Protein AF-0000000072576321 (afdb_homodimer)

Foldseek 3Di:
DDQDLVLLVLLLLCQVVLALCVSCVVVVHDSVVSVVSPVVNCVVVVHRQWDQDPVGIHGDPVVVVSNVVSVVVVVVVVVVVVVVVVVVVDQAEAEEEEEALFDLVQLVVVLCVVVVRYHYHYDYDWQACVVVCQQVVVHAKYKHWDDDDCVQKDKDWLDWFFKKKKAFCPDPCFPDQADAPVNQAAWAEDDQDDQVPAQDPDTYHHLPDHDTGPVRSNVCRLVVSTMYMDGLSNCQRVPDNRIGIHTHHVTDTMIIMMMHGPPDDDPSSVSSNVSCNVCSVVRVVNSPVVNVVVVVVVVVVVD/DDQDLVLLVLLLLCQVVLALCVSCVVVVHDSVVSVVSPVVNCVVVVHRQWDQDPVGIHGDPVVVVSNVVSVVVVVVVVVVVVVVVVVVVDQAEAEEEEEALFDLVQLVVVLCVVVVRYHYHYDYDWQQCVVVCQQVVVHAKYKHWDDDDCVQKDKDWLDWFFKKKKAFCPDPCFPDQADAPVVQAAWAEDDQDDQVPAQDPDTYHHLPDHDTGPVRSNVCRLVVSTMYMDGLSNCQRVPDNRIGIHTHHVTDTMIIMMMHGPPDDDPSSVSSNVSCNVCSVVRVVNSPVVNVVVVVVVVVVVD

Nearest PDB structures (foldseek):
  7d98-assembly1_P  TM=5.704E-01  e=1.059E-19  Cupriavidus necator
  3t1b-assembly1_C  TM=4.177E-01  e=8.627E-16  Vibrio cholerae
  6xtu-assembly1_B  TM=4.149E-01  e=3.716E-15  Corynebacterium glutamicum MB001
  6xtv-assembly1_B  TM=4.059E-01  e=4.460E-15  Corynebacterium glutamicum MB001
  6xtv-assembly1_A  TM=4.333E-01  e=3.787E-13  Corynebacterium glutamicum MB001

Sequence (606 aa):
MDLDLRKLRYFVAVADRLHFGRAADALHIAQPALSRQIRALEQDLGASLFTRDSHGVTLTDAGRQLLDDAGPLLASAHAVRRRVSVAERGGRRLVVGFRAGIPVIPATRVFEAQHPDVVVDVQRMEWDDQASMLLDGRVDVAYVRLPLAETGLRLAPLYTEPLMVALPAGHRLAGKDEVTEADLAGEPLIWHADASRQPTRRPHPDSGLRVRGVEEKLEHVAAGRGISFVGRSEAVFFSRPDISYVPVPDLAPDQVCVAMAASRTSPLADSFFAAAQTTAEITAECGNYEMWRLASDAASKRDMDLDLRKLRYFVAVADRLHFGRAADALHIAQPALSRQIRALEQDLGASLFTRDSHGVTLTDAGRQLLDDAGPLLASAHAVRRRVSVAERGGRRLVVGFRAGIPVIPATRVFEAQHPDVVVDVQRMEWDDQASMLLDGRVDVAYVRLPLAETGLRLAPLYTEPLMVALPAGHRLAGKDEVTEADLAGEPLIWHADASRQPTRRPHPDSGLRVRGVEEKLEHVAAGRGISFVGRSEAVFFSRPDISYVPVPDLAPDQVCVAMAASRTSPLADSFFAAAQTTAEITAECGNYEMWRLASDAASKRD

Structure (mmCIF, N/CA/C/O backbone):
data_AF-0000000072576321-model_v1
#
loop_
_entity.id
_entity.type
_entity.pdbx_description
1 polymer 'LysR-family trancsriptional regulator'
#
loop_
_atom_site.group_PDB
_atom_site.id
_atom_site.type_symbol
_atom_site.label_atom_id
_atom_site.label_alt_id
_atom_site.label_comp_id
_atom_site.label_asym_id
_atom_site.label_entity_id
_atom_site.label_seq_id
_atom_site.pdbx_PDB_ins_code
_atom_site.Cartn_x
_atom_site.Cartn_y
_atom_site.Cartn_z
_atom_site.occupancy
_atom_site.B_iso_or_equiv
_atom_site.auth_seq_id
_atom_site.auth_comp_id
_atom_site.auth_asym_id
_atom_site.auth_atom_id
_atom_site.pdbx_PDB_model_num
ATOM 1 N N . MET A 1 1 ? 3.922 -18.391 -21.609 1 43.12 1 MET A N 1
ATOM 2 C CA . MET A 1 1 ? 4.008 -19.547 -20.734 1 43.12 1 MET A CA 1
ATOM 3 C C . MET A 1 1 ? 3.83 -19.125 -19.266 1 43.12 1 MET A C 1
ATOM 5 O O . MET A 1 1 ? 4.285 -18.047 -18.875 1 43.12 1 MET A O 1
ATOM 9 N N . ASP A 1 2 ? 2.932 -19.766 -18.531 1 55.72 2 ASP A N 1
ATOM 10 C CA . ASP A 1 2 ? 2.486 -19.375 -17.203 1 55.72 2 ASP A CA 1
ATOM 11 C C . ASP A 1 2 ? 3.488 -19.797 -16.141 1 55.72 2 ASP A C 1
ATOM 13 O O . ASP A 1 2 ? 4.133 -20.844 -16.266 1 55.72 2 ASP A O 1
ATOM 17 N N . LEU A 1 3 ? 3.83 -18.938 -15.336 1 62.53 3 LEU A N 1
ATOM 18 C CA . LEU A 1 3 ? 4.762 -19.234 -14.25 1 62.53 3 LEU A CA 1
ATOM 19 C C . LEU A 1 3 ? 4.199 -20.312 -13.328 1 62.53 3 LEU A C 1
ATOM 21 O O . LEU A 1 3 ? 3.057 -20.203 -12.875 1 62.53 3 LEU A O 1
ATOM 25 N N . ASP A 1 4 ? 4.785 -21.516 -13.289 1 70.62 4 ASP A N 1
ATOM 26 C CA . ASP A 1 4 ? 4.457 -22.625 -12.398 1 70.62 4 ASP A CA 1
ATOM 27 C C . ASP A 1 4 ? 5.004 -22.359 -10.992 1 70.62 4 ASP A C 1
ATOM 29 O O . ASP A 1 4 ? 6.219 -22.375 -10.781 1 70.62 4 ASP A O 1
ATOM 33 N N . LEU A 1 5 ? 4.039 -22.281 -10.039 1 74.38 5 LEU A N 1
ATOM 34 C CA . LEU A 1 5 ? 4.469 -21.891 -8.695 1 74.38 5 LEU A CA 1
ATOM 35 C C . LEU A 1 5 ? 5.262 -23 -8.031 1 74.38 5 LEU A C 1
ATOM 37 O O . LEU A 1 5 ? 6.078 -22.75 -7.145 1 74.38 5 LEU A O 1
ATOM 41 N N . ARG A 1 6 ? 4.953 -24.25 -8.438 1 75.44 6 ARG A N 1
ATOM 42 C CA . ARG A 1 6 ? 5.766 -25.359 -7.922 1 75.44 6 ARG A CA 1
ATOM 43 C C . ARG A 1 6 ? 7.219 -25.219 -8.375 1 75.44 6 ARG A C 1
ATOM 45 O O . ARG A 1 6 ? 8.141 -25.375 -7.57 1 75.44 6 ARG A O 1
ATOM 52 N N . LYS A 1 7 ? 7.238 -24.875 -9.656 1 83.38 7 LYS A N 1
ATOM 53 C CA . LYS A 1 7 ? 8.586 -24.656 -10.18 1 83.38 7 LYS A CA 1
ATOM 54 C C . LYS A 1 7 ? 9.25 -23.453 -9.508 1 83.38 7 LYS A C 1
ATOM 56 O O . LYS A 1 7 ? 10.469 -23.453 -9.281 1 83.38 7 LYS A O 1
ATOM 61 N N . LEU A 1 8 ? 8.43 -22.531 -9.281 1 82.69 8 LEU A N 1
ATOM 62 C CA . LEU A 1 8 ? 8.953 -21.359 -8.586 1 82.69 8 LEU A CA 1
ATOM 63 C C . LEU A 1 8 ? 9.469 -21.734 -7.203 1 82.69 8 LEU A C 1
ATOM 65 O O . LEU A 1 8 ? 10.516 -21.234 -6.773 1 82.69 8 LEU A O 1
ATOM 69 N N . ARG A 1 9 ? 8.727 -22.531 -6.453 1 81.56 9 ARG A N 1
ATOM 70 C CA . ARG A 1 9 ? 9.18 -23.016 -5.152 1 81.56 9 ARG A CA 1
ATOM 71 C C . ARG A 1 9 ? 10.484 -23.797 -5.281 1 81.56 9 ARG A C 1
ATOM 73 O O . ARG A 1 9 ? 11.383 -23.672 -4.445 1 81.56 9 ARG A O 1
ATOM 80 N N . TYR A 1 10 ? 10.5 -24.609 -6.359 1 86.44 10 TYR A N 1
ATOM 81 C CA . TYR A 1 10 ? 11.727 -25.359 -6.629 1 86.44 10 TYR A CA 1
ATOM 82 C C . TYR A 1 10 ? 12.906 -24.422 -6.852 1 86.44 10 TYR A C 1
ATOM 84 O O . TYR A 1 10 ? 13.992 -24.625 -6.305 1 86.44 10 TYR A O 1
ATOM 92 N N . PHE A 1 11 ? 12.633 -23.438 -7.613 1 90.75 11 PHE A N 1
ATOM 93 C CA . PHE A 1 11 ? 13.648 -22.422 -7.898 1 90.75 11 PHE A CA 1
ATOM 94 C C . PHE A 1 11 ? 14.141 -21.781 -6.613 1 90.75 11 PHE A C 1
ATOM 96 O O . PHE A 1 11 ? 15.344 -21.656 -6.395 1 90.75 11 PHE A O 1
ATOM 103 N N . VAL A 1 12 ? 13.18 -21.438 -5.809 1 84.12 12 VAL A N 1
ATOM 104 C CA . VAL A 1 12 ? 13.523 -20.766 -4.562 1 84.12 12 VAL A CA 1
ATOM 105 C C . VAL A 1 12 ? 14.367 -21.688 -3.693 1 84.12 12 VAL A C 1
ATOM 107 O O . VAL A 1 12 ? 15.344 -21.25 -3.078 1 84.12 12 VAL A O 1
ATOM 110 N N . ALA A 1 13 ? 14.047 -22.953 -3.633 1 84.75 13 ALA A N 1
ATOM 111 C CA . ALA A 1 13 ? 14.789 -23.938 -2.846 1 84.75 13 ALA A CA 1
ATOM 112 C C . ALA A 1 13 ? 16.234 -24.031 -3.322 1 84.75 13 ALA A C 1
ATOM 114 O O . ALA A 1 13 ? 17.156 -24.109 -2.51 1 84.75 13 ALA A O 1
ATOM 115 N N . VAL A 1 14 ? 16.406 -23.984 -4.59 1 89.44 14 VAL A N 1
ATOM 116 C CA . VAL A 1 14 ? 17.75 -24.062 -5.156 1 89.44 14 VAL A CA 1
ATOM 117 C C . VAL A 1 14 ? 18.5 -22.766 -4.914 1 89.44 14 VAL A C 1
ATOM 119 O O . VAL A 1 14 ? 19.688 -22.766 -4.574 1 89.44 14 VAL A O 1
ATOM 122 N N . ALA A 1 15 ? 17.781 -21.734 -5.121 1 85.56 15 ALA A N 1
ATOM 123 C CA . ALA A 1 15 ? 18.391 -20.406 -4.969 1 85.56 15 ALA A CA 1
ATOM 124 C C . ALA A 1 15 ? 18.891 -20.203 -3.541 1 85.56 15 ALA A C 1
ATOM 126 O O . ALA A 1 15 ? 19.938 -19.578 -3.328 1 85.56 15 ALA A O 1
ATOM 127 N N . ASP A 1 16 ? 18.141 -20.734 -2.625 1 77.69 16 ASP A N 1
ATOM 128 C CA . ASP A 1 16 ? 18.469 -20.594 -1.208 1 77.69 16 ASP A CA 1
ATOM 129 C C . ASP A 1 16 ? 19.703 -21.406 -0.839 1 77.69 16 ASP A C 1
ATOM 131 O O . ASP A 1 16 ? 20.484 -21 0.013 1 77.69 16 ASP A O 1
ATOM 135 N N . ARG A 1 17 ? 19.844 -22.484 -1.468 1 80.12 17 ARG A N 1
ATOM 136 C CA . ARG A 1 17 ? 20.875 -23.438 -1.064 1 80.12 17 ARG A CA 1
ATOM 137 C C . ARG A 1 17 ? 22.047 -23.422 -2.043 1 80.12 17 ARG A C 1
ATOM 139 O O . ARG A 1 17 ? 23.141 -23.891 -1.719 1 80.12 17 ARG A O 1
ATOM 146 N N . LEU A 1 18 ? 21.797 -22.953 -3.184 1 87.44 18 LEU A N 1
ATOM 147 C CA . LEU A 1 18 ? 22.75 -22.891 -4.293 1 87.44 18 LEU A CA 1
ATOM 148 C C . LEU A 1 18 ? 23.375 -24.266 -4.531 1 87.44 18 LEU A C 1
ATOM 150 O O . LEU A 1 18 ? 24.578 -24.359 -4.805 1 87.44 18 LEU A O 1
ATOM 154 N N . HIS A 1 19 ? 22.656 -25.234 -4.211 1 87 19 HIS A N 1
ATOM 155 C CA . HIS A 1 19 ? 23.016 -26.641 -4.406 1 87 19 HIS A CA 1
ATOM 156 C C . HIS A 1 19 ? 21.781 -27.469 -4.777 1 87 19 HIS A C 1
ATOM 158 O O . HIS A 1 19 ? 20.875 -27.641 -3.965 1 87 19 HIS A O 1
ATOM 164 N N . PHE A 1 20 ? 21.797 -28.047 -6.016 1 90.75 20 PHE A N 1
ATOM 165 C CA . PHE A 1 20 ? 20.625 -28.75 -6.527 1 90.75 20 PHE A CA 1
ATOM 166 C C . PHE A 1 20 ? 20.328 -29.984 -5.684 1 90.75 20 PHE A C 1
ATOM 168 O O . PHE A 1 20 ? 19.172 -30.281 -5.379 1 90.75 20 PHE A O 1
ATOM 175 N N . GLY A 1 21 ? 21.422 -30.719 -5.305 1 90.88 21 GLY A N 1
ATOM 176 C CA . GLY A 1 21 ? 21.234 -31.906 -4.484 1 90.88 21 GLY A CA 1
ATOM 177 C C . GLY A 1 21 ? 20.609 -31.594 -3.133 1 90.88 21 GLY A C 1
ATOM 178 O O . GLY A 1 21 ? 19.641 -32.25 -2.729 1 90.88 21 GLY A O 1
ATOM 179 N N . ARG A 1 22 ? 21.141 -30.641 -2.457 1 88.69 22 ARG A N 1
ATOM 180 C CA . ARG A 1 22 ? 20.641 -30.25 -1.143 1 88.69 22 ARG A CA 1
ATOM 181 C C . ARG A 1 22 ? 19.219 -29.703 -1.237 1 88.69 22 ARG A C 1
ATOM 183 O O . ARG A 1 22 ? 18.406 -29.938 -0.346 1 88.69 22 ARG A O 1
ATOM 190 N N . ALA A 1 23 ? 19.031 -28.922 -2.299 1 89.69 23 ALA A N 1
ATOM 191 C CA . ALA A 1 23 ? 17.688 -28.406 -2.518 1 89.69 23 ALA A CA 1
ATOM 192 C C . ALA A 1 23 ? 16.688 -29.547 -2.738 1 89.69 23 ALA A C 1
ATOM 194 O O . ALA A 1 23 ? 15.586 -29.531 -2.186 1 89.69 23 ALA A O 1
ATOM 195 N N . ALA A 1 24 ? 17.047 -30.5 -3.479 1 89.62 24 ALA A N 1
ATOM 196 C CA . ALA A 1 24 ? 16.188 -31.656 -3.74 1 89.62 24 ALA A CA 1
ATOM 197 C C . ALA A 1 24 ? 15.883 -32.406 -2.451 1 89.62 24 ALA A C 1
ATOM 199 O O . ALA A 1 24 ? 14.734 -32.812 -2.219 1 89.62 24 ALA A O 1
ATOM 200 N N . ASP A 1 25 ? 16.844 -32.531 -1.63 1 83.25 25 ASP A N 1
ATOM 201 C CA . ASP A 1 25 ? 16.672 -33.188 -0.336 1 83.25 25 ASP A CA 1
ATOM 202 C C . ASP A 1 25 ? 15.656 -32.438 0.525 1 83.25 25 ASP A C 1
ATOM 204 O O . ASP A 1 25 ? 14.773 -33.062 1.121 1 83.25 25 ASP A O 1
ATOM 208 N N . ALA A 1 26 ? 15.805 -31.188 0.464 1 80.62 26 ALA A N 1
ATOM 209 C CA . ALA A 1 26 ? 14.922 -30.344 1.271 1 80.62 26 ALA A CA 1
ATOM 210 C C . ALA A 1 26 ? 13.484 -30.422 0.766 1 80.62 26 ALA A C 1
ATOM 212 O O . ALA A 1 26 ? 12.539 -30.297 1.55 1 80.62 26 ALA A O 1
ATOM 213 N N . LEU A 1 27 ? 13.359 -30.562 -0.499 1 80.5 27 LEU A N 1
ATOM 214 C CA . LEU A 1 27 ? 12.047 -30.609 -1.14 1 80.5 27 LEU A CA 1
ATOM 215 C C . LEU A 1 27 ? 11.516 -32.031 -1.212 1 80.5 27 LEU A C 1
ATOM 217 O O . LEU A 1 27 ? 10.383 -32.25 -1.651 1 80.5 27 LEU A O 1
ATOM 221 N N . HIS A 1 28 ? 12.32 -33 -0.759 1 84.88 28 HIS A N 1
ATOM 222 C CA . HIS A 1 28 ? 11.977 -34.438 -0.756 1 84.88 28 HIS A CA 1
ATOM 223 C C . HIS A 1 28 ? 11.633 -34.906 -2.16 1 84.88 28 HIS A C 1
ATOM 225 O O . HIS A 1 28 ? 10.625 -35.594 -2.357 1 84.88 28 HIS A O 1
ATOM 231 N N . ILE A 1 29 ? 12.453 -34.406 -3.094 1 84.56 29 ILE A N 1
ATOM 232 C CA . ILE A 1 29 ? 12.352 -34.906 -4.465 1 84.56 29 ILE A CA 1
ATOM 233 C C . ILE A 1 29 ? 13.727 -35.312 -4.977 1 84.56 29 ILE A C 1
ATOM 235 O O . ILE A 1 29 ? 14.742 -35 -4.348 1 84.56 29 ILE A O 1
ATOM 239 N N . ALA A 1 30 ? 13.727 -36.125 -6.117 1 89.5 30 ALA A N 1
ATOM 240 C CA . ALA A 1 30 ? 14.984 -36.562 -6.707 1 89.5 30 ALA A CA 1
ATOM 241 C C . ALA A 1 30 ? 15.68 -35.406 -7.414 1 89.5 30 ALA A C 1
ATOM 243 O O . ALA A 1 30 ? 15.023 -34.562 -8.047 1 89.5 30 ALA A O 1
ATOM 244 N N . GLN A 1 31 ? 16.984 -35.344 -7.199 1 89.5 31 GLN A N 1
ATOM 245 C CA . GLN A 1 31 ? 17.781 -34.25 -7.758 1 89.5 31 GLN A CA 1
ATOM 246 C C . GLN A 1 31 ? 17.578 -34.156 -9.273 1 89.5 31 GLN A C 1
ATOM 248 O O . GLN A 1 31 ? 17.406 -33.062 -9.805 1 89.5 31 GLN A O 1
ATOM 253 N N . PRO A 1 32 ? 17.484 -35.281 -10.07 1 91.38 32 PRO A N 1
ATOM 254 C CA . PRO A 1 32 ? 17.25 -35.125 -11.508 1 91.38 32 PRO A CA 1
ATOM 255 C C . PRO A 1 32 ? 15.883 -34.5 -11.82 1 91.38 32 PRO A C 1
ATOM 257 O O . PRO A 1 32 ? 15.766 -33.75 -12.773 1 91.38 32 PRO A O 1
ATOM 260 N N . ALA A 1 33 ? 14.961 -34.844 -11.039 1 90 33 ALA A N 1
ATOM 261 C CA . ALA A 1 33 ? 13.625 -34.25 -11.203 1 90 33 ALA A CA 1
ATOM 262 C C . ALA A 1 33 ? 13.648 -32.75 -10.953 1 90 33 ALA A C 1
ATOM 264 O O . ALA A 1 33 ? 13.047 -31.984 -11.7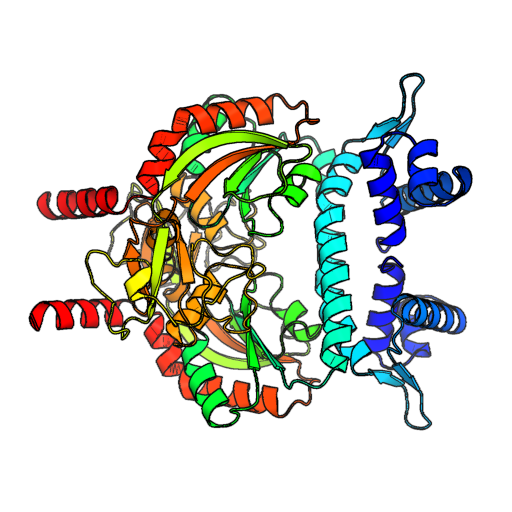03 1 90 33 ALA A O 1
ATOM 265 N N . LEU A 1 34 ? 14.344 -32.344 -9.906 1 91.88 34 LEU A N 1
ATOM 266 C CA . LEU A 1 34 ? 14.477 -30.922 -9.586 1 91.88 34 LEU A CA 1
ATOM 267 C C . LEU A 1 34 ? 15.172 -30.172 -10.719 1 91.88 34 LEU A C 1
ATOM 269 O O . LEU A 1 34 ? 14.727 -29.109 -11.133 1 91.88 34 LEU A O 1
ATOM 273 N N . SER A 1 35 ? 16.188 -30.812 -11.25 1 92 35 SER A N 1
ATOM 274 C CA . SER A 1 35 ? 16.969 -30.203 -12.328 1 92 35 SER A CA 1
ATOM 275 C C . SER A 1 35 ? 16.109 -30 -13.57 1 92 35 SER A C 1
ATOM 277 O O . SER A 1 35 ? 16.172 -28.953 -14.211 1 92 35 SER A O 1
ATOM 279 N N . ARG A 1 36 ? 15.328 -30.969 -13.82 1 90.56 36 ARG A N 1
ATOM 280 C CA . ARG A 1 36 ? 14.43 -30.891 -14.969 1 90.56 36 ARG A CA 1
ATOM 281 C C . ARG A 1 36 ? 13.398 -29.797 -14.797 1 90.56 36 ARG A C 1
ATOM 283 O O . ARG A 1 36 ? 13.094 -29.062 -15.742 1 90.56 36 ARG A O 1
ATOM 290 N N . GLN A 1 37 ? 12.883 -29.688 -13.586 1 90 37 GLN A N 1
ATOM 291 C CA . GLN A 1 37 ? 11.875 -28.688 -13.305 1 90 37 GLN A CA 1
ATOM 292 C C . GLN A 1 37 ? 12.453 -27.281 -13.406 1 90 37 GLN A C 1
ATOM 294 O O . GLN A 1 37 ? 11.797 -26.359 -13.898 1 90 37 GLN A O 1
ATOM 299 N N . ILE A 1 38 ? 13.656 -27.109 -13.008 1 90.94 38 ILE A N 1
ATOM 300 C CA . ILE A 1 38 ? 14.32 -25.828 -13.094 1 90.94 38 ILE A CA 1
ATOM 301 C C . ILE A 1 38 ? 14.57 -25.469 -14.555 1 90.94 38 ILE A C 1
ATOM 303 O O . ILE A 1 38 ? 14.336 -24.328 -14.977 1 90.94 38 ILE A O 1
ATOM 307 N N . ARG A 1 39 ? 14.984 -26.422 -15.312 1 90.62 39 ARG A N 1
ATOM 308 C CA . ARG A 1 39 ? 15.203 -26.203 -16.734 1 90.62 39 ARG A CA 1
ATOM 309 C C . ARG A 1 39 ? 13.906 -25.812 -17.438 1 90.62 39 ARG A C 1
ATOM 311 O O . ARG A 1 39 ? 13.898 -24.938 -18.297 1 90.62 39 ARG A O 1
ATOM 318 N N . ALA A 1 40 ? 12.938 -26.5 -17.062 1 87.88 40 ALA A N 1
ATOM 319 C CA . ALA A 1 40 ? 11.625 -26.188 -17.625 1 87.88 40 ALA A CA 1
ATOM 320 C C . ALA A 1 40 ? 11.203 -24.766 -17.281 1 87.88 40 ALA A C 1
ATOM 322 O O . ALA A 1 40 ? 10.633 -24.062 -18.109 1 87.88 40 ALA A O 1
ATOM 323 N N . LEU A 1 41 ? 11.453 -24.391 -16.047 1 86.25 41 LEU A N 1
ATOM 324 C CA . LEU A 1 41 ? 11.141 -23.031 -15.617 1 86.25 41 LEU A CA 1
ATOM 325 C C . LEU A 1 41 ? 11.945 -22.016 -16.406 1 86.25 41 LEU A C 1
ATOM 327 O O . LEU A 1 41 ? 11.406 -20.984 -16.844 1 86.25 41 LEU A O 1
ATOM 331 N N . GLU A 1 42 ? 13.195 -22.297 -16.578 1 87.19 42 GLU A N 1
ATOM 332 C CA . GLU A 1 42 ? 14.062 -21.422 -17.359 1 87.19 42 GLU A CA 1
ATOM 333 C C . GLU A 1 42 ? 13.562 -21.281 -18.797 1 87.19 42 GLU A C 1
ATOM 335 O O . GLU A 1 42 ? 13.586 -20.188 -19.375 1 87.19 42 GLU A O 1
ATOM 340 N N . GLN A 1 43 ? 13.117 -22.375 -19.344 1 82.75 43 GLN A N 1
ATOM 341 C CA . GLN A 1 43 ? 12.555 -22.375 -20.688 1 82.75 43 GLN A CA 1
ATOM 342 C C . GLN A 1 43 ? 11.273 -21.547 -20.75 1 82.75 43 GLN A C 1
ATOM 344 O O . GLN A 1 43 ? 11.094 -20.75 -21.672 1 82.75 43 GLN A O 1
ATOM 349 N N . ASP A 1 44 ? 10.508 -21.766 -19.781 1 77.06 44 ASP A N 1
ATOM 350 C CA . ASP A 1 44 ? 9.258 -21.016 -19.734 1 77.06 44 ASP A CA 1
ATOM 351 C C . ASP A 1 44 ? 9.516 -19.516 -19.688 1 77.06 44 ASP A C 1
ATOM 353 O O . ASP A 1 44 ? 8.773 -18.734 -20.297 1 77.06 44 ASP A O 1
ATOM 357 N N . LEU A 1 45 ? 10.539 -19.234 -18.891 1 77.25 45 LEU A N 1
ATOM 358 C CA . LEU A 1 45 ? 10.852 -17.828 -18.656 1 77.25 45 LEU A CA 1
ATOM 359 C C . LEU A 1 45 ? 11.734 -17.266 -19.781 1 77.25 45 LEU A C 1
ATOM 361 O O . LEU A 1 45 ? 11.867 -16.062 -19.922 1 77.25 45 LEU A O 1
ATOM 365 N N . GLY A 1 46 ? 12.234 -18.141 -20.562 1 77 46 GLY A N 1
ATOM 366 C CA . GLY A 1 46 ? 13.164 -17.734 -21.609 1 77 46 GLY A CA 1
ATOM 367 C C . GLY A 1 46 ? 14.461 -17.172 -21.062 1 77 46 GLY A C 1
ATOM 368 O O . GLY A 1 46 ? 15.07 -16.297 -21.688 1 77 46 GLY A O 1
ATOM 369 N N . ALA A 1 47 ? 14.805 -17.469 -19.875 1 83.25 47 ALA A N 1
ATOM 370 C CA . ALA A 1 47 ? 16 -16.953 -19.219 1 83.25 47 ALA A CA 1
ATOM 371 C C . ALA A 1 47 ? 16.656 -18.031 -18.359 1 83.25 47 ALA A C 1
ATOM 373 O O . ALA A 1 47 ? 15.969 -18.844 -17.734 1 83.25 47 ALA A O 1
ATOM 374 N N . SER A 1 48 ? 17.969 -18.031 -18.438 1 88.31 48 SER A N 1
ATOM 375 C CA . SER A 1 48 ? 18.703 -18.859 -17.5 1 88.31 48 SER A CA 1
ATOM 376 C C . SER A 1 48 ? 18.688 -18.25 -16.094 1 88.31 48 SER A C 1
ATOM 378 O O . SER A 1 48 ? 18.875 -17.047 -15.938 1 88.31 48 SER A O 1
ATOM 380 N N . LEU A 1 49 ? 18.344 -19.125 -15.18 1 89.69 49 LEU A N 1
ATOM 381 C CA . LEU A 1 49 ? 18.203 -18.625 -13.812 1 89.69 49 LEU A CA 1
ATOM 382 C C . LEU A 1 49 ? 19.453 -18.938 -12.984 1 89.69 49 LEU A C 1
ATOM 384 O O . LEU A 1 49 ? 19.734 -18.25 -12.008 1 89.69 49 LEU A O 1
ATOM 388 N N . PHE A 1 50 ? 20.109 -20.016 -13.367 1 91.38 50 PHE A N 1
ATOM 389 C CA . PHE A 1 50 ? 21.312 -20.438 -12.664 1 91.38 50 PHE A CA 1
ATOM 390 C C . PHE A 1 50 ? 22.484 -20.578 -13.641 1 91.38 50 PHE A C 1
ATOM 392 O O . PHE A 1 50 ? 22.281 -20.906 -14.812 1 91.38 50 PHE A O 1
ATOM 399 N N . THR A 1 51 ? 23.641 -20.141 -13.141 1 87.25 51 THR A N 1
ATOM 400 C CA . THR A 1 51 ? 24.875 -20.547 -13.789 1 87.25 51 THR A CA 1
ATOM 401 C C . THR A 1 51 ? 25.531 -21.688 -13.031 1 87.25 51 THR A C 1
ATOM 403 O O . THR A 1 51 ? 25.516 -21.719 -11.797 1 87.25 51 THR A O 1
ATOM 406 N N . ARG A 1 52 ? 25.766 -22.766 -13.828 1 81.38 52 ARG A N 1
ATOM 407 C CA . ARG A 1 52 ? 26.453 -23.922 -13.266 1 81.38 52 ARG A CA 1
ATOM 408 C C . ARG A 1 52 ? 27.859 -24.047 -13.828 1 81.38 52 ARG A C 1
ATOM 410 O O . ARG A 1 52 ? 28.047 -24.125 -15.039 1 81.38 52 ARG A O 1
ATOM 417 N N . ASP A 1 53 ? 28.875 -23.656 -13 1 76.62 53 ASP A N 1
ATOM 418 C CA . ASP A 1 53 ? 30.25 -23.859 -13.43 1 76.62 53 ASP A CA 1
ATOM 419 C C . ASP A 1 53 ? 31.016 -24.703 -12.414 1 76.62 53 ASP A C 1
ATOM 421 O O . ASP A 1 53 ? 30.422 -25.297 -11.516 1 76.62 53 ASP A O 1
ATOM 425 N N . SER A 1 54 ? 32.312 -24.938 -12.766 1 74.88 54 SER A N 1
ATOM 426 C CA . SER A 1 54 ? 33.188 -25.75 -11.922 1 74.88 54 SER A CA 1
ATOM 427 C C . SER A 1 54 ? 33.219 -25.234 -10.484 1 74.88 54 SER A C 1
ATOM 429 O O . SER A 1 54 ? 33.531 -25.984 -9.562 1 74.88 54 SER A O 1
ATOM 431 N N . HIS A 1 55 ? 32.75 -24 -10.188 1 72.12 55 HIS A N 1
ATOM 432 C CA . HIS A 1 55 ? 32.812 -23.375 -8.875 1 72.12 55 HIS A CA 1
ATOM 433 C C . HIS A 1 55 ? 31.484 -23.5 -8.133 1 72.12 55 HIS A C 1
ATOM 435 O O . HIS A 1 55 ? 31.406 -23.188 -6.945 1 72.12 55 HIS A O 1
ATOM 441 N N . GLY A 1 56 ? 30.516 -24.016 -8.758 1 80.75 56 GLY A N 1
ATOM 442 C CA . GLY A 1 56 ? 29.266 -24.234 -8.047 1 80.75 56 GLY A CA 1
ATOM 443 C C . GLY A 1 56 ? 28.062 -23.609 -8.742 1 80.75 56 GLY A C 1
ATOM 444 O O . GLY A 1 56 ? 28.125 -23.312 -9.938 1 80.75 56 GLY A O 1
ATOM 445 N N . VAL A 1 57 ? 26.922 -23.562 -8.102 1 87.06 57 VAL A N 1
ATOM 446 C CA . VAL A 1 57 ? 25.656 -23.031 -8.594 1 87.06 57 VAL A CA 1
ATOM 447 C C . VAL A 1 57 ? 25.469 -21.594 -8.102 1 87.06 57 VAL A C 1
ATOM 449 O O . VAL A 1 57 ? 25.625 -21.312 -6.91 1 87.06 57 VAL A O 1
ATOM 452 N N . THR A 1 58 ? 25.406 -20.672 -9.039 1 86.75 58 THR A N 1
ATOM 453 C CA . THR A 1 58 ? 25.125 -19.281 -8.688 1 86.75 58 THR A CA 1
ATOM 454 C C . THR A 1 58 ? 23.922 -18.75 -9.461 1 86.75 58 THR A C 1
ATOM 456 O O . THR A 1 58 ? 23.562 -19.297 -10.508 1 86.75 58 THR A O 1
ATOM 459 N N . LEU A 1 59 ? 23.234 -17.766 -8.906 1 86.5 59 LEU A N 1
ATOM 460 C CA . LEU A 1 59 ? 22.094 -17.141 -9.578 1 86.5 59 LEU A CA 1
ATOM 461 C C . LEU A 1 59 ? 22.562 -16.219 -10.695 1 86.5 59 LEU A C 1
ATOM 463 O O . LEU A 1 59 ? 23.547 -15.508 -10.547 1 86.5 59 LEU A O 1
ATOM 467 N N . THR A 1 60 ? 21.906 -16.297 -11.938 1 84.38 60 THR A N 1
ATOM 468 C CA . THR A 1 60 ? 22.031 -15.273 -12.969 1 84.38 60 THR A CA 1
ATOM 469 C C . THR A 1 60 ? 21.297 -14 -12.555 1 84.38 60 THR A C 1
ATOM 471 O O . THR A 1 60 ? 20.641 -13.969 -11.516 1 84.38 60 THR A O 1
ATOM 474 N N . ASP A 1 61 ? 21.469 -12.961 -13.328 1 71.44 61 ASP A N 1
ATOM 475 C CA . ASP A 1 61 ? 20.703 -11.75 -13.086 1 71.44 61 ASP A CA 1
ATOM 476 C C . ASP A 1 61 ? 19.203 -12.023 -13.141 1 71.44 61 ASP A C 1
ATOM 478 O O . ASP A 1 61 ? 18.438 -11.508 -12.32 1 71.44 61 ASP A O 1
ATOM 482 N N . ALA A 1 62 ? 18.859 -12.766 -14.109 1 78.88 62 ALA A N 1
ATOM 483 C CA . ALA A 1 62 ? 17.469 -13.172 -14.227 1 78.88 62 ALA A CA 1
ATOM 484 C C . ALA A 1 62 ? 17.031 -13.992 -13.016 1 78.88 62 ALA A C 1
ATOM 486 O O . ALA A 1 62 ? 15.914 -13.852 -12.531 1 78.88 62 ALA A O 1
ATOM 487 N N . GLY A 1 63 ? 17.953 -14.836 -12.586 1 82.56 63 GLY A N 1
ATOM 488 C CA . GLY A 1 63 ? 17.672 -15.617 -11.391 1 82.56 63 GLY A CA 1
ATOM 489 C C . GLY A 1 63 ? 17.469 -14.766 -10.148 1 82.56 63 GLY A C 1
ATOM 490 O O . GLY A 1 63 ? 16.547 -15.008 -9.375 1 82.56 63 GLY A O 1
ATOM 491 N N . ARG A 1 64 ? 18.281 -13.828 -10.008 1 72 64 ARG A N 1
ATOM 492 C CA . ARG A 1 64 ? 18.172 -12.914 -8.883 1 72 64 ARG A CA 1
ATOM 493 C C . ARG A 1 64 ? 16.859 -12.141 -8.922 1 72 64 ARG A C 1
ATOM 495 O O . ARG A 1 64 ? 16.188 -11.984 -7.898 1 72 64 ARG A O 1
ATOM 502 N N . GLN A 1 65 ? 16.5 -11.734 -10.102 1 67 65 GLN A N 1
ATOM 503 C CA . GLN A 1 65 ? 15.234 -11.039 -10.281 1 67 65 GLN A CA 1
ATOM 504 C C . GLN A 1 65 ? 14.062 -11.945 -9.922 1 67 65 GLN A C 1
ATOM 506 O O . GLN A 1 65 ? 13.117 -11.523 -9.25 1 67 65 GLN A O 1
ATOM 511 N N . LEU A 1 66 ? 14.086 -13.18 -10.367 1 76.12 66 LEU A N 1
ATOM 512 C CA . LEU A 1 66 ? 13 -14.109 -10.086 1 76.12 66 LEU A CA 1
ATOM 513 C C . LEU A 1 66 ? 12.906 -14.398 -8.594 1 76.12 66 LEU A C 1
ATOM 515 O O . LEU A 1 66 ? 11.812 -14.5 -8.039 1 76.12 66 LEU A O 1
ATOM 519 N N . LEU A 1 67 ? 14.031 -14.562 -8.008 1 74.38 67 LEU A N 1
ATOM 520 C CA . LEU A 1 67 ? 14.055 -14.828 -6.574 1 74.38 67 LEU A CA 1
ATOM 521 C C . LEU A 1 67 ? 13.391 -13.688 -5.805 1 74.38 67 LEU A C 1
ATOM 523 O O . LEU A 1 67 ? 12.594 -13.93 -4.895 1 74.38 67 LEU A O 1
ATOM 527 N N . ASP A 1 68 ? 13.656 -12.594 -6.254 1 59.72 68 ASP A N 1
ATOM 528 C CA . ASP A 1 68 ? 13.062 -11.406 -5.652 1 59.72 68 ASP A CA 1
ATOM 529 C C . ASP A 1 68 ? 11.547 -11.398 -5.82 1 59.72 68 ASP A C 1
ATOM 531 O O . ASP A 1 68 ? 10.82 -10.977 -4.922 1 59.72 68 ASP A O 1
ATOM 535 N N . ASP A 1 69 ? 11.102 -11.883 -6.941 1 61.31 69 ASP A N 1
ATOM 536 C CA . ASP A 1 69 ? 9.688 -11.852 -7.301 1 61.31 69 ASP A CA 1
ATOM 537 C C . ASP A 1 69 ? 8.945 -13.047 -6.715 1 61.31 69 ASP A C 1
ATOM 539 O O . ASP A 1 69 ? 7.719 -13.016 -6.582 1 61.31 69 ASP A O 1
ATOM 543 N N . ALA A 1 70 ? 9.617 -14.086 -6.414 1 70.94 70 ALA A N 1
ATOM 544 C CA . ALA A 1 70 ? 9.008 -15.367 -6.055 1 70.94 70 ALA A CA 1
ATOM 545 C C . ALA A 1 70 ? 8.258 -15.258 -4.73 1 70.94 70 ALA A C 1
ATOM 547 O O . ALA A 1 70 ? 7.148 -15.781 -4.594 1 70.94 70 ALA A O 1
ATOM 548 N N . GLY A 1 71 ? 8.781 -14.633 -3.787 1 59.09 71 GLY A N 1
ATOM 549 C CA . GLY A 1 71 ? 8.18 -14.508 -2.471 1 59.09 71 GLY A CA 1
ATOM 550 C C . GLY A 1 71 ? 6.766 -13.953 -2.512 1 59.09 71 GLY A C 1
ATOM 551 O O . GLY A 1 71 ? 5.816 -14.633 -2.107 1 59.09 71 GLY A O 1
ATOM 552 N N . PRO A 1 72 ? 6.672 -12.758 -3.039 1 54.78 72 PRO A N 1
ATOM 553 C CA . PRO A 1 72 ? 5.336 -12.164 -3.133 1 54.78 72 PRO A CA 1
ATOM 554 C C . PRO A 1 72 ? 4.355 -13.039 -3.912 1 54.78 72 PRO A C 1
ATOM 556 O O . PRO A 1 72 ? 3.178 -13.133 -3.547 1 54.78 72 PRO A O 1
ATOM 559 N N . LEU A 1 73 ? 4.824 -13.602 -4.926 1 61.09 73 LEU A N 1
ATOM 560 C CA . LEU A 1 73 ? 3.957 -14.461 -5.73 1 61.09 73 LEU A CA 1
ATOM 561 C C . LEU A 1 73 ? 3.492 -15.672 -4.93 1 61.09 73 LEU A C 1
ATOM 563 O O . LEU A 1 73 ? 2.312 -16.031 -4.965 1 61.09 73 LEU A O 1
ATOM 567 N N . LEU A 1 74 ? 4.352 -16.234 -4.184 1 63.91 74 LEU A N 1
ATOM 568 C CA . LEU A 1 74 ? 4.02 -17.406 -3.371 1 63.91 74 LEU A CA 1
ATOM 569 C C . LEU A 1 74 ? 3.113 -17 -2.209 1 63.91 74 LEU A C 1
ATOM 571 O O . LEU A 1 74 ? 2.178 -17.734 -1.873 1 63.91 74 LEU A O 1
ATOM 575 N N . ALA A 1 75 ? 3.344 -15.906 -1.604 1 55.09 75 ALA A N 1
ATOM 576 C CA . ALA A 1 75 ? 2.49 -15.414 -0.524 1 55.09 75 ALA A CA 1
ATOM 577 C C . ALA A 1 75 ? 1.076 -15.133 -1.026 1 55.09 75 ALA A C 1
ATOM 579 O O . ALA A 1 75 ? 0.096 -15.461 -0.355 1 55.09 75 ALA A O 1
ATOM 580 N N . SER A 1 76 ? 1.035 -14.492 -2.139 1 56.5 76 SER A N 1
ATOM 581 C CA . SER A 1 76 ? -0.268 -14.227 -2.74 1 56.5 76 SER A CA 1
ATOM 582 C C . SER A 1 76 ? -1.04 -15.516 -2.982 1 56.5 76 SER A C 1
ATOM 584 O O . SER A 1 76 ? -2.248 -15.578 -2.746 1 56.5 76 SER A O 1
ATOM 586 N N . ALA A 1 77 ? -0.286 -16.453 -3.439 1 59.44 77 ALA A N 1
ATOM 587 C CA . ALA A 1 77 ? -0.904 -17.75 -3.674 1 59.44 77 ALA A CA 1
ATOM 588 C C . ALA A 1 77 ? -1.396 -18.375 -2.369 1 59.44 77 ALA A C 1
ATOM 590 O O . ALA A 1 77 ? -2.479 -18.953 -2.324 1 59.44 77 ALA A O 1
ATOM 591 N N . HIS A 1 78 ? -0.658 -18.172 -1.303 1 55.41 78 HIS A N 1
ATOM 592 C CA . HIS A 1 78 ? -1.053 -18.672 0.012 1 55.41 78 HIS A CA 1
ATOM 593 C C . HIS A 1 78 ? -2.293 -17.938 0.522 1 55.41 78 HIS A C 1
ATOM 595 O O . HIS A 1 78 ? -3.197 -18.562 1.08 1 55.41 78 HIS A O 1
ATOM 601 N N . ALA A 1 79 ? -2.314 -16.734 0.404 1 51.62 79 ALA A N 1
ATOM 602 C CA . ALA A 1 79 ? -3.463 -15.938 0.839 1 51.62 79 ALA A CA 1
ATOM 603 C C . ALA A 1 79 ? -4.738 -16.375 0.124 1 51.62 79 ALA A C 1
ATOM 605 O O . ALA A 1 79 ? -5.801 -16.484 0.741 1 51.62 79 ALA A O 1
ATOM 606 N N . VAL A 1 80 ? -4.613 -16.656 -1.089 1 53.47 80 VAL A N 1
ATOM 607 C CA . VAL A 1 80 ? -5.75 -17.141 -1.871 1 53.47 80 VAL A CA 1
ATOM 608 C C . VAL A 1 80 ? -6.254 -18.453 -1.297 1 53.47 80 VAL A C 1
ATOM 610 O O . VAL A 1 80 ? -7.461 -18.656 -1.141 1 53.47 80 VAL A O 1
ATOM 613 N N . ARG A 1 81 ? -5.277 -19.266 -1.011 1 53.75 81 ARG A N 1
ATOM 614 C CA . ARG A 1 81 ? -5.652 -20.562 -0.447 1 53.75 81 ARG A CA 1
ATOM 615 C C . ARG A 1 81 ? -6.395 -20.391 0.875 1 53.75 81 ARG A C 1
ATOM 617 O O . ARG A 1 81 ? -7.41 -21.031 1.112 1 53.75 81 ARG A O 1
ATOM 624 N N . ARG A 1 82 ? -5.848 -19.547 1.695 1 50.94 82 ARG A N 1
ATOM 625 C CA . ARG A 1 82 ? -6.457 -19.312 3 1 50.94 82 ARG A CA 1
ATOM 626 C C . ARG A 1 82 ? -7.867 -18.75 2.852 1 50.94 82 ARG A C 1
ATOM 628 O O . ARG A 1 82 ? -8.797 -19.219 3.518 1 50.94 82 ARG A O 1
ATOM 635 N N . ARG A 1 83 ? -8.055 -17.844 2.076 1 48.59 83 ARG A N 1
ATOM 636 C CA . ARG A 1 83 ? -9.359 -17.234 1.882 1 48.59 83 ARG A CA 1
ATOM 637 C C . ARG A 1 83 ? -10.375 -18.25 1.377 1 48.59 83 ARG A C 1
ATOM 639 O O . ARG A 1 83 ? -11.531 -18.25 1.806 1 48.59 83 ARG A O 1
ATOM 646 N N . VAL A 1 84 ? -9.922 -19 0.549 1 52.16 84 VAL A N 1
ATOM 647 C CA . VAL A 1 84 ? -10.797 -20.047 0.023 1 52.16 84 VAL A CA 1
ATOM 648 C C . VAL A 1 84 ? -11.227 -20.969 1.154 1 52.16 84 VAL A C 1
ATOM 650 O O . VAL A 1 84 ? -12.391 -21.375 1.229 1 52.16 84 VAL A O 1
ATOM 653 N N . SER A 1 85 ? -10.297 -21.125 2.025 1 50.06 85 SER A N 1
ATOM 654 C CA . SER A 1 85 ? -10.602 -22 3.154 1 50.06 85 SER A CA 1
ATOM 655 C C . SER A 1 85 ? -11.57 -21.328 4.129 1 50.06 85 SER A C 1
ATOM 657 O O . SER A 1 85 ? -12.484 -21.984 4.641 1 50.06 85 SER A O 1
ATOM 659 N N . VAL A 1 86 ? -11.344 -20.125 4.508 1 46.97 86 VAL A N 1
ATOM 660 C CA . VAL A 1 86 ? -12.195 -19.391 5.434 1 46.97 86 VAL A CA 1
ATOM 661 C C . VAL A 1 86 ? -13.609 -19.281 4.855 1 46.97 86 VAL A C 1
ATOM 663 O O . VAL A 1 86 ? -14.594 -19.438 5.578 1 46.97 86 VAL A O 1
ATOM 666 N N . ALA A 1 87 ? -13.633 -18.844 3.74 1 47.81 87 ALA A N 1
ATOM 667 C CA . ALA A 1 87 ? -14.938 -18.766 3.09 1 47.81 87 ALA A CA 1
ATOM 668 C C . ALA A 1 87 ? -15.719 -20.062 3.264 1 47.81 87 ALA A C 1
ATOM 670 O O . ALA A 1 87 ? -16.953 -20.031 3.402 1 47.81 87 ALA A O 1
ATOM 671 N N . GLU A 1 88 ? -15.031 -21.031 3.359 1 47.69 88 GLU A N 1
ATOM 672 C CA . GLU A 1 88 ? -15.695 -22.297 3.594 1 47.69 88 GLU A CA 1
ATOM 673 C C . GLU A 1 88 ? -16.297 -22.359 4.992 1 47.69 88 GLU A C 1
ATOM 675 O O . GLU A 1 88 ? -17.328 -23.016 5.207 1 47.69 88 GLU A O 1
ATOM 680 N N . ARG A 1 89 ? -15.758 -21.688 6.066 1 46.06 89 ARG A N 1
ATOM 681 C CA . ARG A 1 89 ? -16.203 -21.844 7.449 1 46.06 89 ARG A CA 1
ATOM 682 C C . ARG A 1 89 ? -17.375 -20.906 7.75 1 46.06 89 ARG A C 1
ATOM 684 O O . ARG A 1 89 ? -17.906 -20.922 8.859 1 46.06 89 ARG A O 1
ATOM 691 N N . GLY A 1 90 ? -18.094 -20.109 7.066 1 51.41 90 GLY A N 1
ATOM 692 C CA . GLY A 1 90 ? -19.422 -19.562 7.207 1 51.41 90 GLY A CA 1
ATOM 693 C C . GLY A 1 90 ? -19.422 -18.125 7.691 1 51.41 90 GLY A C 1
ATOM 694 O O . GLY A 1 90 ? -20.484 -17.562 8.016 1 51.41 90 GLY A O 1
ATOM 695 N N . GLY A 1 91 ? -18.5 -17.5 8.297 1 56.22 91 GLY A N 1
ATOM 696 C CA . GLY A 1 91 ? -18.734 -16.125 8.703 1 56.22 91 GLY A CA 1
ATOM 697 C C . GLY A 1 91 ? -18.875 -15.164 7.535 1 56.22 91 GLY A C 1
ATOM 698 O O . GLY A 1 91 ? -18.359 -15.43 6.445 1 56.22 91 GLY A O 1
ATOM 699 N N . ARG A 1 92 ? -20.203 -14.359 7.496 1 72.56 92 ARG A N 1
ATOM 700 C CA . ARG A 1 92 ? -20.453 -13.484 6.355 1 72.56 92 ARG A CA 1
ATOM 701 C C . ARG A 1 92 ? -19.484 -12.312 6.34 1 72.56 92 ARG A C 1
ATOM 703 O O . ARG A 1 92 ? -19.328 -11.617 7.348 1 72.56 92 ARG A O 1
ATOM 710 N N . ARG A 1 93 ? -18.703 -12.305 5.418 1 78.31 93 ARG A N 1
ATOM 711 C CA . ARG A 1 93 ? -17.688 -11.266 5.273 1 78.31 93 ARG A CA 1
ATOM 712 C C . ARG A 1 93 ? -17.859 -10.516 3.957 1 78.31 93 ARG A C 1
ATOM 714 O O . ARG A 1 93 ? -18.25 -11.102 2.947 1 78.31 93 ARG A O 1
ATOM 721 N N . LEU A 1 94 ? -17.688 -9.211 4.059 1 87.19 94 LEU A N 1
ATOM 722 C CA . LEU A 1 94 ? -17.656 -8.344 2.891 1 87.19 94 LEU A CA 1
ATOM 723 C C . LEU A 1 94 ? -16.312 -7.613 2.797 1 87.19 94 LEU A C 1
ATOM 725 O O . LEU A 1 94 ? -15.859 -7.027 3.779 1 87.19 94 LEU A O 1
ATOM 729 N N . VAL A 1 95 ? -15.633 -7.715 1.677 1 88 95 VAL A N 1
ATOM 730 C CA . VAL A 1 95 ? -14.367 -7.016 1.48 1 88 95 VAL A CA 1
ATOM 731 C C . VAL A 1 95 ? -14.586 -5.785 0.602 1 88 95 VAL A C 1
ATOM 733 O O . VAL A 1 95 ? -15.062 -5.902 -0.53 1 88 95 VAL A O 1
ATOM 736 N N . VAL A 1 96 ? -14.203 -4.648 1.154 1 93.62 96 VAL A N 1
ATOM 737 C CA . VAL A 1 96 ? -14.359 -3.383 0.443 1 93.62 96 VAL A CA 1
ATOM 738 C C . VAL A 1 96 ? -12.992 -2.838 0.048 1 93.62 96 VAL A C 1
ATOM 740 O O . VAL A 1 96 ? -12.141 -2.609 0.906 1 93.62 96 VAL A O 1
ATOM 743 N N . GLY A 1 97 ? -12.836 -2.693 -1.256 1 95 97 GLY A N 1
ATOM 744 C CA . GLY A 1 97 ? -11.625 -2.066 -1.76 1 95 97 GLY A CA 1
ATOM 745 C C . GLY A 1 97 ? -11.719 -0.554 -1.819 1 95 97 GLY A C 1
ATOM 746 O O . GLY A 1 97 ? -12.805 0.002 -1.985 1 95 97 GLY A O 1
ATOM 747 N N . PHE A 1 98 ? -10.523 0.071 -1.684 1 95.19 98 PHE A N 1
ATOM 748 C CA . PHE A 1 98 ? -10.539 1.524 -1.802 1 95.19 98 PHE A CA 1
ATOM 749 C C . PHE A 1 98 ? -9.188 2.039 -2.295 1 95.19 98 PHE A C 1
ATOM 751 O O . PHE A 1 98 ? -8.148 1.426 -2.033 1 95.19 98 PHE A O 1
ATOM 758 N N . ARG A 1 99 ? -9.258 3.115 -3.025 1 94.19 99 ARG A N 1
ATOM 759 C CA . ARG A 1 99 ? -8.062 3.85 -3.428 1 94.19 99 ARG A CA 1
ATOM 760 C C . ARG A 1 99 ? -7.633 4.832 -2.344 1 94.19 99 ARG A C 1
ATOM 762 O O . ARG A 1 99 ? -8.453 5.266 -1.532 1 94.19 99 ARG A O 1
ATOM 769 N N . ALA A 1 100 ? -6.352 5.16 -2.441 1 88.25 100 ALA A N 1
ATOM 770 C CA . ALA A 1 100 ? -5.789 6.109 -1.482 1 88.25 100 ALA A CA 1
ATOM 771 C C . ALA A 1 100 ? -6.609 7.395 -1.434 1 88.25 100 ALA A C 1
ATOM 773 O O . ALA A 1 100 ? -7.008 7.922 -2.475 1 88.25 100 ALA A O 1
ATOM 774 N N . GLY A 1 101 ? -6.926 7.824 -0.182 1 88.5 101 GLY A N 1
ATOM 775 C CA . GLY A 1 101 ? -7.59 9.102 0.007 1 88.5 101 GLY A CA 1
ATOM 776 C C . GLY A 1 101 ? -9.102 8.977 0.111 1 88.5 101 GLY A C 1
ATOM 777 O O . GLY A 1 101 ? -9.789 9.961 0.402 1 88.5 101 GLY A O 1
ATOM 778 N N . ILE A 1 102 ? -9.656 7.867 -0.12 1 91.75 102 ILE A N 1
ATOM 779 C CA . ILE A 1 102 ? -11.109 7.715 -0.085 1 91.75 102 ILE A CA 1
ATOM 780 C C . ILE A 1 102 ? -11.516 7.004 1.202 1 91.75 102 ILE A C 1
ATOM 782 O O . ILE A 1 102 ? -11.25 5.812 1.374 1 91.75 102 ILE A O 1
ATOM 786 N N . PRO A 1 103 ? -12.234 7.68 2.059 1 87.94 103 PRO A N 1
ATOM 787 C CA . PRO A 1 103 ? -12.711 7.016 3.275 1 87.94 103 PRO A CA 1
ATOM 788 C C . PRO A 1 103 ? -13.875 6.062 3.012 1 87.94 103 PRO A C 1
ATOM 790 O O . PRO A 1 103 ? -14.836 6.43 2.334 1 87.94 103 PRO A O 1
ATOM 793 N N . VAL A 1 104 ? -13.805 4.883 3.578 1 91.5 104 VAL A N 1
ATOM 794 C CA . VAL A 1 104 ? -14.82 3.854 3.385 1 91.5 104 VAL A CA 1
ATOM 795 C C . VAL A 1 104 ? -15.828 3.9 4.527 1 91.5 104 VAL A C 1
ATOM 797 O O . VAL A 1 104 ? -16.938 3.379 4.406 1 91.5 104 VAL A O 1
ATOM 800 N N . ILE A 1 105 ? -15.539 4.578 5.527 1 85.31 105 ILE A N 1
ATOM 801 C CA . ILE A 1 105 ? -16.188 4.449 6.828 1 85.31 105 ILE A CA 1
ATOM 802 C C . ILE A 1 105 ? -17.625 4.961 6.742 1 85.31 105 ILE A C 1
ATOM 804 O O . ILE A 1 105 ? -18.531 4.359 7.301 1 85.31 105 ILE A O 1
ATOM 808 N N . PRO A 1 106 ? -17.875 6.07 6.059 1 88 106 PRO A N 1
ATOM 809 C CA . PRO A 1 106 ? -19.266 6.527 6.023 1 88 106 PRO A CA 1
ATOM 810 C C . PRO A 1 106 ? -20.219 5.457 5.504 1 88 106 PRO A C 1
ATOM 812 O O . PRO A 1 106 ? -21.281 5.223 6.105 1 88 106 PRO A O 1
ATOM 815 N N . ALA A 1 107 ? -19.875 4.777 4.488 1 94.56 107 ALA A N 1
ATOM 816 C CA . ALA A 1 107 ? -20.734 3.729 3.934 1 94.56 107 ALA A CA 1
ATOM 817 C C . ALA A 1 107 ? -20.734 2.496 4.832 1 94.56 107 ALA A C 1
ATOM 819 O O . ALA A 1 107 ? -21.766 1.817 4.957 1 94.56 107 ALA A O 1
ATOM 820 N N . THR A 1 108 ? -19.594 2.176 5.383 1 91.44 108 THR A N 1
ATOM 821 C CA . THR A 1 108 ? -19.484 1.02 6.266 1 91.44 108 THR A CA 1
ATOM 822 C C . THR A 1 108 ? -20.453 1.149 7.449 1 91.44 108 THR A C 1
ATOM 824 O O . THR A 1 108 ? -21.094 0.176 7.836 1 91.44 108 THR A O 1
ATOM 827 N N . ARG A 1 109 ? -20.547 2.336 7.965 1 86.94 109 ARG A N 1
ATOM 828 C CA . ARG A 1 109 ? -21.438 2.566 9.094 1 86.94 109 ARG A CA 1
ATOM 829 C C . ARG A 1 109 ? -22.891 2.291 8.711 1 86.94 109 ARG A C 1
ATOM 831 O O . ARG A 1 109 ? -23.609 1.611 9.445 1 86.94 109 ARG A O 1
ATOM 838 N N . VAL A 1 110 ? -23.312 2.842 7.629 1 92.5 110 VAL A N 1
ATOM 839 C CA . VAL A 1 110 ? -24.672 2.645 7.137 1 92.5 110 VAL A CA 1
ATOM 840 C C . VAL A 1 110 ? -24.922 1.16 6.871 1 92.5 110 VAL A C 1
ATOM 842 O O . VAL A 1 110 ? -25.953 0.613 7.258 1 92.5 110 VAL A O 1
ATOM 845 N N . PHE A 1 111 ? -24.031 0.457 6.289 1 94.75 111 PHE A N 1
ATOM 846 C CA . PHE A 1 111 ? -24.125 -0.957 5.949 1 94.75 111 PHE A CA 1
ATOM 847 C C . PHE A 1 111 ? -24.219 -1.812 7.207 1 94.75 111 PHE A C 1
ATOM 849 O O . PHE A 1 111 ? -25.062 -2.703 7.301 1 94.75 111 PHE A O 1
ATOM 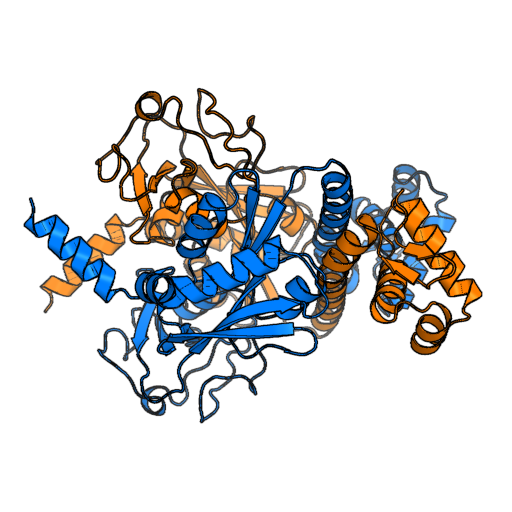856 N N . GLU A 1 112 ? -23.312 -1.577 8.125 1 88.94 112 GLU A N 1
ATOM 857 C CA . GLU A 1 112 ? -23.25 -2.395 9.336 1 88.94 112 GLU A CA 1
ATOM 858 C C . GLU A 1 112 ? -24.5 -2.225 10.188 1 88.94 112 GLU A C 1
ATOM 860 O O . GLU A 1 112 ? -24.906 -3.152 10.891 1 88.94 112 GLU A O 1
ATOM 865 N N . ALA A 1 113 ? -25.078 -1.044 10.188 1 90.94 113 ALA A N 1
ATOM 866 C CA . ALA A 1 113 ? -26.344 -0.834 10.883 1 90.94 113 ALA A CA 1
ATOM 867 C C . ALA A 1 113 ? -27.422 -1.767 10.344 1 90.94 113 ALA A C 1
ATOM 869 O O . ALA A 1 113 ? -28.297 -2.225 11.094 1 90.94 113 ALA A O 1
ATOM 870 N N . GLN A 1 114 ? -27.359 -2.047 9.109 1 93.31 114 GLN A N 1
ATOM 871 C CA . GLN A 1 114 ? -28.328 -2.906 8.453 1 93.31 114 GLN A CA 1
ATOM 872 C C . GLN A 1 114 ? -27.906 -4.371 8.516 1 93.31 114 GLN A C 1
ATOM 874 O O . GLN A 1 114 ? -28.75 -5.27 8.383 1 93.31 114 GLN A O 1
ATOM 879 N N . HIS A 1 115 ? -26.625 -4.555 8.68 1 92.62 115 HIS A N 1
ATOM 880 C CA . HIS A 1 115 ? -26.062 -5.902 8.688 1 92.62 115 HIS A CA 1
ATOM 881 C C . HIS A 1 115 ? -25.109 -6.094 9.852 1 92.62 115 HIS A C 1
ATOM 883 O O . HIS A 1 115 ? -23.906 -6.328 9.648 1 92.62 115 HIS A O 1
ATOM 889 N N . PRO A 1 116 ? -25.562 -6.176 10.977 1 87.31 116 PRO A N 1
ATOM 890 C CA . PRO A 1 116 ? -24.703 -6.219 12.164 1 87.31 116 PRO A CA 1
ATOM 891 C C . PRO A 1 116 ? -23.891 -7.508 12.258 1 87.31 116 PRO A C 1
ATOM 893 O O . PRO A 1 116 ? -22.891 -7.562 12.984 1 87.31 116 PRO A O 1
ATOM 896 N N . ASP A 1 117 ? -24.234 -8.5 11.523 1 84.56 117 ASP A N 1
ATOM 897 C CA . ASP A 1 117 ? -23.578 -9.797 11.617 1 84.56 117 ASP A CA 1
ATOM 898 C C . ASP A 1 117 ? -22.484 -9.945 10.562 1 84.56 117 ASP A C 1
ATOM 900 O O . ASP A 1 117 ? -21.828 -10.984 10.469 1 84.56 117 ASP A O 1
ATOM 904 N N . VAL A 1 118 ? -22.359 -8.953 9.773 1 84.81 118 VAL A N 1
ATOM 905 C CA . VAL A 1 118 ? -21.391 -9.031 8.688 1 84.81 118 VAL A CA 1
ATOM 906 C C . VAL A 1 118 ? -20.125 -8.281 9.078 1 84.81 118 VAL A C 1
ATOM 908 O O . VAL A 1 118 ? -20.172 -7.156 9.57 1 84.81 118 VAL A O 1
ATOM 911 N N . VAL A 1 119 ? -19.031 -8.93 8.914 1 81.81 119 VAL A N 1
ATOM 912 C CA . VAL A 1 119 ? -17.734 -8.281 9.125 1 81.81 119 VAL A CA 1
ATOM 913 C C . VAL A 1 119 ? -17.266 -7.613 7.832 1 81.81 119 VAL A C 1
ATOM 915 O O . VAL A 1 119 ? -17.203 -8.258 6.781 1 81.81 119 VAL A O 1
ATOM 918 N N . VAL A 1 120 ? -17.016 -6.328 7.906 1 87.56 120 VAL A N 1
ATOM 919 C CA . VAL A 1 120 ? -16.516 -5.598 6.746 1 87.56 120 VAL A CA 1
ATOM 920 C C . VAL A 1 120 ? -15 -5.465 6.836 1 87.56 120 VAL A C 1
ATOM 922 O O . VAL A 1 120 ? -14.477 -4.855 7.773 1 87.56 120 VAL A O 1
ATOM 925 N N . ASP A 1 121 ? -14.375 -6.016 5.898 1 86 121 ASP A N 1
ATOM 926 C CA . ASP A 1 121 ? -12.93 -5.82 5.75 1 86 121 ASP A CA 1
ATOM 927 C C . ASP A 1 121 ? -12.633 -4.785 4.664 1 86 121 ASP A C 1
ATOM 929 O O . ASP A 1 121 ? -13.422 -4.605 3.734 1 86 121 ASP A O 1
ATOM 933 N N . VAL A 1 122 ? -11.539 -4.094 4.859 1 90.56 122 VAL A N 1
ATOM 934 C CA . VAL A 1 122 ? -11.164 -3.094 3.867 1 90.56 122 VAL A CA 1
ATOM 935 C C . VAL A 1 122 ? -9.789 -3.43 3.291 1 90.56 122 VAL A C 1
ATOM 937 O O . VAL A 1 122 ? -8.914 -3.922 4.008 1 90.56 122 VAL A O 1
ATOM 940 N N . GLN A 1 123 ? -9.672 -3.158 2.021 1 88.19 123 GLN A N 1
ATOM 941 C CA . GLN A 1 123 ? -8.438 -3.449 1.309 1 88.19 123 GLN A CA 1
ATOM 942 C C . GLN A 1 123 ? -8.016 -2.273 0.431 1 88.19 123 GLN A C 1
ATOM 944 O O . GLN A 1 123 ? -8.781 -1.825 -0.423 1 88.19 123 GLN A O 1
ATOM 949 N N . ARG A 1 124 ? -6.824 -1.859 0.715 1 89.88 124 ARG A N 1
ATOM 950 C CA . ARG A 1 124 ? -6.273 -0.804 -0.128 1 89.88 124 ARG A CA 1
ATOM 951 C C . ARG A 1 124 ? -5.93 -1.335 -1.517 1 89.88 124 ARG A C 1
ATOM 953 O O . ARG A 1 124 ? -5.395 -2.438 -1.65 1 89.88 124 ARG A O 1
ATOM 960 N N . MET A 1 125 ? -6.293 -0.542 -2.533 1 90.19 125 MET A N 1
ATOM 961 C CA . MET A 1 125 ? -5.984 -0.862 -3.926 1 90.19 125 MET A CA 1
ATOM 962 C C . MET A 1 125 ? -5.102 0.216 -4.547 1 90.19 125 MET A C 1
ATOM 964 O O . MET A 1 125 ? -5.051 1.344 -4.055 1 90.19 125 MET A O 1
ATOM 968 N N . GLU A 1 126 ? -4.402 -0.225 -5.562 1 87.56 126 GLU A N 1
ATOM 969 C CA . GLU A 1 126 ? -3.6 0.718 -6.336 1 87.56 126 GLU A CA 1
ATOM 970 C C . GLU A 1 126 ? -4.184 0.928 -7.73 1 87.56 126 GLU A C 1
ATOM 972 O O . GLU A 1 126 ? -5.223 0.353 -8.062 1 87.56 126 GLU A O 1
ATOM 977 N N . TRP A 1 127 ? -3.594 1.826 -8.438 1 84.31 127 TRP A N 1
ATOM 978 C CA . TRP A 1 127 ? -4.152 2.271 -9.711 1 84.31 127 TRP A CA 1
ATOM 979 C C . TRP A 1 127 ? -4.27 1.108 -10.695 1 84.31 127 TRP A C 1
ATOM 981 O O . TRP A 1 127 ? -5.16 1.093 -11.547 1 84.31 127 TRP A O 1
ATOM 991 N N . ASP A 1 128 ? -3.449 0.113 -10.586 1 79.19 128 ASP A N 1
ATOM 992 C CA . ASP A 1 128 ? -3.328 -0.896 -11.633 1 79.19 128 ASP A CA 1
ATOM 993 C C . ASP A 1 128 ? -4.062 -2.18 -11.25 1 79.19 128 ASP A C 1
ATOM 995 O O . ASP A 1 128 ? -4.121 -3.125 -12.039 1 79.19 128 ASP A O 1
ATOM 999 N N . ASP A 1 129 ? -4.605 -2.152 -10.078 1 81.62 129 ASP A N 1
ATOM 1000 C CA . ASP A 1 129 ? -5.219 -3.426 -9.711 1 81.62 129 ASP A CA 1
ATOM 1001 C C . ASP A 1 129 ? -6.68 -3.234 -9.305 1 81.62 129 ASP A C 1
ATOM 1003 O O . ASP A 1 129 ? -7.32 -4.168 -8.82 1 81.62 129 ASP A O 1
ATOM 1007 N N . GLN A 1 130 ? -7.223 -2.102 -9.523 1 88.38 130 GLN A N 1
ATOM 1008 C CA . GLN A 1 130 ? -8.602 -1.803 -9.148 1 88.38 130 GLN A CA 1
ATOM 1009 C C . GLN A 1 130 ? -9.57 -2.766 -9.82 1 88.38 130 GLN A C 1
ATOM 1011 O O . GLN A 1 130 ? -10.352 -3.441 -9.141 1 88.38 130 GLN A O 1
ATOM 1016 N N . ALA A 1 131 ? -9.492 -2.838 -11.164 1 86.06 131 ALA A N 1
ATOM 1017 C CA . ALA A 1 131 ? -10.438 -3.664 -11.914 1 86.06 131 ALA A CA 1
ATOM 1018 C C . ALA A 1 131 ? -10.195 -5.148 -11.648 1 86.06 131 ALA A C 1
ATOM 1020 O O . ALA A 1 131 ? -11.141 -5.902 -11.414 1 86.06 131 ALA A O 1
ATOM 1021 N N . SER A 1 132 ? -8.953 -5.504 -11.641 1 79.44 132 SER A N 1
ATOM 1022 C CA . SER A 1 132 ? -8.641 -6.922 -11.5 1 79.44 132 SER A CA 1
ATOM 1023 C C . SER A 1 132 ? -9.055 -7.441 -10.125 1 79.44 132 SER A C 1
ATOM 1025 O O . SER A 1 132 ? -9.57 -8.555 -10.008 1 79.44 132 SER A O 1
ATOM 1027 N N . MET A 1 133 ? -8.914 -6.652 -9.078 1 82.31 133 MET A N 1
ATOM 1028 C CA . MET A 1 133 ? -9.266 -7.078 -7.727 1 82.31 133 MET A CA 1
ATOM 1029 C C . MET A 1 133 ? -10.773 -7.246 -7.586 1 82.31 133 MET A C 1
ATOM 1031 O O . MET A 1 133 ? -11.242 -8.094 -6.828 1 82.31 133 MET A O 1
ATOM 1035 N N . LEU A 1 134 ? -11.531 -6.457 -8.297 1 85.31 134 LEU A N 1
ATOM 1036 C CA . LEU A 1 134 ? -12.977 -6.598 -8.328 1 85.31 134 LEU A CA 1
ATOM 1037 C C . LEU A 1 134 ? -13.391 -7.824 -9.141 1 85.31 134 LEU A C 1
ATOM 1039 O O . LEU A 1 134 ? -14.227 -8.617 -8.695 1 85.31 134 LEU A O 1
ATOM 1043 N N . LEU A 1 135 ? -12.766 -7.969 -10.281 1 78 135 LEU A N 1
ATOM 1044 C CA . LEU A 1 135 ? -13.172 -9.008 -11.227 1 78 135 LEU A CA 1
ATOM 1045 C C . LEU A 1 135 ? -12.758 -10.391 -10.719 1 78 135 LEU A C 1
ATOM 1047 O O . LEU A 1 135 ? -13.461 -11.375 -10.938 1 78 135 LEU A O 1
ATOM 1051 N N . ASP A 1 136 ? -11.688 -10.312 -9.984 1 67.12 136 ASP A N 1
ATOM 1052 C CA . ASP A 1 136 ? -11.234 -11.617 -9.508 1 67.12 136 ASP A CA 1
ATOM 1053 C C . ASP A 1 136 ? -11.781 -11.914 -8.117 1 67.12 136 ASP A C 1
ATOM 1055 O O . ASP A 1 136 ? -11.469 -12.953 -7.531 1 67.12 136 ASP A O 1
ATOM 1059 N N . GLY A 1 137 ? -12.5 -11.055 -7.555 1 74.38 137 GLY A N 1
ATOM 1060 C CA . GLY A 1 137 ? -13.273 -11.32 -6.352 1 74.38 137 GLY A CA 1
ATOM 1061 C C . GLY A 1 137 ? -12.492 -11.062 -5.074 1 74.38 137 GLY A C 1
ATOM 1062 O O . GLY A 1 137 ? -12.992 -11.312 -3.977 1 74.38 137 GLY A O 1
ATOM 1063 N N . ARG A 1 138 ? -11.289 -10.562 -5.145 1 74.81 138 ARG A N 1
ATOM 1064 C CA . ARG A 1 138 ? -10.539 -10.195 -3.947 1 74.81 138 ARG A CA 1
ATOM 1065 C C . ARG A 1 138 ? -11.25 -9.086 -3.172 1 74.81 138 ARG A C 1
ATOM 1067 O O . ARG A 1 138 ? -11.117 -9 -1.949 1 74.81 138 ARG A O 1
ATOM 1074 N N . VAL A 1 139 ? -11.953 -8.32 -3.938 1 87 139 VAL A N 1
ATOM 1075 C CA . VAL A 1 139 ? -12.773 -7.25 -3.377 1 87 139 VAL A CA 1
ATOM 1076 C C . VAL A 1 139 ? -14.203 -7.355 -3.91 1 87 139 VAL A C 1
ATOM 1078 O O . VAL A 1 139 ? -14.406 -7.637 -5.094 1 87 139 VAL A O 1
ATOM 1081 N N . ASP A 1 140 ? -15.109 -7.234 -2.986 1 88.38 140 ASP A N 1
ATOM 1082 C CA . ASP A 1 140 ? -16.516 -7.395 -3.359 1 88.38 140 ASP A CA 1
ATOM 1083 C C . ASP A 1 140 ? -17.062 -6.109 -3.969 1 88.38 140 ASP A C 1
ATOM 1085 O O . ASP A 1 140 ? -17.859 -6.156 -4.906 1 88.38 140 ASP A O 1
ATOM 1089 N N . VAL A 1 141 ? -16.766 -5.035 -3.355 1 95.19 141 VAL A N 1
ATOM 1090 C CA . VAL A 1 141 ? -17.141 -3.684 -3.75 1 95.19 141 VAL A CA 1
ATOM 1091 C C . VAL A 1 141 ? -15.969 -2.73 -3.518 1 95.19 141 VAL A C 1
ATOM 1093 O O . VAL A 1 141 ? -15.148 -2.947 -2.615 1 95.19 141 VAL A O 1
ATOM 1096 N N . ALA A 1 142 ? -15.891 -1.738 -4.387 1 97.25 142 ALA A N 1
ATOM 1097 C CA . ALA A 1 142 ? -14.703 -0.904 -4.215 1 97.25 142 ALA A CA 1
ATOM 1098 C C . ALA A 1 142 ? -15.008 0.552 -4.559 1 97.25 142 ALA A C 1
ATOM 1100 O O . ALA A 1 142 ? -15.82 0.833 -5.441 1 97.25 142 ALA A O 1
ATOM 1101 N N . TYR A 1 143 ? -14.398 1.448 -3.824 1 97.81 143 TYR A N 1
ATOM 1102 C CA . TYR A 1 143 ? -14.25 2.832 -4.258 1 97.81 143 TYR A CA 1
ATOM 1103 C C . TYR A 1 143 ? -13.086 2.973 -5.234 1 97.81 143 TYR A C 1
ATOM 1105 O O . TYR A 1 143 ? -11.922 2.791 -4.859 1 97.81 143 TYR A O 1
ATOM 1113 N N . VAL A 1 144 ? -13.398 3.355 -6.492 1 97.06 144 VAL A N 1
ATOM 1114 C CA . VAL A 1 144 ? -12.391 3.371 -7.547 1 97.06 144 VAL A CA 1
ATOM 1115 C C . VAL A 1 144 ? -12.258 4.781 -8.117 1 97.06 144 VAL A C 1
ATOM 1117 O O . VAL A 1 144 ? -13.133 5.629 -7.902 1 97.06 144 VAL A O 1
ATOM 1120 N N . ARG A 1 145 ? -11.102 4.961 -8.688 1 94.5 145 ARG A N 1
ATOM 1121 C CA . ARG A 1 145 ? -10.859 6.184 -9.445 1 94.5 145 ARG A CA 1
ATOM 1122 C C . ARG A 1 145 ? -10.688 5.883 -10.93 1 94.5 145 ARG A C 1
ATOM 1124 O O . ARG A 1 145 ? -10.039 4.902 -11.305 1 94.5 145 ARG A O 1
ATOM 1131 N N . LEU A 1 146 ? -11.312 6.738 -11.711 1 91.31 146 LEU A N 1
ATOM 1132 C CA . LEU A 1 146 ? -11.117 6.609 -13.148 1 91.31 146 LEU A CA 1
ATOM 1133 C C . LEU A 1 146 ? -9.82 7.27 -13.586 1 91.31 146 LEU A C 1
ATOM 1135 O O . LEU A 1 146 ? -9.336 8.195 -12.93 1 91.31 146 LEU A O 1
ATOM 1139 N N . PRO A 1 147 ? -9.211 6.797 -14.68 1 87.75 147 PRO A N 1
ATOM 1140 C CA . PRO A 1 147 ? -9.703 5.738 -15.562 1 87.75 147 PRO A CA 1
ATOM 1141 C C . PRO A 1 147 ? -9.391 4.34 -15.039 1 87.75 147 PRO A C 1
ATOM 1143 O O . PRO A 1 147 ? -8.453 4.164 -14.258 1 87.75 147 PRO A O 1
ATOM 1146 N N . LEU A 1 148 ? -10.227 3.328 -15.336 1 86.62 148 LEU A N 1
ATOM 1147 C CA . LEU A 1 148 ? -9.969 1.902 -15.164 1 86.62 148 LEU A CA 1
ATOM 1148 C C . LEU A 1 148 ? -10.688 1.086 -16.234 1 86.62 148 LEU A C 1
ATOM 1150 O O . LEU A 1 148 ? -11.555 1.602 -16.938 1 86.62 148 LEU A O 1
ATOM 1154 N N . ALA A 1 149 ? -10.195 -0.14 -16.469 1 83.94 149 ALA A N 1
ATOM 1155 C CA . ALA A 1 149 ? -10.914 -1.031 -17.375 1 83.94 149 ALA A CA 1
ATOM 1156 C C . ALA A 1 149 ? -12.305 -1.368 -16.828 1 83.94 149 ALA A C 1
ATOM 1158 O O . ALA A 1 149 ? -12.43 -2.016 -15.789 1 83.94 149 ALA A O 1
ATOM 1159 N N . GLU A 1 150 ? -13.305 -1.013 -17.516 1 88.5 150 GLU A N 1
ATOM 1160 C CA . GLU A 1 150 ? -14.664 -1.096 -17 1 88.5 150 GLU A CA 1
ATOM 1161 C C . GLU A 1 150 ? -15.32 -2.426 -17.359 1 88.5 150 GLU A C 1
ATOM 1163 O O . GLU A 1 150 ? -16.359 -2.785 -16.812 1 88.5 150 GLU A O 1
ATOM 1168 N N . THR A 1 151 ? -14.672 -3.117 -18.266 1 84.75 151 THR A N 1
ATOM 1169 C CA . THR A 1 151 ? -15.273 -4.352 -18.75 1 84.75 151 THR A CA 1
ATOM 1170 C C . THR A 1 151 ? -15.562 -5.301 -17.594 1 84.75 151 THR A C 1
ATOM 1172 O O . THR A 1 151 ? -14.672 -5.598 -16.797 1 84.75 151 THR A O 1
ATOM 1175 N N . GLY A 1 152 ? -16.828 -5.688 -17.516 1 86.69 152 GLY A N 1
ATOM 1176 C CA . GLY A 1 152 ? -17.234 -6.648 -16.5 1 86.69 152 GLY A CA 1
ATOM 1177 C C . GLY A 1 152 ? -17.578 -6.008 -15.172 1 86.69 152 GLY A C 1
ATOM 1178 O O . GLY A 1 152 ? -17.922 -6.703 -14.211 1 86.69 152 GLY A O 1
ATOM 1179 N N . LEU A 1 153 ? -17.562 -4.742 -15.18 1 92.69 153 LEU A N 1
ATOM 1180 C CA . LEU A 1 153 ? -17.812 -4.051 -13.914 1 92.69 153 LEU A CA 1
ATOM 1181 C C . LEU A 1 153 ? -19.109 -3.23 -13.992 1 92.69 153 LEU A C 1
ATOM 1183 O O . LEU A 1 153 ? -19.438 -2.682 -15.047 1 92.69 153 LEU A O 1
ATOM 1187 N N . ARG A 1 154 ? -19.828 -3.262 -12.93 1 95.75 154 ARG A N 1
ATOM 1188 C CA . ARG A 1 154 ? -20.859 -2.262 -12.672 1 95.75 154 ARG A CA 1
ATOM 1189 C C . ARG A 1 154 ? -20.281 -1.057 -11.938 1 95.75 154 ARG A C 1
ATOM 1191 O O . ARG A 1 154 ? -19.688 -1.203 -10.875 1 95.75 154 ARG A O 1
ATOM 1198 N N . LEU A 1 155 ? -20.531 0.081 -12.508 1 96.44 155 LEU A N 1
ATOM 1199 C CA . LEU A 1 155 ? -19.969 1.307 -11.945 1 96.44 155 LEU A CA 1
ATOM 1200 C C . LEU A 1 155 ? -21.062 2.352 -11.734 1 96.44 155 LEU A C 1
ATOM 1202 O O . LEU A 1 155 ? -21.969 2.475 -12.547 1 96.44 155 LEU A O 1
ATOM 1206 N N . ALA A 1 156 ? -20.891 3.102 -10.648 1 97.75 156 ALA A N 1
ATOM 1207 C CA . ALA A 1 156 ? -21.719 4.281 -10.406 1 97.75 156 ALA A CA 1
ATOM 1208 C C . ALA A 1 156 ? -20.875 5.461 -9.945 1 97.75 156 ALA A C 1
ATOM 1210 O O . ALA A 1 156 ? -20.094 5.34 -9 1 97.75 156 ALA A O 1
ATOM 1211 N N . PRO A 1 157 ? -21.016 6.562 -10.633 1 97.81 157 PRO A N 1
ATOM 1212 C CA . PRO A 1 157 ? -20.297 7.754 -10.156 1 97.81 157 PRO A CA 1
ATOM 1213 C C . PRO A 1 157 ? -20.781 8.211 -8.781 1 97.81 157 PRO A C 1
ATOM 1215 O O . PRO A 1 157 ? -21.984 8.188 -8.5 1 97.81 157 PRO A O 1
ATOM 1218 N N . LEU A 1 158 ? -19.875 8.531 -7.918 1 97.94 158 LEU A N 1
ATOM 1219 C CA . LEU A 1 158 ? -20.219 9.047 -6.598 1 97.94 158 LEU A CA 1
ATOM 1220 C C . LEU A 1 158 ? -20.016 10.555 -6.531 1 97.94 158 LEU A C 1
ATOM 1222 O O . LEU A 1 158 ? -20.953 11.297 -6.191 1 97.94 158 LEU A O 1
ATOM 1226 N N . TYR A 1 159 ? -18.766 11.039 -6.824 1 95.88 159 TYR A N 1
ATOM 1227 C CA . TYR A 1 159 ? -18.438 12.461 -6.809 1 95.88 159 TYR A CA 1
ATOM 1228 C C . TYR A 1 159 ? -17.172 12.734 -7.613 1 95.88 159 TYR A C 1
ATOM 1230 O O . TYR A 1 159 ? -16.453 11.805 -8.008 1 95.88 159 TYR A O 1
ATOM 1238 N N . THR A 1 160 ? -16.953 13.977 -7.887 1 95.81 160 THR A N 1
ATOM 1239 C CA . THR A 1 160 ? -15.711 14.445 -8.492 1 95.81 160 THR A CA 1
ATOM 1240 C C . THR A 1 160 ? -14.938 15.32 -7.512 1 95.81 160 THR A C 1
ATOM 1242 O O . THR A 1 160 ? -15.5 15.852 -6.555 1 95.81 160 THR A O 1
ATOM 1245 N N . GLU A 1 161 ? -13.648 15.344 -7.707 1 93.5 161 GLU A N 1
ATOM 1246 C CA . GLU A 1 161 ? -12.828 16.234 -6.898 1 93.5 161 GLU A CA 1
ATOM 1247 C C . GLU A 1 161 ? -11.719 16.875 -7.738 1 93.5 161 GLU A C 1
ATOM 1249 O O . GLU A 1 161 ? -11.297 16.312 -8.75 1 93.5 161 GLU A O 1
ATOM 1254 N N . PRO A 1 162 ? -11.297 18.078 -7.293 1 93.25 162 PRO A N 1
ATOM 1255 C CA . PRO A 1 162 ? -10.234 18.75 -8.039 1 93.25 162 PRO A CA 1
ATOM 1256 C C . PRO A 1 162 ? -8.922 17.984 -8.031 1 93.25 162 PRO A C 1
ATOM 1258 O O . PRO A 1 162 ? -8.617 17.281 -7.062 1 93.25 162 PRO A O 1
ATOM 1261 N N . LEU A 1 163 ? -8.227 18.188 -9.109 1 94.94 163 LEU A N 1
ATOM 1262 C CA . LEU A 1 163 ? -6.859 17.688 -9.141 1 94.94 163 LEU A CA 1
ATOM 1263 C C . LEU A 1 163 ? -5.898 18.688 -8.5 1 94.94 163 LEU A C 1
ATOM 1265 O O . LEU A 1 163 ? -6.039 19.906 -8.688 1 94.94 163 LEU A O 1
ATOM 1269 N N . MET A 1 164 ? -5.023 18.172 -7.715 1 95.12 164 MET A N 1
ATOM 1270 C CA . MET A 1 164 ? -3.947 18.922 -7.074 1 95.12 164 MET A CA 1
ATOM 1271 C C . MET A 1 164 ? -2.594 18.547 -7.672 1 95.12 164 MET A C 1
ATOM 1273 O O . MET A 1 164 ? -2.355 17.391 -8.008 1 95.12 164 MET A O 1
ATOM 1277 N N . VAL A 1 165 ? -1.793 19.516 -7.805 1 97.31 165 VAL A N 1
ATOM 1278 C CA . VAL A 1 165 ? -0.405 19.188 -8.117 1 97.31 165 VAL A CA 1
ATOM 1279 C C . VAL A 1 165 ? 0.4 19.062 -6.832 1 97.31 165 VAL A C 1
ATOM 1281 O O . VAL A 1 165 ? 0.228 19.844 -5.898 1 97.31 165 VAL A O 1
ATOM 1284 N N . ALA A 1 166 ? 1.143 18 -6.727 1 96.5 166 ALA A N 1
ATOM 1285 C CA . ALA A 1 166 ? 2.096 17.812 -5.637 1 96.5 166 ALA A CA 1
ATOM 1286 C C . ALA A 1 166 ? 3.469 18.375 -6.004 1 96.5 166 ALA A C 1
ATOM 1288 O O . ALA A 1 166 ? 4.062 17.969 -7.008 1 96.5 166 ALA A O 1
ATOM 1289 N N . LEU A 1 167 ? 3.932 19.266 -5.219 1 96.44 167 LEU A N 1
ATOM 1290 C CA . LEU A 1 167 ? 5.207 19.938 -5.398 1 96.44 167 LEU A CA 1
ATOM 1291 C C . LEU A 1 167 ? 6.098 19.766 -4.172 1 96.44 167 LEU A C 1
ATOM 1293 O O . LEU A 1 167 ? 5.602 19.688 -3.047 1 96.44 167 LEU A O 1
ATOM 1297 N N . PRO A 1 168 ? 7.441 19.703 -4.469 1 92.81 168 PRO A N 1
ATOM 1298 C CA . PRO A 1 168 ? 8.273 19.828 -3.27 1 92.81 168 PRO A CA 1
ATOM 1299 C C . PRO A 1 168 ? 8.062 21.156 -2.545 1 92.81 168 PRO A C 1
ATOM 1301 O O . PRO A 1 168 ? 7.742 22.172 -3.178 1 92.81 168 PRO A O 1
ATOM 1304 N N . ALA A 1 169 ? 8.281 21.188 -1.27 1 85.75 169 ALA A N 1
ATOM 1305 C CA . ALA A 1 169 ? 7.984 22.344 -0.439 1 85.75 169 ALA A CA 1
ATOM 1306 C C . ALA A 1 169 ? 8.758 23.578 -0.917 1 85.75 169 ALA A C 1
ATOM 1308 O O . ALA A 1 169 ? 8.281 24.703 -0.799 1 85.75 169 ALA A O 1
ATOM 1309 N N . GLY A 1 170 ? 9.906 23.375 -1.508 1 88.75 170 GLY A N 1
ATOM 1310 C CA . GLY A 1 170 ? 10.734 24.484 -1.954 1 88.75 170 GLY A CA 1
ATOM 1311 C C . GLY A 1 170 ? 10.492 24.875 -3.4 1 88.75 170 GLY A C 1
ATOM 1312 O O . GLY A 1 170 ? 11.188 25.734 -3.949 1 88.75 170 GLY A O 1
ATOM 1313 N N . HIS A 1 171 ? 9.516 24.328 -4.074 1 93.69 171 HIS A N 1
ATOM 1314 C CA . HIS A 1 171 ? 9.219 24.594 -5.473 1 93.69 171 HIS A CA 1
ATOM 1315 C C . HIS A 1 171 ? 8.742 26.031 -5.664 1 93.69 171 HIS A C 1
ATOM 1317 O O . HIS A 1 171 ? 8.039 26.578 -4.805 1 93.69 171 HIS A O 1
ATOM 1323 N N . ARG A 1 172 ? 8.961 26.641 -6.738 1 95.5 172 ARG A N 1
ATOM 1324 C CA . ARG A 1 172 ? 8.617 28.031 -7.031 1 95.5 172 ARG A CA 1
ATOM 1325 C C . ARG A 1 172 ? 7.109 28.25 -6.988 1 95.5 172 ARG A C 1
ATOM 1327 O O . ARG A 1 172 ? 6.641 29.344 -6.707 1 95.5 172 ARG A O 1
ATOM 1334 N N . LEU A 1 173 ? 6.352 27.219 -7.238 1 96.44 173 LEU A N 1
ATOM 1335 C CA . LEU A 1 173 ? 4.898 27.344 -7.297 1 96.44 173 LEU A CA 1
ATOM 1336 C C . LEU A 1 173 ? 4.258 26.844 -6.008 1 96.44 173 LEU A C 1
ATOM 1338 O O . LEU A 1 173 ? 3.031 26.844 -5.879 1 96.44 173 LEU A O 1
ATOM 1342 N N . ALA A 1 174 ? 5.082 26.406 -5.102 1 93.88 174 ALA A N 1
ATOM 1343 C CA . ALA A 1 174 ? 4.566 25.906 -3.826 1 93.88 174 ALA A CA 1
ATOM 1344 C C . ALA A 1 174 ? 3.854 27.016 -3.059 1 93.88 174 ALA A C 1
ATOM 1346 O O . ALA A 1 174 ? 4.316 28.172 -3.037 1 93.88 174 ALA A O 1
ATOM 1347 N N . GLY A 1 175 ? 2.689 26.672 -2.439 1 89.31 175 GLY A N 1
ATOM 1348 C CA . GLY A 1 175 ? 1.997 27.609 -1.565 1 89.31 175 GLY A CA 1
ATOM 1349 C C . GLY A 1 175 ? 1.05 28.531 -2.309 1 89.31 175 GLY A C 1
ATOM 1350 O O . GLY A 1 175 ? 0.327 29.312 -1.69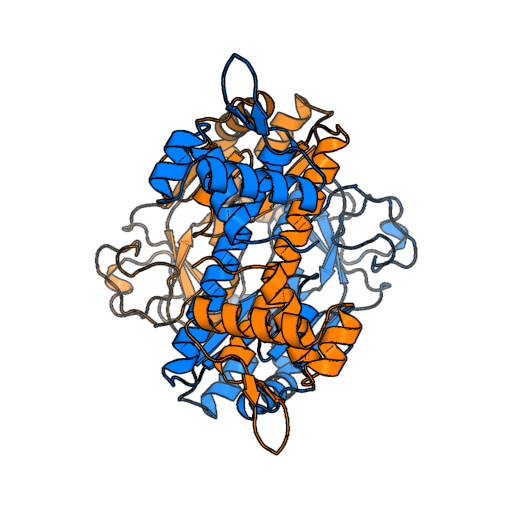 1 89.31 175 GLY A O 1
ATOM 1351 N N . LYS A 1 176 ? 1.045 28.5 -3.582 1 93.38 176 LYS A N 1
ATOM 1352 C CA . LYS A 1 176 ? 0.087 29.281 -4.352 1 93.38 176 LYS A CA 1
ATOM 1353 C C . LYS A 1 176 ? -1.343 28.812 -4.094 1 93.38 176 LYS A C 1
ATOM 1355 O O . LYS A 1 176 ? -1.572 27.656 -3.766 1 93.38 176 LYS A O 1
ATOM 1360 N N . ASP A 1 177 ? -2.244 29.734 -4.258 1 93.06 177 ASP A N 1
ATOM 1361 C CA . ASP A 1 177 ? -3.652 29.375 -4.086 1 93.06 177 ASP A CA 1
ATOM 1362 C C . ASP A 1 177 ? -4.113 28.422 -5.18 1 93.06 177 ASP A C 1
ATOM 1364 O O . ASP A 1 177 ? -4.902 27.5 -4.922 1 93.06 177 ASP A O 1
ATOM 1368 N N . GLU A 1 178 ? -3.68 28.703 -6.352 1 96.44 178 GLU A N 1
ATOM 1369 C CA . GLU A 1 178 ? -3.943 27.844 -7.504 1 96.44 178 GLU A CA 1
ATOM 1370 C C . GLU A 1 178 ? -2.869 28.016 -8.578 1 96.44 178 GLU A C 1
ATOM 1372 O O . GLU A 1 178 ? -2.133 29 -8.57 1 96.44 178 GLU A O 1
ATOM 1377 N N . VAL A 1 179 ? -2.703 27.062 -9.445 1 97.56 179 VAL A N 1
ATOM 1378 C CA . VAL A 1 179 ? -1.827 27.141 -10.609 1 97.56 179 VAL A CA 1
ATOM 1379 C C . VAL A 1 179 ? -2.555 26.594 -11.836 1 97.56 179 VAL A C 1
ATOM 1381 O O . VAL A 1 179 ? -3.525 25.844 -11.711 1 97.56 179 VAL A O 1
ATOM 1384 N N . THR A 1 180 ? -2.115 27.047 -12.992 1 97 180 THR A N 1
ATOM 1385 C CA . THR A 1 180 ? -2.678 26.547 -14.242 1 97 180 THR A CA 1
ATOM 1386 C C . THR A 1 180 ? -1.808 25.438 -14.82 1 97 180 THR A C 1
ATOM 1388 O O . THR A 1 180 ? -0.653 25.281 -14.422 1 97 180 THR A O 1
ATOM 1391 N N . GLU A 1 181 ? -2.404 24.688 -15.703 1 96.31 181 GLU A N 1
ATOM 1392 C CA . GLU A 1 181 ? -1.611 23.688 -16.422 1 96.31 181 GLU A CA 1
ATOM 1393 C C . GLU A 1 181 ? -0.399 24.328 -17.094 1 96.31 181 GLU A C 1
ATOM 1395 O O . GLU A 1 181 ? 0.686 23.75 -17.109 1 96.31 181 GLU A O 1
ATOM 1400 N N . ALA A 1 182 ? -0.54 25.516 -17.625 1 96.38 182 ALA A N 1
ATOM 1401 C CA . ALA A 1 182 ? 0.528 26.219 -18.328 1 96.38 182 ALA A CA 1
ATOM 1402 C C . ALA A 1 182 ? 1.674 26.562 -17.391 1 96.38 182 ALA A C 1
ATOM 1404 O O . ALA A 1 182 ? 2.842 26.547 -17.781 1 96.38 182 ALA A O 1
ATOM 1405 N N . ASP A 1 183 ? 1.407 26.891 -16.203 1 97.25 183 ASP A N 1
ATOM 1406 C CA . ASP A 1 183 ? 2.424 27.203 -15.203 1 97.25 183 ASP A CA 1
ATOM 1407 C C . ASP A 1 183 ? 3.348 26.016 -14.961 1 97.25 183 ASP A C 1
ATOM 1409 O O . ASP A 1 183 ? 4.5 26.188 -14.555 1 97.25 183 ASP A O 1
ATOM 1413 N N . LEU A 1 184 ? 2.801 24.828 -15.234 1 97.25 184 LEU A N 1
ATOM 1414 C CA . LEU A 1 184 ? 3.51 23.609 -14.891 1 97.25 184 LEU A CA 1
ATOM 1415 C C . LEU A 1 184 ? 4.234 23.031 -16.109 1 97.25 184 LEU A C 1
ATOM 1417 O O . LEU A 1 184 ? 4.867 21.984 -16.031 1 97.25 184 LEU A O 1
ATOM 1421 N N . ALA A 1 185 ? 4.16 23.75 -17.156 1 94.88 185 ALA A N 1
ATOM 1422 C CA . ALA A 1 185 ? 4.719 23.266 -18.406 1 94.88 185 ALA A CA 1
ATOM 1423 C C . ALA A 1 185 ? 6.203 22.953 -18.266 1 94.88 185 ALA A C 1
ATOM 1425 O O . ALA A 1 185 ? 6.953 23.734 -17.688 1 94.88 185 ALA A O 1
ATOM 1426 N N . GLY A 1 186 ? 6.613 21.75 -18.75 1 93.88 186 GLY A N 1
ATOM 1427 C CA . GLY A 1 186 ? 8.023 21.391 -18.797 1 93.88 186 GLY A CA 1
ATOM 1428 C C . GLY A 1 186 ? 8.492 20.641 -17.578 1 93.88 186 GLY A C 1
ATOM 1429 O O . GLY A 1 186 ? 9.57 20.031 -17.578 1 93.88 186 GLY A O 1
ATOM 1430 N N . GLU A 1 187 ? 7.695 20.672 -16.516 1 95.44 187 GLU A N 1
ATOM 1431 C CA . GLU A 1 187 ? 8.062 19.922 -15.312 1 95.44 187 GLU A CA 1
ATOM 1432 C C . GLU A 1 187 ? 8.055 18.422 -15.578 1 95.44 187 GLU A C 1
ATOM 1434 O O . GLU A 1 187 ? 7.102 17.891 -16.156 1 95.44 187 GLU A O 1
ATOM 1439 N N . PRO A 1 188 ? 9.102 17.719 -15.156 1 94.06 188 PRO A N 1
ATOM 1440 C CA . PRO A 1 188 ? 9.023 16.266 -15.242 1 94.06 188 PRO A CA 1
ATOM 1441 C C . PRO A 1 188 ? 7.883 15.68 -14.406 1 94.06 188 PRO A C 1
ATOM 1443 O O . PRO A 1 188 ? 7.613 16.172 -13.305 1 94.06 188 PRO A O 1
ATOM 1446 N N . LEU A 1 189 ? 7.254 14.711 -15.016 1 93.88 189 LEU A N 1
ATOM 1447 C CA . LEU A 1 189 ? 6.078 14.156 -14.344 1 93.88 189 LEU A CA 1
ATOM 1448 C C . LEU A 1 189 ? 6.375 12.773 -13.789 1 93.88 189 LEU A C 1
ATOM 1450 O O . LEU A 1 189 ? 6.902 11.914 -14.492 1 93.88 189 LEU A O 1
ATOM 1454 N N . ILE A 1 190 ? 6.137 12.656 -12.555 1 91.62 190 ILE A N 1
ATOM 1455 C CA . ILE A 1 190 ? 6.121 11.359 -11.898 1 91.62 190 ILE A CA 1
ATOM 1456 C C . ILE A 1 190 ? 4.715 10.766 -11.953 1 91.62 190 ILE A C 1
ATOM 1458 O O . ILE A 1 190 ? 3.812 11.234 -11.258 1 91.62 190 ILE A O 1
ATOM 1462 N N . TRP A 1 191 ? 4.594 9.781 -12.727 1 82.75 191 TRP A N 1
ATOM 1463 C CA . TRP A 1 191 ? 3.26 9.258 -12.992 1 82.75 191 TRP A CA 1
ATOM 1464 C C . TRP A 1 191 ? 3.268 7.734 -13.016 1 82.75 191 TRP A C 1
ATOM 1466 O O . TRP A 1 191 ? 4.285 7.117 -13.336 1 82.75 191 TRP A O 1
ATOM 1476 N N . HIS A 1 192 ? 2.281 7.113 -12.586 1 73.81 192 HIS A N 1
ATOM 1477 C CA . HIS A 1 192 ? 2.203 5.668 -12.414 1 73.81 192 HIS A CA 1
ATOM 1478 C C . HIS A 1 192 ? 1.892 4.977 -13.742 1 73.81 192 HIS A C 1
ATOM 1480 O O . HIS A 1 192 ? 2.244 3.809 -13.93 1 73.81 192 HIS A O 1
ATOM 1486 N N . ALA A 1 193 ? 1.182 5.574 -14.617 1 66.06 193 ALA A N 1
ATOM 1487 C CA . ALA A 1 193 ? 0.722 4.949 -15.852 1 66.06 193 ALA A CA 1
ATOM 1488 C C . ALA A 1 193 ? 1.488 5.488 -17.062 1 66.06 193 ALA A C 1
ATOM 1490 O O . ALA A 1 193 ? 2.443 6.254 -16.906 1 66.06 193 ALA A O 1
ATOM 1491 N N . ASP A 1 194 ? 1.134 4.938 -18.172 1 65.19 194 ASP A N 1
ATOM 1492 C CA . ASP A 1 194 ? 1.746 5.375 -19.422 1 65.19 194 ASP A CA 1
ATOM 1493 C C . ASP A 1 194 ? 1.446 6.844 -19.688 1 65.19 194 ASP A C 1
ATOM 1495 O O . ASP A 1 194 ? 0.464 7.391 -19.188 1 65.19 194 ASP A O 1
ATOM 1499 N N . ALA A 1 195 ? 2.326 7.438 -20.391 1 63 195 ALA A N 1
ATOM 1500 C CA . ALA A 1 195 ? 2.244 8.859 -20.719 1 63 195 ALA A CA 1
ATOM 1501 C C . ALA A 1 195 ? 0.875 9.211 -21.297 1 63 195 ALA A C 1
ATOM 1503 O O . ALA A 1 195 ? 0.377 10.32 -21.094 1 63 195 ALA A O 1
ATOM 1504 N N . SER A 1 196 ? 0.296 8.273 -21.938 1 64 196 SER A N 1
ATOM 1505 C CA . SER A 1 196 ? -0.998 8.508 -22.578 1 64 196 SER A CA 1
ATOM 1506 C C . SER A 1 196 ? -2.104 8.656 -21.531 1 64 196 SER A C 1
ATOM 1508 O O . SER A 1 196 ? -3.191 9.141 -21.844 1 64 196 SER A O 1
ATOM 1510 N N . ARG A 1 197 ? -1.731 8.461 -20.359 1 76.31 197 ARG A N 1
ATOM 1511 C CA . ARG A 1 197 ? -2.758 8.461 -19.312 1 76.31 197 ARG A CA 1
ATOM 1512 C C . ARG A 1 197 ? -2.531 9.602 -18.328 1 76.31 197 ARG A C 1
ATOM 1514 O O . ARG A 1 197 ? -3.045 9.57 -17.203 1 76.31 197 ARG A O 1
ATOM 1521 N N . GLN A 1 198 ? -1.736 10.531 -18.734 1 83.81 198 GLN A N 1
ATOM 1522 C CA . GLN A 1 198 ? -1.557 11.719 -17.906 1 83.81 198 GLN A CA 1
ATOM 1523 C C . GLN A 1 198 ? -2.836 12.547 -17.844 1 83.81 198 GLN A C 1
ATOM 1525 O O . GLN A 1 198 ? -3.598 12.594 -18.812 1 83.81 198 GLN A O 1
ATOM 1530 N N . PRO A 1 199 ? -3.096 13.211 -16.766 1 86.75 199 PRO A N 1
ATOM 1531 C CA . PRO A 1 199 ? -4.328 13.992 -16.641 1 86.75 199 PRO A CA 1
ATOM 1532 C C . PRO A 1 199 ? -4.246 15.344 -17.344 1 86.75 199 PRO A C 1
ATOM 1534 O O . PRO A 1 199 ? -5.219 16.094 -17.344 1 86.75 199 PRO A O 1
ATOM 1537 N N . THR A 1 200 ? -3.166 15.633 -17.969 1 90.44 200 THR A N 1
ATOM 1538 C CA . THR A 1 200 ? -2.949 16.953 -18.562 1 90.44 200 THR A CA 1
ATOM 1539 C C . THR A 1 200 ? -3.283 16.922 -20.062 1 90.44 200 THR A C 1
ATOM 1541 O O . THR A 1 200 ? -3.293 15.852 -20.672 1 90.44 200 THR A O 1
ATOM 1544 N N . ARG A 1 201 ? -3.627 18.078 -20.531 1 88.31 201 ARG A N 1
ATOM 1545 C CA . ARG A 1 201 ? -3.887 18.219 -21.969 1 88.31 201 ARG A CA 1
ATOM 1546 C C . ARG A 1 201 ? -2.59 18.141 -22.766 1 88.31 201 ARG A C 1
ATOM 1548 O O . ARG A 1 201 ? -2.545 17.5 -23.828 1 88.31 201 ARG A O 1
ATOM 1555 N N . ARG A 1 202 ? -1.564 18.812 -22.219 1 87.44 202 ARG A N 1
ATOM 1556 C CA . ARG A 1 202 ? -0.232 18.75 -22.797 1 87.44 202 ARG A CA 1
ATOM 1557 C C . ARG A 1 202 ? 0.668 17.797 -22.031 1 87.44 202 ARG A C 1
ATOM 1559 O O . ARG A 1 202 ? 0.8 17.906 -20.812 1 87.44 202 ARG A O 1
ATOM 1566 N N . PRO A 1 203 ? 1.296 16.969 -22.75 1 87.19 203 PRO A N 1
ATOM 1567 C CA . PRO A 1 203 ? 2.127 15.984 -22.047 1 87.19 203 PRO A CA 1
ATOM 1568 C C . PRO A 1 203 ? 3.332 16.625 -21.359 1 87.19 203 PRO A C 1
ATOM 1570 O O . PRO A 1 203 ? 3.926 17.562 -21.891 1 87.19 203 PRO A O 1
ATOM 1573 N N . HIS A 1 204 ? 3.574 16.172 -20.234 1 91.69 204 HIS A N 1
ATOM 1574 C CA . HIS A 1 204 ? 4.797 16.5 -19.5 1 91.69 204 HIS A CA 1
ATOM 1575 C C . HIS A 1 204 ? 5.914 15.516 -19.828 1 91.69 204 HIS A C 1
ATOM 1577 O O . HIS A 1 204 ? 5.652 14.383 -20.234 1 91.69 204 HIS A O 1
ATOM 1583 N N . PRO A 1 205 ? 7.141 15.992 -19.672 1 90.19 205 PRO A N 1
ATOM 1584 C CA . PRO A 1 205 ? 8.242 15.031 -19.781 1 90.19 205 PRO A CA 1
ATOM 1585 C C . PRO A 1 205 ? 8.141 13.891 -18.766 1 90.19 205 PRO A C 1
ATOM 1587 O O . PRO A 1 205 ? 7.766 14.117 -17.609 1 90.19 205 PRO A O 1
ATOM 1590 N N . ASP A 1 206 ? 8.438 12.766 -19.219 1 85.5 206 ASP A N 1
ATOM 1591 C CA . ASP A 1 206 ? 8.43 11.594 -18.359 1 85.5 206 ASP A CA 1
ATOM 1592 C C . ASP A 1 206 ? 9.664 11.562 -17.469 1 85.5 206 ASP A C 1
ATOM 1594 O O . ASP A 1 206 ? 10.797 11.609 -17.953 1 85.5 206 ASP A O 1
ATOM 1598 N N . SER A 1 207 ? 9.477 11.469 -16.172 1 84.88 207 SER A N 1
ATOM 1599 C CA . SER A 1 207 ? 10.586 11.445 -15.227 1 84.88 207 SER A CA 1
ATOM 1600 C C . SER A 1 207 ? 11.375 10.141 -15.336 1 84.88 207 SER A C 1
ATOM 1602 O O . SER A 1 207 ? 12.508 10.055 -14.859 1 84.88 207 SER A O 1
ATOM 1604 N N . GLY A 1 208 ? 10.641 9.094 -15.875 1 77.38 208 GLY A N 1
ATOM 1605 C CA . GLY A 1 208 ? 11.266 7.785 -15.969 1 77.38 208 GLY A CA 1
ATOM 1606 C C . GLY A 1 208 ? 11.078 6.945 -14.719 1 77.38 208 GLY A C 1
ATOM 1607 O O . GLY A 1 208 ? 11.453 5.77 -14.695 1 77.38 208 GLY A O 1
ATOM 1608 N N . LEU A 1 209 ? 10.531 7.539 -13.781 1 78.5 209 LEU A N 1
ATOM 1609 C CA . LEU A 1 209 ? 10.297 6.836 -12.523 1 78.5 209 LEU A CA 1
ATOM 1610 C C . LEU A 1 209 ? 8.969 6.09 -12.555 1 78.5 209 LEU A C 1
ATOM 1612 O O . LEU A 1 209 ? 7.98 6.598 -13.086 1 78.5 209 LEU A O 1
ATOM 1616 N N . ARG A 1 210 ? 9.055 4.844 -12.094 1 73.25 210 ARG A N 1
ATOM 1617 C CA . ARG A 1 210 ? 7.824 4.059 -12.023 1 73.25 210 ARG A CA 1
ATOM 1618 C C . ARG A 1 210 ? 7.371 3.875 -10.578 1 73.25 210 ARG A C 1
ATOM 1620 O O . ARG A 1 210 ? 8.133 3.398 -9.742 1 73.25 210 ARG A O 1
ATOM 1627 N N . VAL A 1 211 ? 6.219 4.438 -10.312 1 82 211 VAL A N 1
ATOM 1628 C CA . VAL A 1 211 ? 5.672 4.422 -8.961 1 82 211 VAL A CA 1
ATOM 1629 C C . VAL A 1 211 ? 4.312 3.723 -8.961 1 82 211 VAL A C 1
ATOM 1631 O O . VAL A 1 211 ? 3.541 3.855 -9.914 1 82 211 VAL A O 1
ATOM 1634 N N . ARG A 1 212 ? 4.094 2.969 -7.906 1 76.19 212 ARG A N 1
ATOM 1635 C CA . ARG A 1 212 ? 2.834 2.232 -7.824 1 76.19 212 ARG A CA 1
ATOM 1636 C C . ARG A 1 212 ? 1.859 2.92 -6.875 1 76.19 212 ARG A C 1
ATOM 1638 O O . ARG A 1 212 ? 0.677 3.068 -7.191 1 76.19 212 ARG A O 1
ATOM 1645 N N . GLY A 1 213 ? 2.336 3.338 -5.75 1 87.62 213 GLY A N 1
ATOM 1646 C CA . GLY A 1 213 ? 1.453 3.943 -4.766 1 87.62 213 GLY A CA 1
ATOM 1647 C C . GLY A 1 213 ? 1.735 5.418 -4.539 1 87.62 213 GLY A C 1
ATOM 1648 O O . GLY A 1 213 ? 2.744 5.941 -5.012 1 87.62 213 GLY A O 1
ATOM 1649 N N . VAL A 1 214 ? 0.832 6.059 -3.842 1 90.19 214 VAL A N 1
ATOM 1650 C CA . VAL A 1 214 ? 0.917 7.492 -3.588 1 90.19 214 VAL A CA 1
ATOM 1651 C C . VAL A 1 214 ? 2.162 7.797 -2.76 1 90.19 214 VAL A C 1
ATOM 1653 O O . VAL A 1 214 ? 2.836 8.805 -2.988 1 90.19 214 VAL A O 1
ATOM 1656 N N . GLU A 1 215 ? 2.496 6.973 -1.832 1 89.19 215 GLU A N 1
ATOM 1657 C CA . GLU A 1 215 ? 3.66 7.219 -0.985 1 89.19 215 GLU A CA 1
ATOM 1658 C C . GLU A 1 215 ? 4.945 7.246 -1.807 1 89.19 215 GLU A C 1
ATOM 1660 O O . GLU A 1 215 ? 5.789 8.125 -1.619 1 89.19 215 GLU A O 1
ATOM 1665 N N . GLU A 1 216 ? 5.102 6.312 -2.678 1 90.06 216 GLU A N 1
ATOM 1666 C CA . GLU A 1 216 ? 6.273 6.273 -3.547 1 90.06 216 GLU A CA 1
ATOM 1667 C C . GLU A 1 216 ? 6.344 7.52 -4.43 1 90.06 216 GLU A C 1
ATOM 1669 O O . GLU A 1 216 ? 7.418 8.102 -4.609 1 90.06 216 GLU A O 1
ATOM 1674 N N . LYS A 1 217 ? 5.211 7.816 -4.934 1 92.25 217 LYS A N 1
ATOM 1675 C CA . LYS A 1 217 ? 5.109 9.023 -5.75 1 92.25 217 LYS A CA 1
ATOM 1676 C C . LYS A 1 217 ? 5.582 10.25 -4.977 1 92.25 217 LYS A C 1
ATOM 1678 O O . LYS A 1 217 ? 6.402 11.023 -5.469 1 92.25 217 LYS A O 1
ATOM 1683 N N . LEU A 1 218 ? 5.16 10.406 -3.795 1 92 218 LEU A N 1
ATOM 1684 C CA . LEU A 1 218 ? 5.434 11.602 -2.998 1 92 218 LEU A CA 1
ATOM 1685 C C . LEU A 1 218 ? 6.895 11.633 -2.555 1 92 218 LEU A C 1
ATOM 1687 O O . LEU A 1 218 ? 7.484 12.711 -2.436 1 92 218 LEU A O 1
ATOM 1691 N N . GLU A 1 219 ? 7.445 10.461 -2.361 1 88.75 219 GLU A N 1
ATOM 1692 C CA . GLU A 1 219 ? 8.867 10.422 -2.049 1 88.75 219 GLU A CA 1
ATOM 1693 C C . GLU A 1 219 ? 9.703 11.031 -3.174 1 88.75 219 GLU A C 1
ATOM 1695 O O . GLU A 1 219 ? 10.617 11.812 -2.922 1 88.75 219 GLU A O 1
ATOM 1700 N N . HIS A 1 220 ? 9.359 10.695 -4.371 1 91.25 220 HIS A N 1
ATOM 1701 C CA . HIS A 1 220 ? 10.086 11.227 -5.516 1 91.25 220 HIS A CA 1
ATOM 1702 C C . HIS A 1 220 ? 9.828 12.727 -5.684 1 91.25 220 HIS A C 1
ATOM 1704 O O . HIS A 1 220 ? 10.742 13.484 -6.016 1 91.25 220 HIS A O 1
ATOM 1710 N N . VAL A 1 221 ? 8.602 13.109 -5.457 1 94.25 221 VAL A N 1
ATOM 1711 C CA . VAL A 1 221 ? 8.273 14.523 -5.535 1 94.25 221 VAL A CA 1
ATOM 1712 C C . VAL A 1 221 ? 9.078 15.297 -4.492 1 94.25 221 VAL A C 1
ATOM 1714 O O . VAL A 1 221 ? 9.703 16.312 -4.809 1 94.25 221 VAL A O 1
ATOM 1717 N N . ALA A 1 222 ? 9.109 14.867 -3.289 1 88.56 222 ALA A N 1
ATOM 1718 C CA . ALA A 1 222 ? 9.828 15.516 -2.199 1 88.56 222 ALA A CA 1
ATOM 1719 C C . ALA A 1 222 ? 11.32 15.648 -2.521 1 88.56 222 ALA A C 1
ATOM 1721 O O . ALA A 1 222 ? 11.961 16.625 -2.123 1 88.56 222 ALA A O 1
ATOM 1722 N N . ALA A 1 223 ? 11.758 14.695 -3.291 1 85.94 223 ALA A N 1
ATOM 1723 C CA . ALA A 1 223 ? 13.172 14.672 -3.656 1 85.94 223 ALA A CA 1
ATOM 1724 C C . ALA A 1 223 ? 13.461 15.633 -4.805 1 85.94 223 ALA A C 1
ATOM 1726 O O . ALA A 1 223 ? 14.617 15.812 -5.199 1 85.94 223 ALA A O 1
ATOM 1727 N N . GLY A 1 224 ? 12.445 16.188 -5.363 1 89.12 224 GLY A N 1
ATOM 1728 C CA . GLY A 1 224 ? 12.617 17.172 -6.422 1 89.12 224 GLY A CA 1
ATOM 1729 C C . GLY A 1 224 ? 12.812 16.547 -7.789 1 89.12 224 GLY A C 1
ATOM 1730 O O . GLY A 1 224 ? 13.352 17.172 -8.695 1 89.12 224 GLY A O 1
ATOM 1731 N N . ARG A 1 225 ? 12.352 15.32 -7.969 1 89.62 225 ARG A N 1
ATOM 1732 C CA . ARG A 1 225 ? 12.602 14.609 -9.219 1 89.62 225 ARG A CA 1
ATOM 1733 C C . ARG A 1 225 ? 11.484 14.867 -10.227 1 89.62 225 ARG A C 1
ATOM 1735 O O . ARG A 1 225 ? 11.547 14.398 -11.359 1 89.62 225 ARG A O 1
ATOM 1742 N N . GLY A 1 226 ? 10.523 15.555 -9.812 1 94.38 226 GLY A N 1
ATOM 1743 C CA . GLY A 1 226 ? 9.383 15.875 -10.656 1 94.38 226 GLY A CA 1
ATOM 1744 C C . GLY A 1 226 ? 8.148 16.25 -9.867 1 94.38 226 GLY A C 1
ATOM 1745 O O . GLY A 1 226 ? 8.195 16.375 -8.641 1 94.38 226 GLY A O 1
ATOM 1746 N N . ILE A 1 227 ? 7.102 16.5 -10.609 1 96.31 227 ILE A N 1
ATOM 1747 C CA . ILE A 1 227 ? 5.809 16.797 -10.008 1 96.31 227 ILE A CA 1
ATOM 1748 C C . ILE A 1 227 ? 4.836 15.656 -10.266 1 96.31 227 ILE A C 1
ATOM 1750 O O . ILE A 1 227 ? 5.121 14.758 -11.055 1 96.31 227 ILE A O 1
ATOM 1754 N N . SER A 1 228 ? 3.785 15.656 -9.523 1 95.75 228 SER A N 1
ATOM 1755 C CA . SER A 1 228 ? 2.732 14.672 -9.742 1 95.75 228 SER A CA 1
ATOM 1756 C C . SER A 1 228 ? 1.355 15.258 -9.453 1 95.75 228 SER A C 1
ATOM 1758 O O . SER A 1 228 ? 1.244 16.391 -8.969 1 95.75 228 SER A O 1
ATOM 1760 N N . PHE A 1 229 ? 0.356 14.594 -9.867 1 94.75 229 PHE A N 1
ATOM 1761 C CA . PHE A 1 229 ? -1.022 15.008 -9.641 1 94.75 229 PHE A CA 1
ATOM 1762 C C . PHE A 1 229 ? -1.757 13.992 -8.766 1 94.75 229 PHE A C 1
ATOM 1764 O O . PHE A 1 229 ? -1.574 12.789 -8.922 1 94.75 229 PHE A O 1
ATOM 1771 N N . VAL A 1 230 ? -2.506 14.508 -7.844 1 93.75 230 VAL A N 1
ATOM 1772 C CA . VAL A 1 230 ? -3.332 13.68 -6.973 1 93.75 230 VAL A CA 1
ATOM 1773 C C . VAL A 1 230 ? -4.719 14.305 -6.824 1 93.75 230 VAL A C 1
ATOM 1775 O O . VAL A 1 230 ? -4.895 15.5 -7.074 1 93.75 230 VAL A O 1
ATOM 1778 N N . GLY A 1 231 ? -5.707 13.516 -6.473 1 93.5 231 GLY A N 1
ATOM 1779 C CA . GLY A 1 231 ? -6.984 14.086 -6.078 1 93.5 231 GLY A CA 1
ATOM 1780 C C . GLY A 1 231 ? -6.918 14.852 -4.77 1 93.5 231 GLY A C 1
ATOM 1781 O O . GLY A 1 231 ? -6.047 14.594 -3.936 1 93.5 231 GLY A O 1
ATOM 1782 N N . ARG A 1 232 ? -7.797 15.719 -4.543 1 91.5 232 ARG A N 1
ATOM 1783 C CA . ARG A 1 232 ? -7.836 16.547 -3.342 1 91.5 232 ARG A CA 1
ATOM 1784 C C . ARG A 1 232 ? -7.848 15.688 -2.082 1 91.5 232 ARG A C 1
ATOM 1786 O O . ARG A 1 232 ? -7.16 16 -1.106 1 91.5 232 ARG A O 1
ATOM 1793 N N . SER A 1 233 ? -8.648 14.672 -2.092 1 89.5 233 SER A N 1
ATOM 1794 C CA . SER A 1 233 ? -8.742 13.82 -0.909 1 89.5 233 SER A CA 1
ATOM 1795 C C . SER A 1 233 ? -7.395 13.195 -0.575 1 89.5 233 SER A C 1
ATOM 1797 O O . SER A 1 233 ? -7.051 13.039 0.598 1 89.5 233 SER A O 1
ATOM 1799 N N . GLU A 1 234 ? -6.609 12.797 -1.574 1 90.5 234 GLU A N 1
ATOM 1800 C CA . GLU A 1 234 ? -5.262 12.281 -1.333 1 90.5 234 GLU A CA 1
ATOM 1801 C C . GLU A 1 234 ? -4.379 13.344 -0.679 1 90.5 234 GLU A C 1
ATOM 1803 O O . GLU A 1 234 ? -3.57 13.031 0.198 1 90.5 234 GLU A O 1
ATOM 1808 N N . ALA A 1 235 ? -4.508 14.562 -1.146 1 87.94 235 ALA A N 1
ATOM 1809 C CA . ALA A 1 235 ? -3.732 15.656 -0.567 1 87.94 235 ALA A CA 1
ATOM 1810 C C . ALA A 1 235 ? -4.043 15.82 0.917 1 87.94 235 ALA A C 1
ATOM 1812 O O . ALA A 1 235 ? -3.158 16.141 1.712 1 87.94 235 ALA A O 1
ATOM 1813 N N . VAL A 1 236 ? -5.27 15.602 1.264 1 83.12 236 VAL A N 1
ATOM 1814 C CA . VAL A 1 236 ? -5.715 15.742 2.646 1 83.12 236 VAL A CA 1
ATOM 1815 C C . VAL A 1 236 ? -5.164 14.602 3.49 1 83.12 236 VAL A C 1
ATOM 1817 O O . VAL A 1 236 ? -4.609 14.828 4.57 1 83.12 236 VAL A O 1
ATOM 1820 N N . PHE A 1 237 ? -5.211 13.43 2.955 1 83.31 237 PHE A N 1
ATOM 1821 C CA . PHE A 1 237 ? -4.902 12.234 3.738 1 83.31 237 PHE A CA 1
ATOM 1822 C C . PHE A 1 237 ? -3.404 11.945 3.713 1 83.31 237 PHE A C 1
ATOM 1824 O O . PHE A 1 237 ? -2.904 11.172 4.531 1 83.31 237 PHE A O 1
ATOM 1831 N N . PHE A 1 238 ? -2.725 12.461 2.779 1 85.75 238 PHE A N 1
ATOM 1832 C CA . PHE A 1 238 ? -1.282 12.266 2.684 1 85.75 238 PHE A CA 1
ATOM 1833 C C . PHE A 1 238 ? -0.547 13.594 2.791 1 85.75 238 PHE A C 1
ATOM 1835 O O . PHE A 1 238 ? 0.435 13.828 2.084 1 85.75 238 PHE A O 1
ATOM 1842 N N . SER A 1 239 ? -1.083 14.398 3.619 1 80.81 239 SER A N 1
ATOM 1843 C CA . SER A 1 239 ? -0.421 15.664 3.885 1 80.81 239 SER A CA 1
ATOM 1844 C C . SER A 1 239 ? 0.912 15.461 4.594 1 80.81 239 SER A C 1
ATOM 1846 O O . SER A 1 239 ? 1.012 14.641 5.512 1 80.81 239 SER A O 1
ATOM 1848 N N . ARG A 1 240 ? 1.927 16.062 4.145 1 78.12 240 ARG A N 1
ATOM 1849 C CA . ARG A 1 240 ? 3.262 16.031 4.738 1 78.12 240 ARG A CA 1
ATOM 1850 C C . ARG A 1 240 ? 3.973 17.375 4.551 1 78.12 240 ARG A C 1
ATOM 1852 O O . ARG A 1 240 ? 3.709 18.094 3.584 1 78.12 240 ARG A O 1
ATOM 1859 N N . PRO A 1 241 ? 4.887 17.656 5.422 1 74.44 241 PRO A N 1
ATOM 1860 C CA . PRO A 1 241 ? 5.469 19 5.43 1 74.44 241 PRO A CA 1
ATOM 1861 C C . PRO A 1 241 ? 6.395 19.234 4.238 1 74.44 241 PRO A C 1
ATOM 1863 O O . PRO A 1 241 ? 6.633 20.391 3.867 1 74.44 241 PRO A O 1
ATOM 1866 N N . ASP A 1 242 ? 6.902 18.234 3.688 1 80.94 242 ASP A N 1
ATOM 1867 C CA . ASP A 1 242 ? 7.887 18.406 2.621 1 80.94 242 ASP A CA 1
ATOM 1868 C C . ASP A 1 242 ? 7.215 18.422 1.251 1 80.94 242 ASP A C 1
ATOM 1870 O O . ASP A 1 242 ? 7.891 18.453 0.222 1 80.94 242 ASP A O 1
ATOM 1874 N N . ILE A 1 243 ? 5.852 18.391 1.264 1 89.81 243 ILE A N 1
ATOM 1875 C CA . ILE A 1 243 ? 5.074 18.438 0.03 1 89.81 243 ILE A CA 1
ATOM 1876 C C . ILE A 1 243 ? 4.078 19.594 0.086 1 89.81 243 ILE A C 1
ATOM 1878 O O . ILE A 1 243 ? 3.445 19.812 1.117 1 89.81 243 ILE A O 1
ATOM 1882 N N . SER A 1 244 ? 3.994 20.375 -0.954 1 92.94 244 SER A N 1
ATOM 1883 C CA . SER A 1 244 ? 2.949 21.375 -1.14 1 92.94 244 SER A CA 1
ATOM 1884 C C . SER A 1 244 ? 1.939 20.938 -2.193 1 92.94 244 SER A C 1
ATOM 1886 O O . SER A 1 244 ? 2.318 20.531 -3.297 1 92.94 244 SER A O 1
ATOM 1888 N N . TYR A 1 245 ? 0.698 20.938 -1.849 1 93.94 245 TYR A N 1
ATOM 1889 C CA . TYR A 1 245 ? -0.378 20.641 -2.787 1 93.94 245 TYR A CA 1
ATOM 1890 C C . TYR A 1 245 ? -1.061 21.922 -3.252 1 93.94 245 TYR A C 1
ATOM 1892 O O . TYR A 1 245 ? -1.442 22.766 -2.434 1 93.94 245 TYR A O 1
ATOM 1900 N N . VAL A 1 246 ? -1.207 22.094 -4.539 1 95.88 246 VAL A N 1
ATOM 1901 C CA . VAL A 1 246 ? -1.833 23.281 -5.109 1 95.88 246 VAL A CA 1
ATOM 1902 C C . VAL A 1 246 ? -2.898 22.875 -6.121 1 95.88 246 VAL A C 1
ATOM 1904 O O . VAL A 1 246 ? -2.654 22.016 -6.973 1 95.88 246 VAL A O 1
ATOM 1907 N N . PRO A 1 247 ? -4.09 23.422 -6.035 1 95.5 247 PRO A N 1
ATOM 1908 C CA . PRO A 1 247 ? -5.145 23.078 -6.988 1 95.5 247 PRO A CA 1
ATOM 1909 C C . PRO A 1 247 ? -4.82 23.516 -8.414 1 95.5 247 PRO A C 1
ATOM 1911 O O . PRO A 1 247 ? -4.234 24.578 -8.617 1 95.5 247 PRO A O 1
ATOM 1914 N N . VAL A 1 248 ? -5.18 22.688 -9.344 1 96.81 248 VAL A N 1
ATOM 1915 C CA . VAL A 1 248 ? -5.09 23 -10.766 1 96.81 248 VAL A CA 1
ATOM 1916 C C . VAL A 1 248 ? -6.48 22.984 -11.391 1 96.81 248 VAL A C 1
ATOM 1918 O O . VAL A 1 248 ? -6.828 22.047 -12.117 1 96.81 248 VAL A O 1
ATOM 1921 N N . PRO A 1 249 ? -7.184 24.047 -11.305 1 94.5 249 PRO A N 1
ATOM 1922 C CA . PRO A 1 249 ? -8.617 24.047 -11.609 1 94.5 249 PRO A CA 1
ATOM 1923 C C . PRO A 1 249 ? -8.906 23.859 -13.094 1 94.5 249 PRO A C 1
ATOM 1925 O O . PRO A 1 249 ? -10.023 23.5 -13.477 1 94.5 249 PRO A O 1
ATOM 1928 N N . ASP A 1 250 ? -7.992 24.141 -13.93 1 95.44 250 ASP A N 1
ATOM 1929 C CA . ASP A 1 250 ? -8.273 24.062 -15.359 1 95.44 250 ASP A CA 1
ATOM 1930 C C . ASP A 1 250 ? -8.062 22.641 -15.883 1 95.44 250 ASP A C 1
ATOM 1932 O O . ASP A 1 250 ? -8.25 22.391 -17.078 1 95.44 250 ASP A O 1
ATOM 1936 N N . LEU A 1 251 ? -7.695 21.734 -15.07 1 95.19 251 LEU A N 1
ATOM 1937 C CA . LEU A 1 251 ? -7.641 20.328 -15.438 1 95.19 251 LEU A CA 1
ATOM 1938 C C . LEU A 1 251 ? -8.953 19.625 -15.102 1 95.19 251 LEU A C 1
ATOM 1940 O O . LEU A 1 251 ? -9.672 20.047 -14.195 1 95.19 251 LEU A O 1
ATOM 1944 N N . ALA A 1 252 ? -9.242 18.578 -15.867 1 93.88 252 ALA A N 1
ATOM 1945 C CA . ALA A 1 252 ? -10.445 17.797 -15.586 1 93.88 252 ALA A CA 1
ATOM 1946 C C . ALA A 1 252 ? -10.391 17.188 -14.18 1 93.88 252 ALA A C 1
ATOM 1948 O O . ALA A 1 252 ? -9.336 16.734 -13.734 1 93.88 252 ALA A O 1
ATOM 1949 N N . PRO A 1 253 ? -11.508 17.281 -13.469 1 94.81 253 PRO A N 1
ATOM 1950 C CA . PRO A 1 253 ? -11.516 16.719 -12.117 1 94.81 253 PRO A CA 1
ATOM 1951 C C . PRO A 1 253 ? -11.383 15.195 -12.102 1 94.81 253 PRO A C 1
ATOM 1953 O O . PRO A 1 253 ? -11.617 14.547 -13.125 1 94.81 253 PRO A O 1
ATOM 1956 N N . ASP A 1 254 ? -10.93 14.719 -10.969 1 92.88 254 ASP A N 1
ATOM 1957 C CA . ASP A 1 254 ? -10.875 13.281 -10.719 1 92.88 254 ASP A CA 1
ATOM 1958 C C . ASP A 1 254 ? -12.258 12.719 -10.414 1 92.88 254 ASP A C 1
ATOM 1960 O O . ASP A 1 254 ? -13.039 13.336 -9.68 1 92.88 254 ASP A O 1
ATOM 1964 N N . GLN A 1 255 ? -12.594 11.578 -11.039 1 95.5 255 GLN A N 1
ATOM 1965 C CA . GLN A 1 255 ? -13.898 10.953 -10.836 1 95.5 255 GLN A CA 1
ATOM 1966 C C . GLN A 1 255 ? -13.789 9.742 -9.914 1 95.5 255 GLN A C 1
ATOM 1968 O O . GLN A 1 255 ? -13.07 8.781 -10.227 1 95.5 255 GLN A O 1
ATOM 1973 N N . VAL A 1 256 ? -14.508 9.828 -8.797 1 97 256 VAL A N 1
ATOM 1974 C CA . VAL A 1 256 ? -14.594 8.695 -7.875 1 97 256 VAL A CA 1
ATOM 1975 C C . VAL A 1 256 ? -15.891 7.93 -8.117 1 97 256 VAL A C 1
ATOM 1977 O O . VAL A 1 256 ? -16.953 8.531 -8.242 1 97 256 VAL A O 1
ATOM 1980 N N . CYS A 1 257 ? -15.766 6.621 -8.203 1 98.31 257 CYS A N 1
ATOM 1981 C CA . CYS A 1 257 ? -16.906 5.75 -8.414 1 98.31 257 CYS A CA 1
ATOM 1982 C C . CYS A 1 257 ? -16.938 4.621 -7.391 1 98.31 257 CYS A C 1
ATOM 1984 O O . CYS A 1 257 ? -15.953 4.391 -6.688 1 98.31 257 CYS A O 1
ATOM 1986 N N . VAL A 1 258 ? -18.062 4.066 -7.246 1 98.25 258 VAL A N 1
ATOM 1987 C CA . VAL A 1 258 ? -18.172 2.756 -6.617 1 98.25 258 VAL A CA 1
ATOM 1988 C C . VAL A 1 258 ? -18.344 1.68 -7.688 1 98.25 258 VAL A C 1
ATOM 1990 O O . VAL A 1 258 ? -19.016 1.905 -8.695 1 98.25 258 VAL A O 1
ATOM 1993 N N . ALA A 1 259 ? -17.719 0.576 -7.457 1 97.94 259 ALA A N 1
ATOM 1994 C CA . ALA A 1 259 ? -17.734 -0.463 -8.484 1 97.94 259 ALA A CA 1
ATOM 1995 C C . ALA A 1 259 ? -17.844 -1.851 -7.859 1 97.94 259 ALA A C 1
ATOM 1997 O O . ALA A 1 259 ? -17.438 -2.053 -6.707 1 97.94 259 ALA A O 1
ATOM 1998 N N . MET A 1 260 ? -18.359 -2.752 -8.562 1 94.88 260 MET A N 1
ATOM 1999 C CA . MET A 1 260 ? -18.359 -4.18 -8.25 1 94.88 260 MET A CA 1
ATOM 2000 C C . MET A 1 260 ? -18.438 -5.012 -9.523 1 94.88 260 MET A C 1
ATOM 2002 O O . MET A 1 260 ? -18.734 -4.488 -10.602 1 94.88 260 MET A O 1
ATOM 2006 N N . ALA A 1 261 ? -18.125 -6.238 -9.453 1 88.75 261 ALA A N 1
ATOM 2007 C CA . ALA A 1 261 ? -18.266 -7.109 -10.617 1 88.75 261 ALA A CA 1
ATOM 2008 C C . ALA A 1 261 ? -19.719 -7.23 -11.055 1 88.75 261 ALA A C 1
ATOM 2010 O O . ALA A 1 261 ? -20.594 -7.473 -10.227 1 88.75 261 ALA A O 1
ATOM 2011 N N . ALA A 1 262 ? -19.938 -7.094 -12.289 1 88.5 262 ALA A N 1
ATOM 2012 C CA . ALA A 1 262 ? -21.297 -7.125 -12.82 1 88.5 262 ALA A CA 1
ATOM 2013 C C . ALA A 1 262 ? -21.906 -8.516 -12.672 1 88.5 262 ALA A C 1
ATOM 2015 O O . ALA A 1 262 ? -23.125 -8.648 -12.508 1 88.5 262 ALA A O 1
ATOM 2016 N N . SER A 1 263 ? -21.125 -9.477 -12.727 1 77.44 263 SER A N 1
ATOM 2017 C CA . SER A 1 263 ? -21.594 -10.859 -12.695 1 77.44 263 SER A CA 1
ATOM 2018 C C . SER A 1 263 ? -21.938 -11.297 -11.273 1 77.44 263 SER A C 1
ATOM 2020 O O . SER A 1 263 ? -22.594 -12.312 -11.078 1 77.44 263 SER A O 1
ATOM 2022 N N . ARG A 1 264 ? -21.438 -10.531 -10.391 1 68.81 264 ARG A N 1
ATOM 2023 C CA . ARG A 1 264 ? -21.594 -10.945 -9 1 68.81 264 ARG A CA 1
ATOM 2024 C C . ARG A 1 264 ? -22.984 -10.594 -8.484 1 68.81 264 ARG A C 1
ATOM 2026 O O . ARG A 1 264 ? -23.422 -9.438 -8.586 1 68.81 264 ARG A O 1
ATOM 2033 N N . THR A 1 265 ? -23.672 -11.648 -8.125 1 71.62 265 THR A N 1
ATOM 2034 C CA . THR A 1 265 ? -24.953 -11.453 -7.457 1 71.62 265 THR A CA 1
ATOM 2035 C C . THR A 1 265 ? -24.797 -11.617 -5.945 1 71.62 265 THR A C 1
ATOM 2037 O O . THR A 1 265 ? -24.672 -12.742 -5.449 1 71.62 265 THR A O 1
ATOM 2040 N N . SER A 1 266 ? -24.531 -10.664 -5.25 1 82.56 266 SER A N 1
ATOM 2041 C CA . SER A 1 266 ? -24.375 -10.672 -3.799 1 82.56 266 SER A CA 1
ATOM 2042 C C . SER A 1 266 ? -25.234 -9.57 -3.158 1 82.56 266 SER A C 1
ATOM 2044 O O . SER A 1 266 ? -24.938 -8.383 -3.324 1 82.56 266 SER A O 1
ATOM 2046 N N . PRO A 1 267 ? -26.219 -10.023 -2.426 1 85.94 267 PRO A N 1
ATOM 2047 C CA . PRO A 1 267 ? -27.031 -9.031 -1.727 1 85.94 267 PRO A CA 1
ATOM 2048 C C . PRO A 1 267 ? -26.203 -8.125 -0.812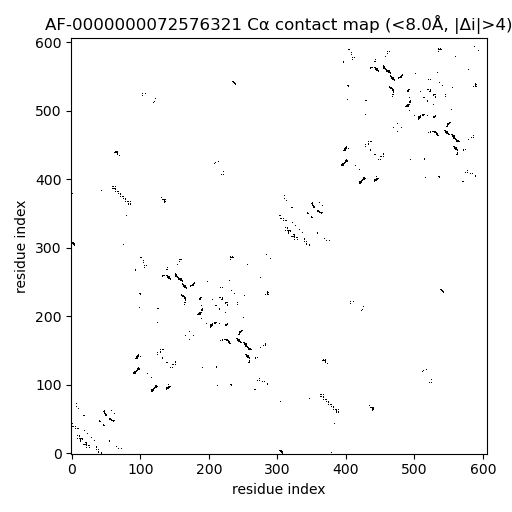 1 85.94 267 PRO A C 1
ATOM 2050 O O . PRO A 1 267 ? -26.5 -6.938 -0.673 1 85.94 267 PRO A O 1
ATOM 2053 N N . LEU A 1 268 ? -25.219 -8.672 -0.198 1 88.75 268 LEU A N 1
ATOM 2054 C CA . LEU A 1 268 ? -24.359 -7.887 0.675 1 88.75 268 LEU A CA 1
ATOM 2055 C C . LEU A 1 268 ? -23.594 -6.832 -0.12 1 88.75 268 LEU A C 1
ATOM 2057 O O . LEU A 1 268 ? -23.5 -5.676 0.303 1 88.75 268 LEU A O 1
ATOM 2061 N N . ALA A 1 269 ? -23.078 -7.23 -1.26 1 91.5 269 ALA A N 1
ATOM 2062 C CA . ALA A 1 269 ? -22.375 -6.285 -2.117 1 91.5 269 ALA A CA 1
ATOM 2063 C C . ALA A 1 269 ? -23.312 -5.195 -2.623 1 91.5 269 ALA A C 1
ATOM 2065 O O . ALA A 1 269 ? -22.938 -4.016 -2.654 1 91.5 269 ALA A O 1
ATOM 2066 N N . ASP A 1 270 ? -24.5 -5.617 -2.945 1 94.81 270 ASP A N 1
ATOM 2067 C CA . ASP A 1 270 ? -25.5 -4.66 -3.396 1 94.81 270 ASP A CA 1
ATOM 2068 C C . ASP A 1 270 ? -25.844 -3.658 -2.297 1 94.81 270 ASP A C 1
ATOM 2070 O O . ASP A 1 270 ? -26.016 -2.467 -2.564 1 94.81 270 ASP A O 1
ATOM 2074 N N . SER A 1 271 ? -25.984 -4.219 -1.157 1 95.56 271 SER A N 1
ATOM 2075 C CA . SER A 1 271 ? -26.312 -3.357 -0.026 1 95.56 271 SER A CA 1
ATOM 2076 C C . SER A 1 271 ? -25.219 -2.338 0.231 1 95.56 271 SER A C 1
ATOM 2078 O O . SER A 1 271 ? -25.484 -1.161 0.472 1 95.56 271 SER A O 1
ATOM 2080 N N . PHE A 1 272 ? -23.984 -2.756 0.199 1 96.69 272 PHE A N 1
ATOM 2081 C CA . PHE A 1 272 ? -22.875 -1.822 0.399 1 96.69 272 PHE A CA 1
ATOM 2082 C C . PHE A 1 272 ? -22.797 -0.829 -0.754 1 96.69 272 PHE A C 1
ATOM 2084 O O . PHE A 1 272 ? -22.5 0.349 -0.546 1 96.69 272 PHE A O 1
ATOM 2091 N N . PHE A 1 273 ? -23.016 -1.315 -1.921 1 97.12 273 PHE A N 1
ATOM 2092 C CA . PHE A 1 273 ? -23.047 -0.464 -3.104 1 97.12 273 PHE A CA 1
ATOM 2093 C C . PHE A 1 273 ? -24.047 0.67 -2.93 1 97.12 273 PHE A C 1
ATOM 2095 O O . PHE A 1 273 ? -23.734 1.832 -3.195 1 97.12 273 PHE A O 1
ATOM 2102 N N . ALA A 1 274 ? -25.156 0.33 -2.469 1 97.44 274 ALA A N 1
ATOM 2103 C CA . ALA A 1 274 ? -26.203 1.323 -2.207 1 97.44 274 ALA A CA 1
ATOM 2104 C C . ALA A 1 274 ? -25.781 2.266 -1.081 1 97.44 274 ALA A C 1
ATOM 2106 O O . ALA A 1 274 ? -26.031 3.473 -1.15 1 97.44 274 ALA A O 1
ATOM 2107 N N . ALA A 1 275 ? -25.203 1.756 -0.066 1 97.31 275 ALA A N 1
ATOM 2108 C CA . ALA A 1 275 ? -24.719 2.578 1.04 1 97.31 275 ALA A CA 1
ATOM 2109 C C . ALA A 1 275 ? -23.672 3.584 0.56 1 97.31 275 ALA A C 1
ATOM 2111 O O . ALA A 1 275 ? -23.672 4.738 0.997 1 97.31 275 ALA A O 1
ATOM 2112 N N . ALA A 1 276 ? -22.797 3.115 -0.295 1 97.56 276 ALA A N 1
ATOM 2113 C CA . ALA A 1 276 ? -21.766 3.998 -0.856 1 97.56 276 ALA A CA 1
ATOM 2114 C C . ALA A 1 276 ? -22.406 5.152 -1.624 1 97.56 276 ALA A C 1
ATOM 2116 O O . ALA A 1 276 ? -21.969 6.301 -1.514 1 97.56 276 ALA A O 1
ATOM 2117 N N . GLN A 1 277 ? -23.422 4.84 -2.357 1 97.69 277 GLN A N 1
ATOM 2118 C CA . GLN A 1 277 ? -24.125 5.863 -3.131 1 97.69 277 GLN A CA 1
ATOM 2119 C C . GLN A 1 277 ? -24.828 6.859 -2.215 1 97.69 277 GLN A C 1
ATOM 2121 O O . GLN A 1 277 ? -24.781 8.07 -2.451 1 97.69 277 GLN A O 1
ATOM 2126 N N . THR A 1 278 ? -25.406 6.379 -1.178 1 96.38 278 THR A N 1
ATOM 2127 C CA . THR A 1 278 ? -26.172 7.227 -0.277 1 96.38 278 THR A CA 1
ATOM 2128 C C . THR A 1 278 ? -25.25 8.133 0.537 1 96.38 278 THR A C 1
ATOM 2130 O O . THR A 1 278 ? -25.641 9.234 0.925 1 96.38 278 THR A O 1
ATOM 2133 N N . THR A 1 279 ? -24.031 7.672 0.738 1 94.81 279 THR A N 1
ATOM 2134 C CA . THR A 1 279 ? -23.125 8.438 1.58 1 94.81 279 THR A CA 1
ATOM 2135 C C . THR A 1 279 ? -22.094 9.172 0.729 1 94.81 279 THR A C 1
ATOM 2137 O O . THR A 1 279 ? -21.062 9.633 1.244 1 94.81 279 THR A O 1
ATOM 2140 N N . ALA A 1 280 ? -22.297 9.273 -0.524 1 95.94 280 ALA A N 1
ATOM 2141 C CA . ALA A 1 280 ? -21.328 9.836 -1.455 1 95.94 280 ALA A CA 1
ATOM 2142 C C . ALA A 1 280 ? -20.906 11.242 -1.029 1 95.94 280 ALA A C 1
ATOM 2144 O O . ALA A 1 280 ? -19.719 11.578 -1.052 1 95.94 280 ALA A O 1
ATOM 2145 N N . GLU A 1 281 ? -21.859 12.031 -0.628 1 91 281 GLU A N 1
ATOM 2146 C CA . GLU A 1 281 ? -21.578 13.414 -0.247 1 91 281 GLU A CA 1
ATOM 2147 C C . GLU A 1 281 ? -20.734 13.469 1.021 1 91 281 GLU A C 1
ATOM 2149 O O . GLU A 1 281 ? -19.812 14.297 1.129 1 91 281 GLU A O 1
ATOM 2154 N N . ILE A 1 282 ? -21.047 12.664 1.931 1 89.25 282 ILE A N 1
ATOM 2155 C CA . ILE A 1 282 ? -20.281 12.602 3.174 1 89.25 282 ILE A CA 1
ATOM 2156 C C . ILE A 1 282 ? -18.859 12.164 2.881 1 89.25 282 ILE A C 1
ATOM 2158 O O . ILE A 1 282 ? -17.906 12.742 3.406 1 89.25 282 ILE A O 1
ATOM 2162 N N . THR A 1 283 ? -18.734 11.148 2.023 1 90.69 283 THR A N 1
ATOM 2163 C CA . THR A 1 283 ? -17.406 10.656 1.641 1 90.69 283 THR A CA 1
ATOM 2164 C C . THR A 1 283 ? -16.594 11.758 0.965 1 90.69 283 THR A C 1
ATOM 2166 O O . THR A 1 283 ? -15.422 11.945 1.278 1 90.69 283 THR A O 1
ATOM 2169 N N . ALA A 1 284 ? -17.219 12.469 0.098 1 90.38 284 ALA A N 1
ATOM 2170 C CA . ALA A 1 284 ? -16.562 13.57 -0.595 1 90.38 284 ALA A CA 1
ATOM 2171 C C . ALA A 1 284 ? -16.094 14.641 0.391 1 90.38 284 ALA A C 1
ATOM 2173 O O . ALA A 1 284 ? -14.992 15.172 0.265 1 90.38 284 ALA A O 1
ATOM 2174 N N . GLU A 1 285 ? -16.844 14.914 1.367 1 83.69 285 GLU A N 1
ATOM 2175 C CA . GLU A 1 285 ? -16.562 15.969 2.336 1 83.69 285 GLU A CA 1
ATOM 2176 C C . GLU A 1 285 ? -15.414 15.57 3.262 1 83.69 285 GLU A C 1
ATOM 2178 O O . GLU A 1 285 ? -14.656 16.438 3.723 1 83.69 285 GLU A O 1
ATOM 2183 N N . CYS A 1 286 ? -15.297 14.336 3.5 1 80.62 286 CYS A N 1
ATOM 2184 C CA . CYS A 1 286 ? -14.203 13.852 4.332 1 80.62 286 CYS A CA 1
ATOM 2185 C C . CYS A 1 286 ? -12.852 14.18 3.693 1 80.62 286 CYS A C 1
ATOM 2187 O O . CYS A 1 286 ? -11.852 14.328 4.395 1 80.62 286 CYS A O 1
ATOM 2189 N N . GLY A 1 287 ? -12.859 14.234 2.443 1 77.5 287 GLY A N 1
ATOM 2190 C CA . GLY A 1 287 ? -11.625 14.531 1.731 1 77.5 287 GLY A CA 1
ATOM 2191 C C . GLY A 1 287 ? -11.461 16 1.424 1 77.5 287 GLY A C 1
ATOM 2192 O O . GLY A 1 287 ? -10.617 16.391 0.609 1 77.5 287 GLY A O 1
ATOM 2193 N N . ASN A 1 288 ? -12.281 16.75 2.018 1 74.25 288 ASN A N 1
ATOM 2194 C CA . ASN A 1 288 ? -12.234 18.203 1.813 1 74.25 288 ASN A CA 1
ATOM 2195 C C . ASN A 1 288 ? -11.695 18.922 3.045 1 74.25 288 ASN A C 1
ATOM 2197 O O . ASN A 1 288 ? -12.273 18.828 4.129 1 74.25 288 ASN A O 1
ATOM 2201 N N . TYR A 1 289 ? -10.43 19.484 2.982 1 61.38 289 TYR A N 1
ATOM 2202 C CA . TYR A 1 289 ? -9.75 20.156 4.082 1 61.38 289 TYR A CA 1
ATOM 2203 C C . TYR A 1 289 ? -10.664 21.188 4.734 1 61.38 289 TYR A C 1
ATOM 2205 O O . TYR A 1 289 ? -10.641 21.359 5.953 1 61.38 289 TYR A O 1
ATOM 2213 N N . GLU A 1 290 ? -11.234 21.953 3.781 1 52.19 290 GLU A N 1
ATOM 2214 C CA . GLU A 1 290 ? -12.031 23.047 4.312 1 52.19 290 GLU A CA 1
ATOM 2215 C C . GLU A 1 290 ? -12.953 22.562 5.43 1 52.19 290 GLU A C 1
ATOM 2217 O O . GLU A 1 290 ? -13.156 23.266 6.426 1 52.19 290 GLU A O 1
ATOM 2222 N N . MET A 1 291 ? -13.312 21.469 5.281 1 43.72 291 MET A N 1
ATOM 2223 C CA . MET A 1 291 ? -14.18 20.922 6.316 1 43.72 291 MET A CA 1
ATOM 2224 C C . MET A 1 291 ? -13.422 20.75 7.629 1 43.72 291 MET A C 1
ATOM 2226 O O . MET A 1 291 ? -13.945 21.062 8.703 1 43.72 291 MET A O 1
ATOM 2230 N N . TRP A 1 292 ? -12.211 20.359 7.523 1 48.81 292 TRP A N 1
ATOM 2231 C CA . TRP A 1 292 ? -11.453 20.047 8.727 1 48.81 292 TRP A CA 1
ATOM 2232 C C . TRP A 1 292 ? -10.891 21.312 9.359 1 48.81 292 TRP A C 1
ATOM 2234 O O . TRP A 1 292 ? -10.805 21.422 10.586 1 48.81 292 TRP A O 1
ATOM 2244 N N . ARG A 1 293 ? -10.383 22.156 8.461 1 47.44 293 ARG A N 1
ATOM 2245 C CA . ARG A 1 293 ? -9.961 23.453 8.977 1 47.44 293 ARG A CA 1
ATOM 2246 C C . ARG A 1 293 ? -11.094 24.125 9.742 1 47.44 293 ARG A C 1
ATOM 2248 O O . ARG A 1 293 ? -10.875 24.672 10.828 1 47.44 293 ARG A O 1
ATOM 2255 N N . LEU A 1 294 ? -12.219 24 9.148 1 40.97 294 LEU A N 1
ATOM 2256 C CA . LEU A 1 294 ? -13.375 24.609 9.805 1 40.97 294 LEU A CA 1
ATOM 2257 C C . LEU A 1 294 ? -13.672 23.922 11.133 1 40.97 294 LEU A C 1
ATOM 2259 O O . LEU A 1 294 ? -13.992 24.578 12.117 1 40.97 294 LEU A O 1
ATOM 2263 N N . ALA A 1 295 ? -13.469 22.719 11.133 1 42.47 295 ALA A N 1
ATOM 2264 C CA . ALA A 1 295 ? -13.727 21.969 12.359 1 42.47 295 ALA A CA 1
ATOM 2265 C C . ALA A 1 295 ? -12.664 22.281 13.414 1 42.47 295 ALA A C 1
ATOM 2267 O O . ALA A 1 295 ? -12.977 22.438 14.594 1 42.47 295 ALA A O 1
ATOM 2268 N N . SER A 1 296 ? -11.367 22.234 13.023 1 46.34 296 SER A N 1
ATOM 2269 C CA . SER A 1 296 ? -10.273 22.594 13.922 1 46.34 296 SER A CA 1
ATOM 2270 C C . SER A 1 296 ? -10.43 24.016 14.445 1 46.34 296 SER A C 1
ATOM 2272 O O . SER A 1 296 ? -10.195 24.281 15.625 1 46.34 296 SER A O 1
ATOM 2274 N N . ASP A 1 297 ? -10.703 24.938 13.461 1 45.34 297 ASP A N 1
ATOM 2275 C CA . ASP A 1 297 ? -10.961 26.312 13.875 1 45.34 297 ASP A CA 1
ATOM 2276 C C . ASP A 1 297 ? -12.125 26.375 14.859 1 45.34 297 ASP A C 1
ATOM 2278 O O . ASP A 1 297 ? -12.086 27.141 15.82 1 45.34 297 ASP A O 1
ATOM 2282 N N . ALA A 1 298 ? -13.109 25.641 14.695 1 41.72 298 ALA A N 1
ATOM 2283 C CA . ALA A 1 298 ? -14.281 25.656 15.57 1 41.72 298 ALA A CA 1
ATOM 2284 C C . ALA A 1 298 ? -13.961 25.047 16.938 1 41.72 298 ALA A C 1
ATOM 2286 O O . ALA A 1 298 ? -14.43 25.531 17.969 1 41.72 298 ALA A O 1
ATOM 2287 N N . ALA A 1 299 ? -13.219 24.109 16.969 1 44 299 ALA A N 1
ATOM 2288 C CA . ALA A 1 299 ? -12.789 23.484 18.234 1 44 299 ALA A CA 1
ATOM 2289 C C . ALA A 1 299 ? -11.883 24.438 19.016 1 44 299 ALA A C 1
ATOM 2291 O O . ALA A 1 299 ? -11.969 24.5 20.25 1 44 299 ALA A O 1
ATOM 2292 N N . SER A 1 300 ? -10.898 24.938 18.312 1 42.47 300 SER A N 1
ATOM 2293 C CA . SER A 1 300 ? -10.047 25.922 18.984 1 42.47 300 SER A CA 1
ATOM 2294 C C . SER A 1 300 ? -10.875 27.062 19.562 1 42.47 300 SER A C 1
ATOM 2296 O O . SER A 1 300 ? -10.539 27.625 20.609 1 42.47 300 SER A O 1
ATOM 2298 N N . LYS A 1 301 ? -11.906 27.625 18.969 1 46.69 301 LYS A N 1
ATOM 2299 C CA . LYS A 1 301 ? -12.75 28.703 19.469 1 46.69 301 LYS A CA 1
ATOM 2300 C C . LYS A 1 301 ? -13.602 28.234 20.656 1 46.69 301 LYS A C 1
ATOM 2302 O O . LYS A 1 301 ? -14.141 29.062 21.391 1 46.69 301 LYS A O 1
ATOM 2307 N N . ARG A 1 302 ? -13.859 27.016 20.672 1 38.81 302 ARG A N 1
ATOM 2308 C CA . ARG A 1 302 ? -14.672 26.594 21.812 1 38.81 302 ARG A CA 1
ATOM 2309 C C . ARG A 1 302 ? -13.836 26.484 23.078 1 38.81 302 ARG A C 1
ATOM 2311 O O . ARG A 1 302 ? -14.375 26.281 24.172 1 38.81 302 ARG A O 1
ATOM 2318 N N . ASP A 1 303 ? -12.562 26.375 23 1 34.59 303 ASP A N 1
ATOM 2319 C CA . ASP A 1 303 ? -11.836 26.594 24.25 1 34.59 303 ASP A CA 1
ATOM 2320 C C . ASP A 1 303 ? -11.594 28.094 24.484 1 34.59 303 ASP A C 1
ATOM 2322 O O . ASP A 1 303 ? -11.234 28.812 23.562 1 34.59 303 ASP A O 1
ATOM 2326 N N . MET B 1 1 ? 1.075 -28.359 -1.295 1 43.56 1 MET B N 1
ATOM 2327 C CA . MET B 1 1 ? 1.124 -28.406 -2.754 1 43.56 1 MET B CA 1
ATOM 2328 C C . MET B 1 1 ? 1.084 -26.984 -3.338 1 43.56 1 MET B C 1
ATOM 2330 O O . MET B 1 1 ? 0.413 -26.109 -2.799 1 43.56 1 MET B O 1
ATOM 2334 N N . ASP B 1 2 ? 2.008 -26.641 -4.227 1 56.16 2 ASP B N 1
ATOM 2335 C CA . ASP B 1 2 ? 2.244 -25.297 -4.73 1 56.16 2 ASP B CA 1
ATOM 2336 C C . ASP B 1 2 ? 1.245 -24.938 -5.828 1 56.16 2 ASP B C 1
ATOM 2338 O O . ASP B 1 2 ? 0.821 -25.797 -6.598 1 56.16 2 ASP B O 1
ATOM 2342 N N . LEU B 1 3 ? 0.669 -23.875 -5.699 1 62.81 3 LEU B N 1
ATOM 2343 C CA . LEU B 1 3 ? -0.284 -23.406 -6.699 1 62.81 3 LEU B CA 1
ATOM 2344 C C . LEU B 1 3 ? 0.386 -23.25 -8.062 1 62.81 3 LEU B C 1
ATOM 2346 O O . LEU B 1 3 ? 1.441 -22.609 -8.172 1 62.81 3 LEU B O 1
ATOM 2350 N N . ASP B 1 4 ? 0.047 -24.062 -9.055 1 70.88 4 ASP B N 1
ATOM 2351 C CA . ASP B 1 4 ? 0.502 -24 -10.438 1 70.88 4 ASP B CA 1
ATOM 2352 C C . ASP B 1 4 ? -0.203 -22.875 -11.195 1 70.88 4 ASP B C 1
ATOM 2354 O O . ASP B 1 4 ? -1.409 -22.953 -11.438 1 70.88 4 ASP B O 1
ATOM 2358 N N . LEU B 1 5 ? 0.632 -21.906 -11.641 1 74.44 5 LEU B N 1
ATOM 2359 C CA . LEU B 1 5 ? 0.021 -20.734 -12.242 1 74.44 5 LEU B CA 1
ATOM 2360 C C . LEU B 1 5 ? -0.593 -21.062 -13.594 1 74.44 5 LEU B C 1
ATOM 2362 O O . LEU B 1 5 ? -1.523 -20.391 -14.047 1 74.44 5 LEU B O 1
ATOM 2366 N N . ARG B 1 6 ? -0.002 -22.094 -14.273 1 75.38 6 ARG B N 1
ATOM 2367 C CA . ARG B 1 6 ? -0.628 -22.531 -15.516 1 75.38 6 ARG B CA 1
ATOM 2368 C C . ARG B 1 6 ? -2.031 -23.078 -15.258 1 75.38 6 ARG B C 1
ATOM 2370 O O . ARG B 1 6 ? -2.973 -22.734 -15.977 1 75.38 6 ARG B O 1
ATOM 2377 N N . LYS B 1 7 ? -2.01 -23.844 -14.18 1 83.56 7 LYS B N 1
ATOM 2378 C CA . LYS B 1 7 ? -3.32 -24.375 -13.812 1 83.56 7 LYS B CA 1
ATOM 2379 C C . LYS B 1 7 ? -4.266 -23.25 -13.391 1 83.56 7 LYS B C 1
ATOM 2381 O O . LYS B 1 7 ? -5.469 -23.312 -13.648 1 83.56 7 LYS B O 1
ATOM 2386 N N . LEU B 1 8 ? -3.67 -22.359 -12.75 1 82.56 8 LEU B N 1
ATOM 2387 C CA . LEU B 1 8 ? -4.469 -21.203 -12.344 1 82.56 8 LEU B CA 1
ATOM 2388 C C . LEU B 1 8 ? -5.027 -20.469 -13.562 1 82.56 8 LEU B C 1
ATOM 2390 O O . LEU B 1 8 ? -6.184 -20.047 -13.562 1 82.56 8 LEU B O 1
ATOM 2394 N N . ARG B 1 9 ? -4.219 -20.266 -14.586 1 81.31 9 ARG B N 1
ATOM 2395 C CA . ARG B 1 9 ? -4.688 -19.641 -15.82 1 81.31 9 ARG B CA 1
ATOM 2396 C C . ARG B 1 9 ? -5.793 -20.484 -16.453 1 81.31 9 ARG B C 1
ATOM 2398 O O . ARG B 1 9 ? -6.77 -19.938 -16.984 1 81.31 9 ARG B O 1
ATOM 2405 N N . TYR B 1 10 ? -5.555 -21.812 -16.391 1 86.31 10 TYR B N 1
ATOM 2406 C CA . TYR B 1 10 ? -6.578 -22.719 -16.906 1 86.31 10 TYR B CA 1
ATOM 2407 C C . TYR B 1 10 ? -7.895 -22.531 -16.141 1 86.31 10 TYR B C 1
ATOM 2409 O O . TYR B 1 10 ? -8.961 -22.469 -16.766 1 86.31 10 TYR B O 1
ATOM 2417 N N . PHE B 1 11 ? -7.754 -22.453 -14.891 1 91 11 PHE B N 1
ATOM 2418 C CA . PHE B 1 11 ? -8.914 -22.234 -14.031 1 91 11 PHE B CA 1
ATOM 2419 C C . PHE B 1 11 ? -9.633 -20.953 -14.406 1 91 11 PHE B C 1
ATOM 2421 O O . PHE B 1 11 ? -10.859 -20.938 -14.57 1 91 11 PHE B O 1
ATOM 2428 N N . VAL B 1 12 ? -8.844 -19.938 -14.578 1 84.31 12 VAL B N 1
ATOM 2429 C CA . VAL B 1 12 ? -9.422 -18.641 -14.898 1 84.31 12 VAL B CA 1
ATOM 2430 C C . VAL B 1 12 ? -10.148 -18.703 -16.234 1 84.31 12 VAL B C 1
ATOM 2432 O O . VAL B 1 12 ? -11.242 -18.156 -16.391 1 84.31 12 VAL B O 1
ATOM 2435 N N . ALA B 1 13 ? -9.578 -19.375 -17.203 1 84.56 13 ALA B N 1
ATOM 2436 C CA . ALA B 1 13 ? -10.188 -19.531 -18.531 1 84.56 13 ALA B CA 1
ATOM 2437 C C . ALA B 1 13 ? -11.539 -20.234 -18.438 1 84.56 13 ALA B C 1
ATOM 2439 O O . ALA B 1 13 ? -12.5 -19.844 -19.094 1 84.56 13 ALA B O 1
ATOM 2440 N N . VAL B 1 14 ? -11.609 -21.203 -17.578 1 89.5 14 VAL B N 1
ATOM 2441 C CA . VAL B 1 14 ? -12.852 -21.953 -17.406 1 89.5 14 VAL B CA 1
ATOM 2442 C C . VAL B 1 14 ? -13.867 -21.094 -16.641 1 89.5 14 VAL B C 1
ATOM 2444 O O . VAL B 1 14 ? -15.047 -21.078 -16.969 1 89.5 14 VAL B O 1
ATOM 2447 N N . ALA B 1 15 ? -13.352 -20.484 -15.656 1 85.81 15 ALA B N 1
ATOM 2448 C CA . ALA B 1 15 ? -14.219 -19.672 -14.805 1 85.81 15 ALA B CA 1
ATOM 2449 C C . ALA B 1 15 ? -14.883 -18.562 -15.602 1 85.81 15 ALA B C 1
ATOM 2451 O O . ALA B 1 15 ? -16.031 -18.203 -15.359 1 85.81 15 ALA B O 1
ATOM 2452 N N . ASP B 1 16 ? -14.125 -18.031 -16.531 1 77.75 16 ASP B N 1
ATOM 2453 C CA . ASP B 1 16 ? -14.594 -16.938 -17.359 1 77.75 16 ASP B CA 1
ATOM 2454 C C . ASP B 1 16 ? -15.68 -17.391 -18.328 1 77.75 16 ASP B C 1
ATOM 2456 O O . ASP B 1 16 ? -16.609 -16.641 -18.625 1 77.75 16 ASP B O 1
ATOM 2460 N N . ARG B 1 17 ? -15.547 -18.578 -18.766 1 80.19 17 ARG B N 1
ATOM 2461 C CA . ARG B 1 17 ? -16.406 -19.047 -19.844 1 80.19 17 ARG B CA 1
ATOM 2462 C C . ARG B 1 17 ? -17.453 -20.016 -19.312 1 80.19 17 ARG B C 1
ATOM 2464 O O . ARG B 1 17 ? -18.453 -20.266 -19.984 1 80.19 17 ARG B O 1
ATOM 2471 N N . LEU B 1 18 ? -17.219 -20.547 -18.203 1 87.75 18 LEU B N 1
ATOM 2472 C CA . LEU B 1 18 ? -18.047 -21.547 -17.547 1 87.75 18 LEU B CA 1
ATOM 2473 C C . LEU B 1 18 ? -18.375 -22.703 -18.484 1 87.75 18 LEU B C 1
ATOM 2475 O O . LEU B 1 18 ? -19.5 -23.203 -18.5 1 87.75 18 LEU B O 1
ATOM 2479 N N . HIS B 1 19 ? -17.5 -22.922 -19.391 1 87.12 19 HIS B N 1
ATOM 2480 C CA . HIS B 1 19 ? -17.562 -24 -20.375 1 87.12 19 HIS B CA 1
ATOM 2481 C C . HIS B 1 19 ? -16.172 -24.562 -20.656 1 87.12 19 HIS B C 1
ATOM 2483 O O . HIS B 1 19 ? -15.32 -23.875 -21.219 1 87.12 19 HIS B O 1
ATOM 2489 N N . PHE B 1 20 ? -15.953 -25.844 -20.297 1 90.75 20 PHE B N 1
ATOM 2490 C CA . PHE B 1 20 ? -14.625 -26.438 -20.391 1 90.75 20 PHE B CA 1
ATOM 2491 C C . PHE B 1 20 ? -14.164 -26.5 -21.844 1 90.75 20 PHE B C 1
ATOM 2493 O O . PHE B 1 20 ? -13.008 -26.219 -22.156 1 90.75 20 PHE B O 1
ATOM 2500 N N . GLY B 1 21 ? -15.125 -26.875 -22.766 1 90.75 21 GLY B N 1
ATOM 2501 C CA . GLY B 1 21 ? -14.781 -26.938 -24.172 1 90.75 21 GLY B CA 1
ATOM 2502 C C . GLY B 1 21 ? -14.359 -25.609 -24.734 1 90.75 21 GLY B C 1
ATOM 2503 O O . GLY B 1 21 ? -13.32 -25.5 -25.406 1 90.75 21 GLY B O 1
ATOM 2504 N N . ARG B 1 22 ? -15.133 -24.594 -24.5 1 88.75 22 ARG B N 1
ATOM 2505 C CA . ARG B 1 22 ? -14.836 -23.266 -24.984 1 88.75 22 ARG B CA 1
ATOM 2506 C C . ARG B 1 22 ? -13.547 -22.719 -24.375 1 88.75 22 ARG B C 1
ATOM 2508 O O . ARG B 1 22 ? -12.781 -22.031 -25.047 1 88.75 22 ARG B O 1
ATOM 2515 N N . ALA B 1 23 ? -13.422 -23.016 -23.078 1 89.75 23 ALA B N 1
ATOM 2516 C CA . ALA B 1 23 ? -12.188 -22.609 -22.422 1 89.75 23 ALA B CA 1
ATOM 2517 C C . ALA B 1 23 ? -10.969 -23.281 -23.047 1 89.75 23 ALA B C 1
ATOM 2519 O O . ALA B 1 23 ? -9.945 -22.641 -23.281 1 89.75 23 ALA B O 1
ATOM 2520 N N . ALA B 1 24 ? -11.07 -24.516 -23.344 1 89.5 24 ALA B N 1
ATOM 2521 C CA . ALA B 1 24 ? -9.977 -25.25 -23.984 1 89.5 24 ALA B CA 1
ATOM 2522 C C . ALA B 1 24 ? -9.641 -24.672 -25.344 1 89.5 24 ALA B C 1
ATOM 2524 O O . ALA B 1 24 ? -8.469 -24.531 -25.688 1 89.5 24 ALA B O 1
ATOM 2525 N N . ASP B 1 25 ? -10.633 -24.312 -26.062 1 83.12 25 ASP B N 1
ATOM 2526 C CA . ASP B 1 25 ? -10.453 -23.703 -27.375 1 83.12 25 ASP B CA 1
ATOM 2527 C C . ASP B 1 25 ? -9.688 -22.391 -27.25 1 83.12 25 ASP B C 1
ATOM 2529 O O . ASP B 1 25 ? -8.75 -22.141 -28.031 1 83.12 25 ASP B O 1
ATOM 2533 N N . ALA B 1 26 ? -10.062 -21.688 -26.266 1 80.81 26 ALA B N 1
ATOM 2534 C CA . ALA B 1 26 ? -9.445 -20.375 -26.047 1 80.81 26 ALA B CA 1
ATOM 2535 C C . ALA B 1 26 ? -7.98 -20.531 -25.656 1 80.81 26 ALA B C 1
ATOM 2537 O O . ALA B 1 26 ? -7.148 -19.672 -25.969 1 80.81 26 ALA B O 1
ATOM 2538 N N . LEU B 1 27 ? -7.711 -21.562 -24.969 1 80.38 27 LEU B N 1
ATOM 2539 C CA . LEU B 1 27 ? -6.367 -21.812 -24.453 1 80.38 27 LEU B CA 1
ATOM 2540 C C . LEU B 1 27 ? -5.562 -22.641 -25.453 1 80.38 27 LEU B C 1
ATOM 2542 O O . LEU B 1 27 ? -4.375 -22.906 -25.234 1 80.38 27 LEU B O 1
ATOM 2546 N N . HIS B 1 28 ? -6.199 -23.062 -26.562 1 84.69 28 HIS B N 1
ATOM 2547 C CA . HIS B 1 28 ? -5.578 -23.859 -27.609 1 84.69 28 HIS B CA 1
ATOM 2548 C C . HIS B 1 28 ? -5.023 -25.172 -27.047 1 84.69 28 HIS B C 1
ATOM 2550 O O . HIS B 1 28 ? -3.887 -25.547 -27.344 1 84.69 28 HIS B O 1
ATOM 2556 N N . ILE B 1 29 ? -5.855 -25.734 -26.141 1 84.62 29 ILE B N 1
ATOM 2557 C CA . ILE B 1 29 ? -5.531 -27.062 -25.625 1 84.62 29 ILE B CA 1
ATOM 2558 C C . ILE B 1 29 ? -6.758 -27.969 -25.734 1 84.62 29 ILE B C 1
ATOM 2560 O O . ILE B 1 29 ? -7.863 -27.5 -26 1 84.62 29 ILE B O 1
ATOM 2564 N N . ALA B 1 30 ? -6.48 -29.359 -25.641 1 89.75 30 ALA B N 1
ATOM 2565 C CA . ALA B 1 30 ? -7.578 -30.312 -25.703 1 89.75 30 ALA B CA 1
ATOM 2566 C C . ALA B 1 30 ? -8.422 -30.266 -24.438 1 89.75 30 ALA B C 1
ATOM 2568 O O . ALA B 1 30 ? -7.883 -30.109 -23.328 1 89.75 30 ALA B O 1
ATOM 2569 N N . GLN B 1 31 ? -9.719 -30.312 -24.641 1 89.19 31 GLN B N 1
ATOM 2570 C CA . GLN B 1 31 ? -10.664 -30.234 -23.531 1 89.19 31 GLN B CA 1
ATOM 2571 C C . GLN B 1 31 ? -10.352 -31.281 -22.469 1 89.19 31 GLN B C 1
ATOM 2573 O O . GLN B 1 31 ? -10.344 -30.984 -21.266 1 89.19 31 GLN B O 1
ATOM 2578 N N . PRO B 1 32 ? -9.953 -32.562 -22.812 1 91.38 32 PRO B N 1
ATOM 2579 C CA . PRO B 1 32 ? -9.625 -33.531 -21.766 1 91.38 32 PRO B CA 1
ATOM 2580 C C . PRO B 1 32 ? -8.391 -33.125 -20.953 1 91.38 32 PRO B C 1
ATOM 2582 O O . PRO B 1 32 ? -8.344 -33.344 -19.75 1 91.38 32 PRO B O 1
ATOM 2585 N N . ALA B 1 33 ? -7.496 -32.531 -21.625 1 90.06 33 ALA B N 1
ATOM 2586 C CA . ALA B 1 33 ? -6.297 -32.062 -20.938 1 90.06 33 ALA B CA 1
ATOM 2587 C C . ALA B 1 33 ? -6.641 -30.938 -19.953 1 90.06 33 ALA B C 1
ATOM 2589 O O . ALA B 1 33 ? -6.141 -30.922 -18.828 1 90.06 33 ALA B O 1
ATOM 2590 N N . LEU B 1 34 ? -7.484 -30.016 -20.375 1 91.81 34 LEU B N 1
ATOM 2591 C CA . LEU B 1 34 ? -7.922 -28.922 -19.516 1 91.81 34 LEU B CA 1
ATOM 2592 C C . LEU B 1 34 ? -8.648 -29.469 -18.281 1 91.81 34 LEU B C 1
ATOM 2594 O O . LEU B 1 34 ? -8.383 -29.047 -17.156 1 91.81 34 LEU B O 1
ATOM 2598 N N . SER B 1 35 ? -9.469 -30.469 -18.531 1 91.94 35 SER B N 1
ATOM 2599 C CA . SER B 1 35 ? -10.242 -31.062 -17.453 1 91.94 35 SER B CA 1
ATOM 2600 C C . SER B 1 35 ? -9.336 -31.734 -16.422 1 91.94 35 SER B C 1
ATOM 2602 O O . SER B 1 35 ? -9.539 -31.578 -15.211 1 91.94 35 SER B O 1
ATOM 2604 N N . ARG B 1 36 ? -8.359 -32.344 -16.906 1 90.81 36 ARG B N 1
ATOM 2605 C CA . ARG B 1 36 ? -7.402 -33.031 -16.031 1 90.81 36 ARG B CA 1
ATOM 2606 C C . ARG B 1 36 ? -6.621 -32 -15.211 1 90.81 36 ARG B C 1
ATOM 2608 O O . ARG B 1 36 ? -6.379 -32.219 -14.016 1 90.81 36 ARG B O 1
ATOM 2615 N N . GLN B 1 37 ? -6.242 -30.922 -15.875 1 90 37 GLN B N 1
ATOM 2616 C CA . GLN B 1 37 ? -5.48 -29.891 -15.195 1 90 37 GLN B CA 1
ATOM 2617 C C . GLN B 1 37 ? -6.316 -29.219 -14.109 1 90 37 GLN B C 1
ATOM 2619 O O . GLN B 1 37 ? -5.805 -28.906 -13.031 1 90 37 GLN B O 1
ATOM 2624 N N . ILE B 1 38 ? -7.555 -29.047 -14.344 1 91 38 ILE B N 1
ATOM 2625 C CA . ILE B 1 38 ? -8.453 -28.438 -13.367 1 91 38 ILE B CA 1
ATOM 2626 C C . ILE B 1 38 ? -8.633 -29.391 -12.18 1 91 38 ILE B C 1
ATOM 2628 O O . ILE B 1 38 ? -8.594 -28.953 -11.023 1 91 38 ILE B O 1
ATOM 2632 N N . ARG B 1 39 ? -8.773 -30.641 -12.477 1 90.69 39 ARG B N 1
ATOM 2633 C CA . ARG B 1 39 ? -8.898 -31.641 -11.414 1 90.69 39 ARG B CA 1
ATOM 2634 C C . ARG B 1 39 ? -7.645 -31.688 -10.555 1 90.69 39 ARG B C 1
ATOM 2636 O O . ARG B 1 39 ? -7.734 -31.781 -9.328 1 90.69 39 ARG B O 1
ATOM 2643 N N . ALA B 1 40 ? -6.605 -31.625 -11.211 1 88 40 ALA B N 1
ATOM 2644 C CA . ALA B 1 40 ? -5.336 -31.609 -10.492 1 88 40 ALA B CA 1
ATOM 2645 C C . ALA B 1 40 ? -5.23 -30.375 -9.594 1 88 40 ALA B C 1
ATOM 2647 O O . ALA B 1 40 ? -4.746 -30.469 -8.461 1 88 40 ALA B O 1
ATOM 2648 N N . LEU B 1 41 ? -5.66 -29.266 -10.125 1 86.31 41 LEU B N 1
ATOM 2649 C CA . LEU B 1 41 ? -5.66 -28.031 -9.336 1 86.31 41 LEU B CA 1
ATOM 2650 C C . LEU B 1 41 ? -6.57 -28.172 -8.117 1 86.31 41 LEU B C 1
ATOM 2652 O O . LEU B 1 41 ? -6.203 -27.766 -7.016 1 86.31 41 LEU B O 1
ATOM 2656 N N . GLU B 1 42 ? -7.723 -28.719 -8.336 1 87.25 42 GLU B N 1
ATOM 2657 C CA . GLU B 1 42 ? -8.672 -28.938 -7.25 1 87.25 42 GLU B CA 1
ATOM 2658 C C . GLU B 1 42 ? -8.078 -29.859 -6.184 1 87.25 42 GLU B C 1
ATOM 2660 O O . GLU B 1 42 ? -8.258 -29.625 -4.988 1 87.25 42 GLU B O 1
ATOM 2665 N N . GLN B 1 43 ? -7.367 -30.859 -6.641 1 83.19 43 GLN B N 1
ATOM 2666 C CA . GLN B 1 43 ? -6.695 -31.766 -5.73 1 83.19 43 GLN B CA 1
ATOM 2667 C C . GLN B 1 43 ? -5.605 -31.062 -4.934 1 83.19 43 GLN B C 1
ATOM 2669 O O . GLN B 1 43 ? -5.5 -31.25 -3.719 1 83.19 43 GLN B O 1
ATOM 2674 N N . ASP B 1 44 ? -4.906 -30.312 -5.637 1 77.56 44 ASP B N 1
ATOM 2675 C CA . ASP B 1 44 ? -3.832 -29.578 -4.984 1 77.56 44 ASP B CA 1
ATOM 2676 C C . ASP B 1 44 ? -4.383 -28.656 -3.889 1 77.56 44 ASP B C 1
ATOM 2678 O O . ASP B 1 44 ? -3.758 -28.5 -2.838 1 77.56 44 ASP B O 1
ATOM 2682 N N . LEU B 1 45 ? -5.516 -28.078 -4.285 1 77.5 45 LEU B N 1
ATOM 2683 C CA . LEU B 1 45 ? -6.113 -27.094 -3.379 1 77.5 45 LEU B CA 1
ATOM 2684 C C . LEU B 1 45 ? -6.984 -27.781 -2.334 1 77.5 45 LEU B C 1
ATOM 2686 O O . LEU B 1 45 ? -7.336 -27.172 -1.318 1 77.5 45 LEU B O 1
ATOM 2690 N N . GLY B 1 46 ? -7.246 -29.016 -2.527 1 77.38 46 GLY B N 1
ATOM 2691 C CA . GLY B 1 46 ? -8.141 -29.734 -1.64 1 77.38 46 GLY B CA 1
ATOM 2692 C C . GLY B 1 46 ? -9.57 -29.219 -1.68 1 77.38 46 GLY B C 1
ATOM 2693 O O . GLY B 1 46 ? -10.281 -29.266 -0.673 1 77.38 46 GLY B O 1
ATOM 2694 N N . ALA B 1 47 ? -9.945 -28.562 -2.695 1 83.88 47 ALA B N 1
ATOM 2695 C CA . ALA B 1 47 ? -11.281 -27.969 -2.842 1 83.88 47 ALA B CA 1
ATOM 2696 C C . ALA B 1 47 ? -11.781 -28.109 -4.277 1 83.88 47 ALA B C 1
ATOM 2698 O O . ALA B 1 47 ? -11.008 -28 -5.227 1 83.88 47 ALA B O 1
ATOM 2699 N N . SER B 1 48 ? -13.047 -28.422 -4.348 1 88.38 48 SER B N 1
ATOM 2700 C CA . SER B 1 48 ? -13.688 -28.359 -5.656 1 88.38 48 SER B CA 1
ATOM 2701 C C . SER B 1 48 ? -13.922 -26.906 -6.086 1 88.38 48 SER B C 1
ATOM 2703 O O . SER B 1 48 ? -14.359 -26.078 -5.285 1 88.38 48 SER B O 1
ATOM 2705 N N . LEU B 1 49 ? -13.508 -26.672 -7.309 1 89.75 49 LEU B N 1
ATOM 2706 C CA . LEU B 1 49 ? -13.594 -25.297 -7.781 1 89.75 49 LEU B CA 1
ATOM 2707 C C . LEU B 1 49 ? -14.82 -25.094 -8.664 1 89.75 49 LEU B C 1
ATOM 2709 O O . LEU B 1 49 ? -15.328 -23.984 -8.789 1 89.75 49 LEU B O 1
ATOM 2713 N N . PHE B 1 50 ? -15.203 -26.188 -9.312 1 91.56 50 PHE B N 1
ATOM 2714 C CA . PHE B 1 50 ? -16.375 -26.141 -10.188 1 91.56 50 PHE B CA 1
ATOM 2715 C C . PHE B 1 50 ? -17.391 -27.203 -9.789 1 91.56 50 PHE B C 1
ATOM 2717 O O . PHE B 1 50 ? -17.016 -28.25 -9.266 1 91.56 50 PHE B O 1
ATOM 2724 N N . THR B 1 51 ? -18.641 -26.781 -9.875 1 87.56 51 THR B N 1
ATOM 2725 C CA . THR B 1 51 ? -19.719 -27.766 -9.891 1 87.56 51 THR B CA 1
ATOM 2726 C C . THR B 1 51 ? -20.203 -28.016 -11.312 1 87.56 51 THR B C 1
ATOM 2728 O O . THR B 1 51 ? -20.297 -27.094 -12.117 1 87.56 51 THR B O 1
ATOM 2731 N N . ARG B 1 52 ? -20.156 -29.344 -11.641 1 81.69 52 ARG B N 1
ATOM 2732 C CA . ARG B 1 52 ? -20.641 -29.75 -12.945 1 81.69 52 ARG B CA 1
ATOM 2733 C C . ARG B 1 52 ? -21.953 -30.531 -12.82 1 81.69 52 ARG B C 1
ATOM 2735 O O . ARG B 1 52 ? -22.016 -31.547 -12.117 1 81.69 52 ARG B O 1
ATOM 2742 N N . ASP B 1 53 ? -23.094 -29.859 -13.133 1 76.69 53 ASP B N 1
ATOM 2743 C CA . ASP B 1 53 ? -24.359 -30.562 -13.141 1 76.69 53 ASP B CA 1
ATOM 2744 C C . ASP B 1 53 ? -25.031 -30.469 -14.508 1 76.69 53 ASP B C 1
ATOM 2746 O O . ASP B 1 53 ? -24.406 -30.031 -15.484 1 76.69 53 ASP B O 1
ATOM 2750 N N . SER B 1 54 ? -26.234 -31.125 -14.594 1 74.94 54 SER B N 1
ATOM 2751 C CA . SER B 1 54 ? -26.984 -31.156 -15.844 1 74.94 54 SER B CA 1
ATOM 2752 C C . SER B 1 54 ? -27.234 -29.75 -16.375 1 74.94 54 SER B C 1
ATOM 2754 O O . SER B 1 54 ? -27.484 -29.578 -17.578 1 74.94 54 SER B O 1
ATOM 2756 N N . HIS B 1 55 ? -27.047 -28.672 -15.586 1 72.12 55 HIS B N 1
ATOM 2757 C CA . HIS B 1 55 ? -27.359 -27.297 -15.953 1 72.12 55 HIS B CA 1
ATOM 2758 C C . HIS B 1 55 ? -26.094 -26.547 -16.391 1 72.12 55 HIS B C 1
ATOM 2760 O O . HIS B 1 55 ? -26.188 -25.438 -16.922 1 72.12 55 HIS B O 1
ATOM 2766 N N . GLY B 1 56 ? -25 -27.141 -16.266 1 80.81 56 GLY B N 1
ATOM 2767 C CA . GLY B 1 56 ? -23.797 -26.484 -16.766 1 80.81 56 GLY B CA 1
ATOM 2768 C C . GLY B 1 56 ? -22.688 -26.406 -15.742 1 80.81 56 GLY B C 1
ATOM 2769 O O . GLY B 1 56 ? -22.703 -27.156 -14.758 1 80.81 56 GLY B O 1
ATOM 2770 N N . VAL B 1 57 ? -21.641 -25.672 -15.992 1 87.25 57 VAL B N 1
ATOM 2771 C CA . VAL B 1 57 ? -20.469 -25.469 -15.148 1 87.25 57 VAL B CA 1
ATOM 2772 C C . VAL B 1 57 ? -20.609 -24.188 -14.352 1 87.25 57 VAL B C 1
ATOM 2774 O O . VAL B 1 57 ? -20.922 -23.125 -14.914 1 87.25 57 VAL B O 1
ATOM 2777 N N . THR B 1 58 ? -20.641 -24.312 -13.039 1 87.12 58 THR B N 1
ATOM 2778 C CA . THR B 1 58 ? -20.672 -23.125 -12.18 1 87.12 58 THR B CA 1
ATOM 2779 C C . THR B 1 58 ? -19.531 -23.156 -11.172 1 87.12 58 THR B C 1
ATOM 2781 O O . THR B 1 58 ? -18.984 -24.219 -10.883 1 87.12 58 THR B O 1
ATOM 2784 N N . LEU B 1 59 ? -19.094 -22 -10.719 1 86.81 59 LEU B N 1
ATOM 2785 C CA . LEU B 1 59 ? -18.047 -21.906 -9.711 1 86.81 59 LEU B CA 1
ATOM 2786 C C . LEU B 1 59 ? -18.578 -22.281 -8.336 1 86.81 59 LEU B C 1
ATOM 2788 O O . LEU B 1 59 ? -19.703 -21.938 -7.977 1 86.81 59 LEU B O 1
ATOM 2792 N N . THR B 1 60 ? -17.812 -23.156 -7.539 1 84.81 60 THR B N 1
ATOM 2793 C CA . THR B 1 60 ? -18.047 -23.328 -6.113 1 84.81 60 THR B CA 1
ATOM 2794 C C . THR B 1 60 ? -17.625 -22.078 -5.332 1 84.81 60 THR B C 1
ATOM 2796 O O . THR B 1 60 ? -17.078 -21.141 -5.91 1 84.81 60 THR B O 1
ATOM 2799 N N . ASP B 1 61 ? -17.906 -22.062 -4.062 1 72.19 61 ASP B N 1
ATOM 2800 C CA . ASP B 1 61 ? -17.422 -20.984 -3.217 1 72.19 61 ASP B CA 1
ATOM 2801 C C . ASP B 1 61 ? -15.898 -20.906 -3.254 1 72.19 61 ASP B C 1
ATOM 2803 O O . ASP B 1 61 ? -15.328 -19.812 -3.312 1 72.19 61 ASP B O 1
ATOM 2807 N N . ALA B 1 62 ? -15.344 -22.031 -3.174 1 79.12 62 ALA B N 1
ATOM 2808 C CA . ALA B 1 62 ? -13.883 -22.094 -3.285 1 79.12 62 ALA B CA 1
ATOM 2809 C C . ALA B 1 62 ? -13.414 -21.594 -4.645 1 79.12 62 ALA B C 1
ATOM 2811 O O . ALA B 1 62 ? -12.391 -20.922 -4.742 1 79.12 62 ALA B O 1
ATOM 2812 N N . GLY B 1 63 ? -14.18 -21.969 -5.656 1 82.75 63 GLY B N 1
ATOM 2813 C CA . GLY B 1 63 ? -13.867 -21.484 -6.992 1 82.75 63 GLY B CA 1
ATOM 2814 C C . GLY B 1 63 ? -13.953 -19.984 -7.117 1 82.75 63 GLY B C 1
ATOM 2815 O O . GLY B 1 63 ? -13.07 -19.359 -7.711 1 82.75 63 GLY B O 1
ATOM 2816 N N . ARG B 1 64 ? -14.938 -19.438 -6.555 1 71.81 64 ARG B N 1
ATOM 2817 C CA . ARG B 1 64 ? -15.117 -18 -6.566 1 71.81 64 ARG B CA 1
ATOM 2818 C C . ARG B 1 64 ? -13.977 -17.297 -5.832 1 71.81 64 ARG B C 1
ATOM 2820 O O . ARG B 1 64 ? -13.445 -16.297 -6.309 1 71.81 64 ARG B O 1
ATOM 2827 N N . GLN B 1 65 ? -13.609 -17.891 -4.73 1 67.06 65 GLN B N 1
ATOM 2828 C CA . GLN B 1 65 ? -12.484 -17.344 -3.973 1 67.06 65 GLN B CA 1
ATOM 2829 C C . GLN B 1 65 ? -11.195 -17.406 -4.785 1 67.06 65 GLN B C 1
ATOM 2831 O O . GLN B 1 65 ? -10.422 -16.453 -4.801 1 67.06 65 GLN B O 1
ATOM 2836 N N . LEU B 1 66 ? -10.945 -18.5 -5.445 1 76.06 66 LEU B N 1
ATOM 2837 C CA . LEU B 1 66 ? -9.734 -18.656 -6.242 1 76.06 66 LEU B CA 1
ATOM 2838 C C . LEU B 1 66 ? -9.727 -17.688 -7.41 1 76.06 66 LEU B C 1
ATOM 2840 O O . LEU B 1 66 ? -8.68 -17.109 -7.742 1 76.06 66 LEU B O 1
ATOM 2844 N N . LEU B 1 67 ? -10.844 -17.547 -8.008 1 74.12 67 LEU B N 1
ATOM 2845 C CA . LEU B 1 67 ? -10.945 -16.625 -9.125 1 74.12 67 LEU B CA 1
ATOM 2846 C C . LEU B 1 67 ? -10.586 -15.203 -8.688 1 74.12 67 LEU B C 1
ATOM 2848 O O . LEU B 1 67 ? -9.844 -14.508 -9.375 1 74.12 67 LEU B O 1
ATOM 2852 N N . ASP B 1 68 ? -11.031 -14.922 -7.602 1 59.66 68 ASP B N 1
ATOM 2853 C CA . ASP B 1 68 ? -10.742 -13.609 -7.023 1 59.66 68 ASP B CA 1
ATOM 2854 C C . ASP B 1 68 ? -9.242 -13.445 -6.773 1 59.66 68 ASP B C 1
ATOM 2856 O O . ASP B 1 68 ? -8.688 -12.359 -6.953 1 59.66 68 ASP B O 1
ATOM 2860 N N . ASP B 1 69 ? -8.594 -14.531 -6.395 1 61.19 69 ASP B N 1
ATOM 2861 C CA . ASP B 1 69 ? -7.184 -14.516 -6.004 1 61.19 69 ASP B CA 1
ATOM 2862 C C . ASP B 1 69 ? -6.277 -14.656 -7.227 1 61.19 69 ASP B C 1
ATOM 2864 O O . ASP B 1 69 ? -5.098 -14.305 -7.172 1 61.19 69 ASP B O 1
ATOM 2868 N N . ALA B 1 70 ? -6.766 -15.203 -8.281 1 70.75 70 ALA B N 1
ATOM 2869 C CA . ALA B 1 70 ? -5.953 -15.594 -9.43 1 70.75 70 ALA B CA 1
ATOM 2870 C C . ALA B 1 70 ? -5.355 -14.367 -10.125 1 70.75 70 ALA B C 1
ATOM 2872 O O . ALA B 1 70 ? -4.184 -14.375 -10.5 1 70.75 70 ALA B O 1
ATOM 2873 N N . GLY B 1 71 ? -6.059 -13.359 -10.297 1 58.97 71 GLY B N 1
ATOM 2874 C CA . GLY B 1 71 ? -5.609 -12.156 -10.984 1 58.97 71 GLY B CA 1
ATOM 2875 C C . GLY B 1 71 ? -4.336 -11.578 -10.398 1 58.97 71 GLY B C 1
ATOM 2876 O O . GLY B 1 71 ? -3.312 -11.508 -11.078 1 58.97 71 GLY B O 1
ATOM 2877 N N . PRO B 1 72 ? -4.438 -11.227 -9.133 1 54.22 72 PRO B N 1
ATOM 2878 C CA . PRO B 1 72 ? -3.244 -10.672 -8.492 1 54.22 72 PRO B CA 1
ATOM 2879 C C . PRO B 1 72 ? -2.043 -11.617 -8.57 1 54.22 72 PRO B C 1
ATOM 2881 O O . PRO B 1 72 ? -0.911 -11.164 -8.758 1 54.22 72 PRO B O 1
ATOM 2884 N N . LEU B 1 73 ? -2.281 -12.828 -8.391 1 61.03 73 LEU B N 1
ATOM 2885 C CA . LEU B 1 73 ? -1.196 -13.805 -8.445 1 61.03 73 LEU B CA 1
ATOM 2886 C C . LEU B 1 73 ? -0.575 -13.852 -9.836 1 61.03 73 LEU B C 1
ATOM 2888 O O . LEU B 1 73 ? 0.65 -13.867 -9.977 1 61.03 73 LEU B O 1
ATOM 2892 N N . LEU B 1 74 ? -1.379 -13.797 -10.828 1 63.56 74 LEU B N 1
ATOM 2893 C CA . LEU B 1 74 ? -0.899 -13.828 -12.203 1 63.56 74 LEU B CA 1
ATOM 2894 C C . LEU B 1 74 ? -0.196 -12.523 -12.562 1 63.56 74 LEU B C 1
ATOM 2896 O O . LEU B 1 74 ? 0.832 -12.531 -13.25 1 63.56 74 LEU B O 1
ATOM 2900 N N . ALA B 1 75 ? -0.679 -11.414 -12.133 1 54.88 75 ALA B N 1
ATOM 2901 C CA . ALA B 1 75 ? -0.038 -10.117 -12.367 1 54.88 75 ALA B CA 1
ATOM 2902 C C . ALA B 1 75 ? 1.329 -10.055 -11.695 1 54.88 75 ALA B C 1
ATOM 2904 O O . ALA B 1 75 ? 2.293 -9.555 -12.273 1 54.88 75 ALA B O 1
ATOM 2905 N N . SER B 1 76 ? 1.35 -10.508 -10.484 1 56.16 76 SER B N 1
ATOM 2906 C CA . SER B 1 76 ? 2.621 -10.547 -9.773 1 56.16 76 SER B CA 1
ATOM 2907 C C . SER B 1 76 ? 3.652 -11.383 -10.523 1 56.16 76 SER B C 1
ATOM 2909 O O . SER B 1 76 ? 4.824 -11 -10.609 1 56.16 76 SER B O 1
ATOM 2911 N N . ALA B 1 77 ? 3.139 -12.453 -11.008 1 59.47 77 ALA B N 1
ATOM 2912 C CA . ALA B 1 77 ? 4.02 -13.32 -11.789 1 59.47 77 ALA B CA 1
ATOM 2913 C C . ALA B 1 77 ? 4.512 -12.609 -13.047 1 59.47 77 ALA B C 1
ATOM 2915 O O . ALA B 1 77 ? 5.68 -12.727 -13.422 1 59.47 77 ALA B O 1
ATOM 2916 N N . HIS B 1 78 ? 3.65 -11.82 -13.664 1 55.22 78 HIS B N 1
ATOM 2917 C CA . HIS B 1 78 ? 4.02 -11.039 -14.844 1 55.22 78 HIS B CA 1
ATOM 2918 C C . HIS B 1 78 ? 5.039 -9.961 -14.5 1 55.22 78 HIS B C 1
ATOM 2920 O O . HIS B 1 78 ? 6 -9.75 -15.242 1 55.22 78 HIS B O 1
ATOM 2926 N N . ALA B 1 79 ? 4.848 -9.297 -13.484 1 51.38 79 ALA B N 1
ATOM 2927 C CA . ALA B 1 79 ? 5.777 -8.258 -13.055 1 51.38 79 ALA B CA 1
ATOM 2928 C C . ALA B 1 79 ? 7.168 -8.828 -12.805 1 51.38 79 ALA B C 1
ATOM 2930 O O . ALA B 1 79 ? 8.172 -8.219 -13.172 1 51.38 79 ALA B O 1
ATOM 2931 N N . VAL B 1 80 ? 7.215 -9.953 -12.258 1 53.5 80 VAL B N 1
ATOM 2932 C CA . VAL B 1 80 ? 8.484 -10.625 -12 1 53.5 80 VAL B CA 1
ATOM 2933 C C . VAL B 1 80 ? 9.188 -10.914 -13.328 1 53.5 80 VAL B C 1
ATOM 2935 O O . VAL B 1 80 ? 10.391 -10.688 -13.453 1 53.5 80 VAL B O 1
ATOM 2938 N N . ARG B 1 81 ? 8.375 -11.375 -14.203 1 53.47 81 ARG B N 1
ATOM 2939 C CA . ARG B 1 81 ? 8.945 -11.672 -15.508 1 53.47 81 ARG B CA 1
ATOM 2940 C C . ARG B 1 81 ? 9.531 -10.422 -16.156 1 53.47 81 ARG B C 1
ATOM 2942 O O . ARG B 1 81 ? 10.633 -10.453 -16.703 1 53.47 81 ARG B O 1
ATOM 2949 N N . ARG B 1 82 ? 8.781 -9.383 -16.094 1 50.78 82 ARG B N 1
ATOM 2950 C CA . ARG B 1 82 ? 9.219 -8.125 -16.672 1 50.78 82 ARG B CA 1
ATOM 2951 C C . ARG B 1 82 ? 10.5 -7.625 -16.016 1 50.78 82 ARG B C 1
ATOM 2953 O O . ARG B 1 82 ? 11.445 -7.227 -16.688 1 50.78 82 ARG B O 1
ATOM 2960 N N . ARG B 1 83 ? 10.555 -7.629 -14.805 1 48.56 83 ARG B N 1
ATOM 2961 C CA . ARG B 1 83 ? 11.727 -7.152 -14.078 1 48.56 83 ARG B CA 1
ATOM 2962 C C . ARG B 1 83 ? 12.961 -7.98 -14.43 1 48.56 83 ARG B C 1
ATOM 2964 O O . ARG B 1 83 ? 14.055 -7.434 -14.578 1 48.56 83 ARG B O 1
ATOM 2971 N N . VAL B 1 84 ? 12.742 -9.156 -14.492 1 52.34 84 VAL B N 1
ATOM 2972 C CA . VAL B 1 84 ? 13.844 -10.039 -14.867 1 52.34 84 VAL B CA 1
ATOM 2973 C C . VAL B 1 84 ? 14.359 -9.672 -16.25 1 52.34 84 VAL B C 1
ATOM 2975 O O . VAL B 1 84 ? 15.57 -9.641 -16.484 1 52.34 84 VAL B O 1
ATOM 2978 N N . SER B 1 85 ? 13.43 -9.289 -17.016 1 49.84 85 SER B N 1
ATOM 2979 C CA . SER B 1 85 ? 13.812 -8.922 -18.375 1 49.84 85 SER B CA 1
ATOM 2980 C C . SER B 1 85 ? 14.555 -7.59 -18.391 1 49.84 85 SER B C 1
ATOM 2982 O O . SER B 1 85 ? 15.539 -7.434 -19.125 1 49.84 85 SER B O 1
ATOM 2984 N N . VAL B 1 86 ? 14.078 -6.605 -17.734 1 46.91 86 VAL B N 1
ATOM 2985 C CA . VAL B 1 86 ? 14.711 -5.289 -17.688 1 46.91 86 VAL B CA 1
ATOM 2986 C C . VAL B 1 86 ? 16.109 -5.41 -17.094 1 46.91 86 VAL B C 1
ATOM 2988 O O . VAL B 1 86 ? 17.047 -4.781 -17.578 1 46.91 86 VAL B O 1
ATOM 2991 N N . ALA B 1 87 ? 16.125 -6 -16.031 1 48 87 ALA B N 1
ATOM 2992 C CA . ALA B 1 87 ? 17.438 -6.207 -15.414 1 48 87 ALA B CA 1
ATOM 2993 C C . ALA B 1 87 ? 18.453 -6.746 -16.422 1 48 87 ALA B C 1
ATOM 2995 O O . ALA B 1 87 ? 19.641 -6.418 -16.359 1 48 87 ALA B O 1
ATOM 2996 N N . GLU B 1 88 ? 17.953 -7.418 -17.266 1 47.66 88 GLU B N 1
ATOM 2997 C CA . GLU B 1 88 ? 18.859 -7.914 -18.312 1 47.66 88 GLU B CA 1
ATOM 2998 C C . GLU B 1 88 ? 19.375 -6.777 -19.172 1 47.66 88 GLU B C 1
ATOM 3000 O O . GLU B 1 88 ? 20.5 -6.844 -19.688 1 47.66 88 GLU B O 1
ATOM 3005 N N . ARG B 1 89 ? 18.672 -5.625 -19.406 1 46.12 89 ARG B N 1
ATOM 3006 C CA . ARG B 1 89 ? 19.062 -4.59 -20.359 1 46.12 89 ARG B CA 1
ATOM 3007 C C . ARG B 1 89 ? 20.047 -3.609 -19.719 1 46.12 89 ARG B C 1
ATOM 3009 O O . ARG B 1 89 ? 20.516 -2.686 -20.391 1 46.12 89 ARG B O 1
ATOM 3016 N N . GLY B 1 90 ? 20.656 -3.535 -18.594 1 51 90 GLY B N 1
ATOM 3017 C CA . GLY B 1 90 ? 21.891 -2.922 -18.156 1 51 90 GLY B CA 1
ATOM 3018 C C . GLY B 1 90 ? 21.672 -1.671 -17.312 1 51 90 GLY B C 1
ATOM 3019 O O . GLY B 1 90 ? 22.625 -0.941 -17.031 1 51 90 GLY B O 1
ATOM 3020 N N . GLY B 1 91 ? 20.578 -0.955 -17.25 1 56.22 91 GLY B N 1
ATOM 3021 C CA . GLY B 1 91 ? 20.609 0.235 -16.422 1 56.22 91 GLY B CA 1
ATOM 3022 C C . GLY B 1 91 ? 20.719 -0.077 -14.938 1 56.22 91 GLY B C 1
ATOM 3023 O O . GLY B 1 91 ? 20.328 -1.164 -14.5 1 56.22 91 GLY B O 1
ATOM 3024 N N . ARG B 1 92 ? 21.922 0.579 -14.18 1 72.31 92 ARG B N 1
ATOM 3025 C CA . ARG B 1 92 ? 22.125 0.273 -12.766 1 72.31 92 ARG B CA 1
ATOM 3026 C C . ARG B 1 92 ? 20.984 0.807 -11.922 1 72.31 92 ARG B C 1
ATOM 3028 O O . ARG B 1 92 ? 20.625 1.981 -12.023 1 72.31 92 ARG B O 1
ATOM 3035 N N . ARG B 1 93 ? 20.297 -0.032 -11.383 1 78 93 ARG B N 1
ATOM 3036 C CA . ARG B 1 93 ? 19.141 0.316 -10.57 1 78 93 ARG B CA 1
ATOM 3037 C C . ARG B 1 93 ? 19.281 -0.216 -9.148 1 78 93 ARG B C 1
ATOM 3039 O O . ARG B 1 93 ? 19.859 -1.287 -8.938 1 78 93 ARG B O 1
ATOM 3046 N N . LEU B 1 94 ? 18.906 0.626 -8.211 1 87 94 LEU B N 1
ATOM 3047 C CA . LEU B 1 94 ? 18.828 0.245 -6.809 1 87 94 LEU B CA 1
ATOM 3048 C C . LEU B 1 94 ? 17.391 0.388 -6.293 1 87 94 LEU B C 1
ATOM 3050 O O . LEU B 1 94 ? 16.766 1.427 -6.492 1 87 94 LEU B O 1
ATOM 3054 N N . VAL B 1 95 ? 16.828 -0.662 -5.723 1 87.88 95 VAL B N 1
ATOM 3055 C CA . VAL B 1 95 ? 15.484 -0.608 -5.164 1 87.88 95 VAL B CA 1
ATOM 3056 C C . VAL B 1 95 ? 15.562 -0.503 -3.645 1 87.88 95 VAL B C 1
ATOM 3058 O O . VAL B 1 95 ? 16.141 -1.364 -2.984 1 87.88 95 VAL B O 1
ATOM 3061 N N . VAL B 1 96 ? 14.945 0.552 -3.135 1 93.5 96 VAL B N 1
ATOM 3062 C CA . VAL B 1 96 ? 14.938 0.797 -1.696 1 93.5 96 VAL B CA 1
ATOM 3063 C C . VAL B 1 96 ? 13.531 0.589 -1.14 1 93.5 96 VAL B C 1
ATOM 3065 O O . VAL B 1 96 ? 12.586 1.245 -1.575 1 93.5 96 VAL B O 1
ATOM 3068 N N . GLY B 1 97 ? 13.461 -0.349 -0.226 1 95 97 GLY B N 1
ATOM 3069 C CA . GLY B 1 97 ? 12.211 -0.566 0.474 1 95 97 GLY B CA 1
ATOM 3070 C C . GLY B 1 97 ? 12.039 0.326 1.689 1 95 97 GLY B C 1
ATOM 3071 O O . GLY B 1 97 ? 13.023 0.722 2.316 1 95 97 GLY B O 1
ATOM 3072 N N . PHE B 1 98 ? 10.758 0.606 1.995 1 95.19 98 PHE B N 1
ATOM 3073 C CA . PHE B 1 98 ? 10.523 1.402 3.195 1 95.19 98 PHE B CA 1
ATOM 3074 C C . PHE B 1 98 ? 9.148 1.1 3.789 1 95.19 98 PHE B C 1
ATOM 3076 O O . PHE B 1 98 ? 8.219 0.741 3.064 1 95.19 98 PHE B O 1
ATOM 3083 N N . ARG B 1 99 ? 9.094 1.207 5.082 1 94.12 99 ARG B N 1
ATOM 3084 C CA . ARG B 1 99 ? 7.828 1.135 5.801 1 94.12 99 ARG B CA 1
ATOM 3085 C C . ARG B 1 99 ? 7.145 2.498 5.84 1 94.12 99 ARG B C 1
ATOM 3087 O O . ARG B 1 99 ? 7.805 3.533 5.738 1 94.12 99 ARG B O 1
ATOM 3094 N N . ALA B 1 100 ? 5.84 2.396 6.039 1 88.44 100 ALA B N 1
ATOM 3095 C CA . ALA B 1 100 ? 5.043 3.617 6.121 1 88.44 100 ALA B CA 1
ATOM 3096 C C . ALA B 1 100 ? 5.617 4.578 7.156 1 88.44 100 ALA B C 1
ATOM 3098 O O . ALA B 1 100 ? 5.996 4.164 8.258 1 88.44 100 ALA B O 1
ATOM 3099 N N . GLY B 1 101 ? 5.75 5.871 6.73 1 88.62 101 GLY B N 1
ATOM 3100 C CA . GLY B 1 101 ? 6.168 6.91 7.656 1 88.62 101 GLY B CA 1
ATOM 3101 C C . GLY B 1 101 ? 7.664 7.176 7.625 1 88.62 101 GLY B C 1
ATOM 3102 O O . GLY B 1 101 ? 8.148 8.117 8.25 1 88.62 101 GLY B O 1
ATOM 3103 N N . ILE B 1 102 ? 8.422 6.406 6.969 1 91.81 102 ILE B N 1
ATOM 3104 C CA . ILE B 1 102 ? 9.867 6.586 6.949 1 91.81 102 ILE B CA 1
ATOM 3105 C C . ILE B 1 102 ? 10.289 7.223 5.625 1 91.81 102 ILE B C 1
ATOM 3107 O O . ILE B 1 102 ? 10.219 6.582 4.574 1 91.81 102 ILE B O 1
ATOM 3111 N N . PRO B 1 103 ? 10.797 8.414 5.672 1 88 103 PRO B N 1
ATOM 3112 C CA . PRO B 1 103 ? 11.281 9.031 4.438 1 88 103 PRO B CA 1
ATOM 3113 C C . PRO B 1 103 ? 12.602 8.445 3.961 1 88 103 PRO B C 1
ATOM 3115 O O . PRO B 1 103 ? 13.539 8.312 4.75 1 88 103 PRO B O 1
ATOM 3118 N N . VAL B 1 104 ? 12.695 8.164 2.689 1 91.56 104 VAL B N 1
ATOM 3119 C CA . VAL B 1 104 ? 13.891 7.562 2.1 1 91.56 104 VAL B CA 1
ATOM 3120 C C . VAL B 1 104 ? 14.773 8.648 1.5 1 91.56 104 VAL B C 1
ATOM 3122 O O . VAL B 1 104 ? 15.969 8.43 1.266 1 91.56 104 VAL B O 1
ATOM 3125 N N . ILE B 1 105 ? 14.289 9.789 1.364 1 85.25 105 ILE B N 1
ATOM 3126 C CA . ILE B 1 105 ? 14.836 10.828 0.502 1 85.25 105 ILE B CA 1
ATOM 3127 C C . ILE B 1 105 ? 16.156 11.32 1.074 1 85.25 105 ILE B C 1
ATOM 3129 O O . ILE B 1 105 ? 17.125 11.555 0.331 1 85.25 105 ILE B O 1
ATOM 3133 N N . PRO B 1 106 ? 16.281 11.516 2.381 1 88.19 106 PRO B N 1
ATOM 3134 C CA . PRO B 1 106 ? 17.562 12.008 2.871 1 88.19 106 PRO B CA 1
ATOM 3135 C C . PRO B 1 106 ? 18.734 11.125 2.449 1 88.19 106 PRO B C 1
ATOM 3137 O O . PRO B 1 106 ? 19.766 11.633 1.982 1 88.19 106 PRO B O 1
ATOM 3140 N N . ALA B 1 107 ? 18.594 9.859 2.533 1 94.62 107 ALA B N 1
ATOM 3141 C CA . ALA B 1 107 ? 19.656 8.945 2.141 1 94.62 107 ALA B CA 1
ATOM 3142 C C . ALA B 1 107 ? 19.812 8.891 0.622 1 94.62 107 ALA B C 1
ATOM 3144 O O . ALA B 1 107 ? 20.922 8.75 0.103 1 94.62 107 ALA B O 1
ATOM 3145 N N . THR B 1 108 ? 18.703 8.922 -0.06 1 91.44 108 THR B N 1
ATOM 3146 C CA . THR B 1 108 ? 18.719 8.883 -1.518 1 91.44 108 THR B CA 1
ATOM 3147 C C . THR B 1 108 ? 19.531 10.039 -2.08 1 91.44 108 THR B C 1
ATOM 3149 O O . THR B 1 108 ? 20.297 9.859 -3.025 1 91.44 108 THR B O 1
ATOM 3152 N N . ARG B 1 109 ? 19.375 11.18 -1.48 1 87.12 109 ARG B N 1
ATOM 3153 C CA . ARG B 1 109 ? 20.125 12.352 -1.937 1 87.12 109 ARG B CA 1
ATOM 3154 C C . ARG B 1 109 ? 21.625 12.141 -1.79 1 87.12 109 ARG B C 1
ATOM 3156 O O . ARG B 1 109 ? 22.391 12.414 -2.717 1 87.12 109 ARG B O 1
ATOM 3163 N N . VAL B 1 110 ? 22.047 11.703 -0.648 1 92.5 110 VAL B N 1
ATOM 3164 C CA . VAL B 1 110 ? 23.453 11.438 -0.382 1 92.5 110 VAL B CA 1
ATOM 3165 C C . VAL B 1 110 ? 23.969 10.375 -1.343 1 92.5 110 VAL B C 1
ATOM 3167 O O . VAL B 1 110 ? 25.047 10.516 -1.922 1 92.5 110 VAL B O 1
ATOM 3170 N N . PHE B 1 111 ? 23.266 9.336 -1.598 1 94.69 111 PHE B N 1
ATOM 3171 C CA . PHE B 1 111 ? 23.641 8.227 -2.471 1 94.69 111 PHE B CA 1
ATOM 3172 C C . PHE B 1 111 ? 23.766 8.695 -3.916 1 94.69 111 PHE B C 1
ATOM 3174 O O . PHE B 1 111 ? 24.75 8.375 -4.594 1 94.69 111 PHE B O 1
ATOM 3181 N N . GLU B 1 112 ? 22.766 9.398 -4.387 1 88.88 112 GLU B N 1
ATOM 3182 C CA . GLU B 1 112 ? 22.734 9.82 -5.785 1 88.88 112 GLU B CA 1
ATOM 3183 C C . GLU B 1 112 ? 23.859 10.805 -6.086 1 88.88 112 GLU B C 1
ATOM 3185 O O . GLU B 1 112 ? 24.375 10.852 -7.207 1 88.88 112 GLU B O 1
ATOM 3190 N N . ALA B 1 113 ? 24.234 11.625 -5.129 1 91 113 ALA B N 1
ATOM 3191 C CA . ALA B 1 113 ? 25.375 12.508 -5.293 1 91 113 ALA B CA 1
ATOM 3192 C C . ALA B 1 113 ? 26.641 11.703 -5.59 1 91 113 ALA B C 1
ATOM 3194 O O . ALA B 1 113 ? 27.516 12.156 -6.344 1 91 113 ALA B O 1
ATOM 3195 N N . GLN B 1 114 ? 26.734 10.578 -5.031 1 93.31 114 GLN B N 1
ATOM 3196 C CA . GLN B 1 114 ? 27.891 9.711 -5.203 1 93.31 114 GLN B CA 1
ATOM 3197 C C . GLN B 1 114 ? 27.719 8.797 -6.41 1 93.31 114 GLN B C 1
ATOM 3199 O O . GLN B 1 114 ? 28.703 8.289 -6.953 1 93.31 114 GLN B O 1
ATOM 3204 N N . HIS B 1 115 ? 26.484 8.602 -6.773 1 92.44 115 HIS B N 1
ATOM 3205 C CA . HIS B 1 115 ? 26.156 7.684 -7.863 1 92.44 115 HIS B CA 1
ATOM 3206 C C . HIS B 1 115 ? 25.141 8.305 -8.828 1 92.44 115 HIS B C 1
ATOM 3208 O O . HIS B 1 115 ? 24.031 7.797 -8.969 1 92.44 115 HIS B O 1
ATOM 3214 N N . PRO B 1 116 ? 25.516 9.211 -9.555 1 87.25 116 PRO B N 1
ATOM 3215 C CA . PRO B 1 116 ? 24.578 9.953 -10.398 1 87.25 116 PRO B CA 1
ATOM 3216 C C . PRO B 1 116 ? 23.984 9.102 -11.523 1 87.25 116 PRO B C 1
ATOM 3218 O O . PRO B 1 116 ? 22.953 9.461 -12.102 1 87.25 116 PRO B O 1
ATOM 3221 N N . ASP B 1 117 ? 24.562 7.996 -11.797 1 84.06 117 ASP B N 1
ATOM 3222 C CA . ASP B 1 117 ? 24.125 7.168 -12.922 1 84.06 117 ASP B CA 1
ATOM 3223 C C . ASP B 1 117 ? 23.188 6.066 -12.461 1 84.06 117 ASP B C 1
ATOM 3225 O O . ASP B 1 117 ? 22.719 5.254 -13.266 1 84.06 117 ASP B O 1
ATOM 3229 N N . VAL B 1 118 ? 22.969 6.027 -11.211 1 84.44 118 VAL B N 1
ATOM 3230 C CA . VAL B 1 118 ? 22.125 4.973 -10.672 1 84.44 118 VAL B CA 1
ATOM 3231 C C . VAL B 1 118 ? 20.703 5.508 -10.445 1 84.44 118 VAL B C 1
ATOM 3233 O O . VAL B 1 118 ? 20.531 6.586 -9.867 1 84.44 118 VAL B O 1
ATOM 3236 N N . VAL B 1 119 ? 19.75 4.797 -10.93 1 81.5 119 VAL B N 1
ATOM 3237 C CA . VAL B 1 119 ? 18.359 5.133 -10.664 1 81.5 119 VAL B CA 1
ATOM 3238 C C . VAL B 1 119 ? 17.906 4.449 -9.375 1 81.5 119 VAL B C 1
ATOM 3240 O O . VAL B 1 119 ? 18.031 3.234 -9.227 1 81.5 119 VAL B O 1
ATOM 3243 N N . VAL B 1 120 ? 17.438 5.25 -8.445 1 87.5 120 VAL B N 1
ATOM 3244 C CA . VAL B 1 120 ? 16.906 4.707 -7.191 1 87.5 120 VAL B CA 1
ATOM 3245 C C . VAL B 1 120 ? 15.391 4.598 -7.273 1 87.5 120 VAL B C 1
ATOM 3247 O O . VAL B 1 120 ? 14.695 5.605 -7.434 1 87.5 120 VAL B O 1
ATOM 3250 N N . ASP B 1 121 ? 14.953 3.426 -7.164 1 85.94 121 ASP B N 1
ATOM 3251 C CA . ASP B 1 121 ? 13.516 3.184 -7.035 1 85.94 121 ASP B CA 1
ATOM 3252 C C . ASP B 1 121 ? 13.133 2.924 -5.582 1 85.94 121 ASP B C 1
ATOM 3254 O O . ASP B 1 121 ? 13.953 2.453 -4.793 1 85.94 121 ASP B O 1
ATOM 3258 N N . VAL B 1 122 ? 11.922 3.301 -5.258 1 90.38 122 VAL B N 1
ATOM 3259 C CA . VAL B 1 122 ? 11.461 3.078 -3.891 1 90.38 122 VAL B CA 1
ATOM 3260 C C . VAL B 1 122 ? 10.211 2.193 -3.902 1 90.38 122 VAL B C 1
ATOM 3262 O O . VAL B 1 122 ? 9.383 2.299 -4.805 1 90.38 122 VAL B O 1
ATOM 3265 N N . GLN B 1 123 ? 10.164 1.353 -2.908 1 88.12 123 GLN B N 1
ATOM 3266 C CA . GLN B 1 123 ? 9.055 0.412 -2.787 1 88.12 123 GLN B CA 1
ATOM 3267 C C . GLN B 1 123 ? 8.516 0.38 -1.361 1 88.12 123 GLN B C 1
ATOM 3269 O O . GLN B 1 123 ? 9.258 0.128 -0.414 1 88.12 123 GLN B O 1
ATOM 3274 N N . ARG B 1 124 ? 7.238 0.644 -1.325 1 89.88 124 ARG B N 1
ATOM 3275 C CA . ARG B 1 124 ? 6.586 0.54 -0.024 1 89.88 124 ARG B CA 1
ATOM 3276 C C . ARG B 1 124 ? 6.457 -0.917 0.409 1 89.88 124 ARG B C 1
ATOM 3278 O O . ARG B 1 124 ? 6.129 -1.784 -0.403 1 89.88 124 ARG B O 1
ATOM 3285 N N . MET B 1 125 ? 6.777 -1.162 1.689 1 89.94 125 MET B N 1
ATOM 3286 C CA . MET B 1 125 ? 6.645 -2.486 2.289 1 89.94 125 MET B CA 1
ATOM 3287 C C . MET B 1 125 ? 5.641 -2.465 3.439 1 89.94 125 MET B C 1
ATOM 3289 O O . MET B 1 125 ? 5.355 -1.406 4 1 89.94 125 MET B O 1
ATOM 3293 N N . GLU B 1 126 ? 5.113 -3.645 3.676 1 87.44 126 GLU B N 1
ATOM 3294 C CA . GLU B 1 126 ? 4.223 -3.812 4.82 1 87.44 126 GLU B CA 1
ATOM 3295 C C . GLU B 1 126 ? 4.875 -4.66 5.91 1 87.44 126 GLU B C 1
ATOM 3297 O O . GLU B 1 126 ? 6.023 -5.09 5.766 1 87.44 126 GLU B O 1
ATOM 3302 N N . TRP B 1 127 ? 4.199 -4.766 7 1 84.19 127 TRP B N 1
ATOM 3303 C CA . TRP B 1 127 ? 4.777 -5.379 8.188 1 84.19 127 TRP B CA 1
ATOM 3304 C C . TRP B 1 127 ? 5.172 -6.828 7.914 1 84.19 127 TRP B C 1
ATOM 3306 O O . TRP B 1 127 ? 6.121 -7.344 8.508 1 84.19 127 TRP B O 1
ATOM 3316 N N . ASP B 1 128 ? 4.531 -7.492 7.008 1 79.12 128 ASP B N 1
ATOM 3317 C CA . ASP B 1 128 ? 4.68 -8.938 6.875 1 79.12 128 ASP B CA 1
ATOM 3318 C C . ASP B 1 128 ? 5.586 -9.297 5.699 1 79.12 128 ASP B C 1
ATOM 3320 O O . ASP B 1 128 ? 5.879 -10.469 5.469 1 79.12 128 ASP B O 1
ATOM 3324 N N . ASP B 1 129 ? 6.02 -8.281 5.039 1 81.31 129 ASP B N 1
ATOM 3325 C CA . ASP B 1 129 ? 6.809 -8.664 3.873 1 81.31 129 ASP B CA 1
ATOM 3326 C C . ASP B 1 129 ? 8.172 -7.984 3.885 1 81.31 129 ASP B C 1
ATOM 3328 O O . ASP B 1 129 ? 8.922 -8.062 2.908 1 81.31 129 ASP B O 1
ATOM 3332 N N . GLN B 1 130 ? 8.531 -7.375 4.953 1 88.44 130 GLN B N 1
ATOM 3333 C CA . GLN B 1 130 ? 9.805 -6.66 5.062 1 88.44 130 GLN B CA 1
ATOM 3334 C C . GLN B 1 130 ? 10.984 -7.598 4.812 1 88.44 130 GLN B C 1
ATOM 3336 O O . GLN B 1 130 ? 11.805 -7.348 3.93 1 88.44 130 GLN B O 1
ATOM 3341 N N . ALA B 1 131 ? 11.039 -8.688 5.598 1 86 131 ALA B N 1
ATOM 3342 C CA . ALA B 1 131 ? 12.164 -9.609 5.508 1 86 131 ALA B CA 1
ATOM 3343 C C . ALA B 1 131 ? 12.164 -10.352 4.172 1 86 131 ALA B C 1
ATOM 3345 O O . ALA B 1 131 ? 13.203 -10.461 3.518 1 86 131 ALA B O 1
ATOM 3346 N N . SER B 1 132 ? 11.008 -10.789 3.783 1 79.5 132 SER B N 1
ATOM 3347 C CA . SER B 1 132 ? 10.938 -11.586 2.566 1 79.5 132 SER B CA 1
ATOM 3348 C C . SER B 1 132 ? 11.312 -10.766 1.339 1 79.5 132 SER B C 1
ATOM 3350 O O . SER B 1 132 ? 11.992 -11.266 0.437 1 79.5 132 SER B O 1
ATOM 3352 N N . MET B 1 133 ? 10.945 -9.492 1.297 1 82.12 133 MET B N 1
ATOM 3353 C CA . MET B 1 133 ? 11.25 -8.641 0.151 1 82.12 133 MET B CA 1
ATOM 3354 C C . MET B 1 133 ? 12.75 -8.375 0.056 1 82.12 133 MET B C 1
ATOM 3356 O O . MET B 1 133 ? 13.289 -8.219 -1.041 1 82.12 133 MET B O 1
ATOM 3360 N N . LEU B 1 134 ? 13.414 -8.312 1.177 1 85.38 134 LEU B N 1
ATOM 3361 C CA . LEU B 1 134 ? 14.859 -8.172 1.203 1 85.38 134 LEU B CA 1
ATOM 3362 C C . LEU B 1 134 ? 15.539 -9.477 0.794 1 85.38 134 LEU B C 1
ATOM 3364 O O . LEU B 1 134 ? 16.469 -9.469 -0.027 1 85.38 134 LEU B O 1
ATOM 3368 N N . LEU B 1 135 ? 15.062 -10.562 1.351 1 77.81 135 LEU B N 1
ATOM 3369 C CA . LEU B 1 135 ? 15.711 -11.852 1.165 1 77.81 135 LEU B CA 1
ATOM 3370 C C . LEU B 1 135 ? 15.5 -12.367 -0.255 1 77.81 135 LEU B C 1
ATOM 3372 O O . LEU B 1 135 ? 16.375 -13.023 -0.818 1 77.81 135 LEU B O 1
ATOM 3376 N N . ASP B 1 136 ? 14.383 -11.953 -0.746 1 66.94 136 ASP B N 1
ATOM 3377 C CA . ASP B 1 136 ? 14.109 -12.453 -2.092 1 66.94 136 ASP B CA 1
ATOM 3378 C C . ASP B 1 136 ? 14.586 -11.461 -3.148 1 66.94 136 ASP B C 1
ATOM 3380 O O . ASP B 1 136 ? 14.406 -11.688 -4.348 1 66.94 136 ASP B O 1
ATOM 3384 N N . GLY B 1 137 ? 15.109 -10.375 -2.768 1 73.94 137 GLY B N 1
ATOM 3385 C CA . GLY B 1 137 ? 15.812 -9.477 -3.664 1 73.94 137 GLY B CA 1
ATOM 3386 C C . GLY B 1 137 ? 14.898 -8.461 -4.328 1 73.94 137 GLY B C 1
ATOM 3387 O O . GLY B 1 137 ? 15.344 -7.68 -5.176 1 73.94 137 GLY B O 1
ATOM 3388 N N . ARG B 1 138 ? 13.633 -8.422 -3.998 1 74.56 138 ARG B N 1
ATOM 3389 C CA . ARG B 1 138 ? 12.734 -7.402 -4.523 1 74.56 138 ARG B CA 1
ATOM 3390 C C . ARG B 1 138 ? 13.172 -6.004 -4.09 1 74.56 138 ARG B C 1
ATOM 3392 O O . ARG B 1 138 ? 12.922 -5.023 -4.793 1 74.56 138 ARG B O 1
ATOM 3399 N N . VAL B 1 139 ? 13.789 -6.008 -2.957 1 86.88 139 VAL B N 1
ATOM 3400 C CA . VAL B 1 139 ? 14.359 -4.781 -2.412 1 86.88 139 VAL B CA 1
ATOM 3401 C C . VAL B 1 139 ? 15.828 -5.012 -2.043 1 86.88 139 VAL B C 1
ATOM 3403 O O . VAL B 1 139 ? 16.172 -6.062 -1.5 1 86.88 139 VAL B O 1
ATOM 3406 N N . ASP B 1 140 ? 16.625 -4.059 -2.461 1 88.12 140 ASP B N 1
ATOM 3407 C CA . ASP B 1 140 ? 18.062 -4.199 -2.232 1 88.12 140 ASP B CA 1
ATOM 3408 C C . ASP B 1 140 ? 18.438 -3.791 -0.808 1 88.12 140 ASP B C 1
ATOM 3410 O O . ASP B 1 140 ? 19.297 -4.406 -0.188 1 88.12 140 ASP B O 1
ATOM 3414 N N . VAL B 1 141 ? 17.891 -2.721 -0.393 1 95.06 141 VAL B N 1
ATOM 3415 C CA . VAL B 1 141 ? 18.062 -2.135 0.933 1 95.06 141 VAL B CA 1
ATOM 3416 C C . VAL B 1 141 ? 16.719 -1.578 1.424 1 95.06 141 VAL B C 1
ATOM 3418 O O . VAL B 1 141 ? 15.891 -1.15 0.623 1 95.06 141 VAL B O 1
ATOM 3421 N N . ALA B 1 142 ? 16.562 -1.663 2.732 1 97.19 142 ALA B N 1
ATOM 3422 C CA . ALA B 1 142 ? 15.234 -1.227 3.17 1 97.19 142 ALA B CA 1
ATOM 3423 C C . ALA B 1 142 ? 15.305 -0.557 4.539 1 97.19 142 ALA B C 1
ATOM 3425 O O . ALA B 1 142 ? 16.125 -0.925 5.375 1 97.19 142 ALA B O 1
ATOM 3426 N N . TYR B 1 143 ? 14.5 0.45 4.715 1 97.81 143 TYR B N 1
ATOM 3427 C CA . TYR B 1 143 ? 14.148 0.932 6.047 1 97.81 143 TYR B CA 1
ATOM 3428 C C . TYR B 1 143 ? 13.062 0.061 6.672 1 97.81 143 TYR B C 1
ATOM 3430 O O . TYR B 1 143 ? 11.922 0.041 6.199 1 97.81 143 TYR B O 1
ATOM 3438 N N . VAL B 1 144 ? 13.406 -0.629 7.789 1 97 144 VAL B N 1
ATOM 3439 C CA . VAL B 1 144 ? 12.5 -1.608 8.375 1 97 144 VAL B CA 1
ATOM 3440 C C . VAL B 1 144 ? 12.18 -1.216 9.82 1 97 144 VAL B C 1
ATOM 3442 O O . VAL B 1 144 ? 12.867 -0.381 10.406 1 97 144 VAL B O 1
ATOM 3445 N N . ARG B 1 145 ? 11.055 -1.755 10.211 1 94.44 145 ARG B N 1
ATOM 3446 C CA . ARG B 1 145 ? 10.672 -1.639 11.609 1 94.44 145 ARG B CA 1
ATOM 3447 C C . ARG B 1 145 ? 10.688 -3 12.297 1 94.44 145 ARG B C 1
ATOM 3449 O O . ARG B 1 145 ? 10.258 -4 11.719 1 94.44 145 ARG B O 1
ATOM 3456 N N . LEU B 1 146 ? 11.211 -2.971 13.5 1 91.31 146 LEU B N 1
ATOM 3457 C CA . LEU B 1 146 ? 11.172 -4.195 14.289 1 91.31 146 LEU B CA 1
ATOM 3458 C C . LEU B 1 146 ? 9.82 -4.359 14.969 1 91.31 146 LEU B C 1
ATOM 3460 O O . LEU B 1 146 ? 9.125 -3.369 15.234 1 91.31 146 LEU B O 1
ATOM 3464 N N . PRO B 1 147 ? 9.398 -5.59 15.234 1 87.62 147 PRO B N 1
ATOM 3465 C CA . PRO B 1 147 ? 10.141 -6.832 15.016 1 87.62 147 PRO B CA 1
ATOM 3466 C C . PRO B 1 147 ? 10.023 -7.336 13.578 1 87.62 147 PRO B C 1
ATOM 3468 O O . PRO B 1 147 ? 9.07 -7 12.875 1 87.62 147 PRO B O 1
ATOM 3471 N N . LEU B 1 148 ? 11.031 -8.039 13.055 1 86.69 148 LEU B N 1
ATOM 3472 C CA . LEU B 1 148 ? 11.008 -8.82 11.82 1 86.69 148 LEU B CA 1
ATOM 3473 C C . LEU B 1 148 ? 11.938 -10.023 11.922 1 86.69 148 LEU B C 1
ATOM 3475 O O . LEU B 1 148 ? 12.766 -10.102 12.828 1 86.69 148 LEU B O 1
ATOM 3479 N N . ALA B 1 149 ? 11.703 -11.023 11.07 1 84.19 149 ALA B N 1
ATOM 3480 C CA . ALA B 1 149 ? 12.633 -12.141 11.008 1 84.19 149 ALA B CA 1
ATOM 3481 C C . ALA B 1 149 ? 14.008 -11.688 10.523 1 84.19 149 ALA B C 1
ATOM 3483 O O . ALA B 1 149 ? 14.156 -11.242 9.383 1 84.19 149 ALA B O 1
ATOM 3484 N N . GLU B 1 150 ? 14.984 -11.836 11.32 1 88.88 150 GLU B N 1
ATOM 3485 C CA . GLU B 1 150 ? 16.281 -11.25 11.039 1 88.88 150 GLU B CA 1
ATOM 3486 C C . GLU B 1 150 ? 17.188 -12.227 10.297 1 88.88 150 GLU B C 1
ATOM 3488 O O . GLU B 1 150 ? 18.234 -11.836 9.758 1 88.88 150 GLU B O 1
ATOM 3493 N N . THR B 1 151 ? 16.766 -13.461 10.273 1 84.94 151 THR B N 1
ATOM 3494 C CA . THR B 1 151 ? 17.609 -14.477 9.672 1 84.94 151 THR B CA 1
ATOM 3495 C C . THR B 1 151 ? 17.953 -14.109 8.227 1 84.94 151 THR B C 1
ATOM 3497 O O . THR B 1 151 ? 17.062 -13.82 7.426 1 84.94 151 THR B O 1
ATOM 3500 N N . GLY B 1 152 ? 19.266 -14.062 7.992 1 86.62 152 GLY B N 1
ATOM 3501 C CA . GLY B 1 152 ? 19.734 -13.797 6.645 1 86.62 152 GLY B CA 1
ATOM 3502 C C . GLY B 1 152 ? 19.859 -12.312 6.34 1 86.62 152 GLY B C 1
ATOM 3503 O O . GLY B 1 152 ? 20.219 -11.938 5.223 1 86.62 152 GLY B O 1
ATOM 3504 N N . LEU B 1 153 ? 19.625 -11.555 7.32 1 92.81 153 LEU B N 1
ATOM 3505 C CA . LEU B 1 153 ? 19.641 -10.109 7.082 1 92.81 153 LEU B CA 1
ATOM 3506 C C . LEU B 1 153 ? 20.766 -9.445 7.867 1 92.81 153 LEU B C 1
ATOM 3508 O O . LEU B 1 153 ? 21.094 -9.875 8.977 1 92.81 153 LEU B O 1
ATOM 3512 N N . ARG B 1 154 ? 21.391 -8.516 7.242 1 95.62 154 ARG B N 1
ATOM 3513 C CA . ARG B 1 154 ? 22.219 -7.527 7.941 1 95.62 154 ARG B CA 1
ATOM 3514 C C . ARG B 1 154 ? 21.375 -6.328 8.367 1 95.62 154 ARG B C 1
ATOM 3516 O O . ARG B 1 154 ? 20.734 -5.691 7.531 1 95.62 154 ARG B O 1
ATOM 3523 N N . LEU B 1 155 ? 21.453 -6.039 9.625 1 96.44 155 LEU B N 1
ATOM 3524 C CA . LEU B 1 155 ? 20.656 -4.957 10.172 1 96.44 155 LEU B CA 1
ATOM 3525 C C . LEU B 1 155 ? 21.531 -3.965 10.938 1 96.44 155 LEU B C 1
ATOM 3527 O O . LEU B 1 155 ? 22.469 -4.363 11.617 1 96.44 155 LEU B O 1
ATOM 3531 N N . ALA B 1 156 ? 21.141 -2.703 10.828 1 97.75 156 ALA B N 1
ATOM 3532 C CA . ALA B 1 156 ? 21.734 -1.654 11.656 1 97.75 156 ALA B CA 1
ATOM 3533 C C . ALA B 1 156 ? 20.656 -0.725 12.211 1 97.75 156 ALA B C 1
ATOM 3535 O O . ALA B 1 156 ? 19.844 -0.196 11.453 1 97.75 156 ALA B O 1
ATOM 3536 N N . PRO B 1 157 ? 20.656 -0.562 13.5 1 97.81 157 PRO B N 1
ATOM 3537 C CA . PRO B 1 157 ? 19.703 0.41 14.062 1 97.81 157 PRO B CA 1
ATOM 3538 C C . PRO B 1 157 ? 19.984 1.837 13.594 1 97.81 157 PRO B C 1
ATOM 3540 O O . PRO B 1 157 ? 21.156 2.246 13.5 1 97.81 157 PRO B O 1
ATOM 3543 N N . LEU B 1 158 ? 18.984 2.545 13.219 1 97.94 158 LEU B N 1
ATOM 3544 C CA . LEU B 1 158 ? 19.125 3.939 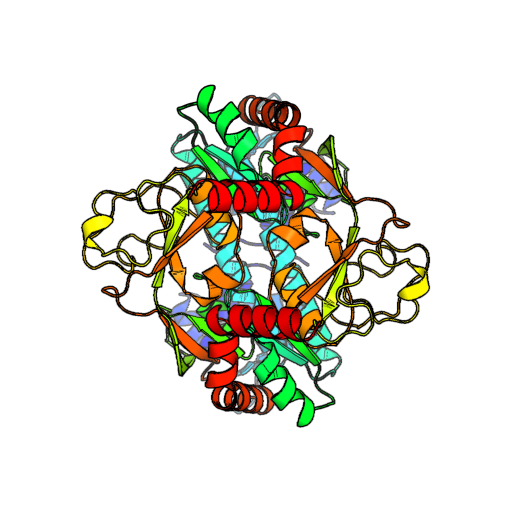12.812 1 97.94 158 LEU B CA 1
ATOM 3545 C C . LEU B 1 158 ? 18.656 4.875 13.93 1 97.94 158 LEU B C 1
ATOM 3547 O O . LEU B 1 158 ? 19.406 5.742 14.367 1 97.94 158 LEU B O 1
ATOM 3551 N N . TYR B 1 159 ? 17.359 4.715 14.383 1 95.88 159 TYR B N 1
ATOM 3552 C CA . TYR B 1 159 ? 16.797 5.535 15.453 1 95.88 159 TYR B CA 1
ATOM 3553 C C . TYR B 1 159 ? 15.578 4.859 16.062 1 95.88 159 TYR B C 1
ATOM 3555 O O . TYR B 1 159 ? 15.07 3.865 15.531 1 95.88 159 TYR B O 1
ATOM 3563 N N . THR B 1 160 ? 15.172 5.371 17.188 1 95.81 160 THR B N 1
ATOM 3564 C CA . THR B 1 160 ? 13.922 4.973 17.828 1 95.81 160 THR B CA 1
ATOM 3565 C C . THR B 1 160 ? 12.922 6.129 17.812 1 95.81 160 THR B C 1
ATOM 3567 O O . THR B 1 160 ? 13.312 7.289 17.656 1 95.81 160 THR B O 1
ATOM 3570 N N . GLU B 1 161 ? 11.68 5.77 17.844 1 93.5 161 GLU B N 1
ATOM 3571 C CA . GLU B 1 161 ? 10.648 6.797 17.953 1 93.5 161 GLU B CA 1
ATOM 3572 C C . GLU B 1 161 ? 9.523 6.352 18.875 1 93.5 161 GLU B C 1
ATOM 3574 O O . GLU B 1 161 ? 9.289 5.152 19.047 1 93.5 161 GLU B O 1
ATOM 3579 N N . PRO B 1 162 ? 8.859 7.355 19.5 1 93.19 162 PRO B N 1
ATOM 3580 C CA . PRO B 1 162 ? 7.766 7.008 20.406 1 93.19 162 PRO B CA 1
ATOM 3581 C C . PRO B 1 162 ? 6.605 6.316 19.688 1 93.19 162 PRO B C 1
ATOM 3583 O O . PRO B 1 162 ? 6.352 6.59 18.516 1 93.19 162 PRO B O 1
ATOM 3586 N N . LEU B 1 163 ? 5.977 5.492 20.469 1 94.81 163 LEU B N 1
ATOM 3587 C CA . LEU B 1 163 ? 4.719 4.922 20 1 94.81 163 LEU B CA 1
ATOM 3588 C C . LEU B 1 163 ? 3.553 5.859 20.281 1 94.81 163 LEU B C 1
ATOM 3590 O O . LEU B 1 163 ? 3.494 6.477 21.344 1 94.81 163 LEU B O 1
ATOM 3594 N N . MET B 1 164 ? 2.713 6.004 19.312 1 95.12 164 MET B N 1
ATOM 3595 C CA . MET B 1 164 ? 1.475 6.77 19.406 1 95.12 164 MET B CA 1
ATOM 3596 C C . MET B 1 164 ? 0.26 5.848 19.375 1 95.12 164 MET B C 1
ATOM 3598 O O . MET B 1 164 ? 0.251 4.844 18.656 1 95.12 164 MET B O 1
ATOM 3602 N N . VAL B 1 165 ? -0.679 6.18 20.141 1 97.25 165 VAL B N 1
ATOM 3603 C CA . VAL B 1 165 ? -1.96 5.504 19.984 1 97.25 165 VAL B CA 1
ATOM 3604 C C . VAL B 1 165 ? -2.836 6.281 19 1 97.25 165 VAL B C 1
ATOM 3606 O O . VAL B 1 165 ? -2.879 7.512 19.047 1 97.25 165 VAL B O 1
ATOM 3609 N N . ALA B 1 166 ? -3.393 5.598 18.062 1 96.5 166 ALA B N 1
ATOM 3610 C CA . ALA B 1 166 ? -4.387 6.156 17.141 1 96.5 166 ALA B CA 1
ATOM 3611 C C . ALA B 1 166 ? -5.797 5.977 17.688 1 96.5 166 ALA B C 1
ATOM 3613 O O . ALA B 1 166 ? -6.227 4.852 17.969 1 96.5 166 ALA B O 1
ATOM 3614 N N . LEU B 1 167 ? -6.469 7.051 17.844 1 96.38 167 LEU B N 1
ATOM 3615 C CA . LEU B 1 167 ? -7.824 7.105 18.375 1 96.38 167 LEU B CA 1
ATOM 3616 C C . LEU B 1 167 ? -8.766 7.797 17.406 1 96.38 167 LEU B C 1
ATOM 3618 O O . LEU B 1 167 ? -8.359 8.703 16.672 1 96.38 167 LEU B O 1
ATOM 3622 N N . PRO B 1 168 ? -10.047 7.293 17.422 1 92.81 168 PRO B N 1
ATOM 3623 C CA . PRO B 1 168 ? -10.984 8.148 16.703 1 92.81 168 PRO B CA 1
ATOM 3624 C C . PRO B 1 168 ? -11.078 9.555 17.281 1 92.81 168 PRO B C 1
ATOM 3626 O O . PRO B 1 168 ? -10.883 9.742 18.484 1 92.81 168 PRO B O 1
ATOM 3629 N N . ALA B 1 169 ? -11.391 10.523 16.484 1 85.56 169 ALA B N 1
ATOM 3630 C CA . ALA B 1 169 ? -11.375 11.922 16.891 1 85.56 169 ALA B CA 1
ATOM 3631 C C . ALA B 1 169 ? -12.305 12.172 18.062 1 85.56 169 ALA B C 1
ATOM 3633 O O . ALA B 1 169 ? -12.039 13.031 18.906 1 85.56 169 ALA B O 1
ATOM 3634 N N . GLY B 1 170 ? -13.359 11.391 18.188 1 88.69 170 GLY B N 1
ATOM 3635 C CA . GLY B 1 170 ? -14.328 11.578 19.266 1 88.69 170 GLY B CA 1
ATOM 3636 C C . GLY B 1 170 ? -14.031 10.734 20.484 1 88.69 170 GLY B C 1
ATOM 3637 O O . GLY B 1 170 ? -14.82 10.711 21.438 1 88.69 170 GLY B O 1
ATOM 3638 N N . HIS B 1 171 ? -12.938 10.047 20.578 1 93.75 171 HIS B N 1
ATOM 3639 C CA . HIS B 1 171 ? -12.578 9.18 21.688 1 93.75 171 HIS B CA 1
ATOM 3640 C C . HIS B 1 171 ? -12.336 9.992 22.969 1 93.75 171 HIS B C 1
ATOM 3642 O O . HIS B 1 171 ? -11.82 11.109 22.906 1 93.75 171 HIS B O 1
ATOM 3648 N N . ARG B 1 172 ? -12.562 9.492 24.094 1 95.5 172 ARG B N 1
ATOM 3649 C CA . ARG B 1 172 ? -12.445 10.164 25.375 1 95.5 172 ARG B CA 1
ATOM 3650 C C . ARG B 1 172 ? -11.008 10.594 25.641 1 95.5 172 ARG B C 1
ATOM 3652 O O . ARG B 1 172 ? -10.758 11.57 26.359 1 95.5 172 ARG B O 1
ATOM 3659 N N . LEU B 1 173 ? -10.055 9.906 25.062 1 96.44 173 LEU B N 1
ATOM 3660 C CA . LEU B 1 173 ? -8.648 10.195 25.312 1 96.44 173 LEU B CA 1
ATOM 3661 C C . LEU B 1 173 ? -8.039 10.992 24.172 1 96.44 173 LEU B C 1
ATOM 3663 O O . LEU B 1 173 ? -6.848 11.305 24.188 1 96.44 173 LEU B O 1
ATOM 3667 N N . ALA B 1 174 ? -8.844 11.289 23.188 1 93.88 174 ALA B N 1
ATOM 3668 C CA . ALA B 1 174 ? -8.359 12.07 22.062 1 93.88 174 ALA B CA 1
ATOM 3669 C C . ALA B 1 174 ? -7.918 13.461 22.484 1 93.88 174 ALA B C 1
ATOM 3671 O O . ALA B 1 174 ? -8.57 14.094 23.328 1 93.88 174 ALA B O 1
ATOM 3672 N N . GLY B 1 175 ? -6.762 13.938 21.922 1 89.19 175 GLY B N 1
ATOM 3673 C CA . GLY B 1 175 ? -6.316 15.297 22.156 1 89.19 175 GLY B CA 1
ATOM 3674 C C . GLY B 1 175 ? -5.484 15.453 23.422 1 89.19 175 GLY B C 1
ATOM 3675 O O . GLY B 1 175 ? -4.961 16.531 23.703 1 89.19 175 GLY B O 1
ATOM 3676 N N . LYS B 1 176 ? -5.355 14.438 24.188 1 93.31 176 LYS B N 1
ATOM 3677 C CA . LYS B 1 176 ? -4.488 14.484 25.359 1 93.31 176 LYS B CA 1
ATOM 3678 C C . LYS B 1 176 ? -3.023 14.648 24.953 1 93.31 176 LYS B C 1
ATOM 3680 O O . LYS B 1 176 ? -2.625 14.227 23.875 1 93.31 176 LYS B O 1
ATOM 3685 N N . ASP B 1 177 ? -2.283 15.227 25.844 1 92.94 177 ASP B N 1
ATOM 3686 C CA . ASP B 1 177 ? -0.855 15.391 25.578 1 92.94 177 ASP B CA 1
ATOM 3687 C C . ASP B 1 177 ? -0.144 14.039 25.562 1 92.94 177 ASP B C 1
ATOM 3689 O O . ASP B 1 177 ? 0.766 13.82 24.766 1 92.94 177 ASP B O 1
ATOM 3693 N N . GLU B 1 178 ? -0.525 13.234 26.484 1 96.38 178 GLU B N 1
ATOM 3694 C CA . GLU B 1 178 ? -0.021 11.867 26.578 1 96.38 178 GLU B CA 1
ATOM 3695 C C . GLU B 1 178 ? -1.016 10.953 27.281 1 96.38 178 GLU B C 1
ATOM 3697 O O . GLU B 1 178 ? -1.907 11.43 28 1 96.38 178 GLU B O 1
ATOM 3702 N N . VAL B 1 179 ? -0.946 9.672 27.078 1 97.56 179 VAL B N 1
ATOM 3703 C CA . VAL B 1 179 ? -1.723 8.672 27.797 1 97.56 179 VAL B CA 1
ATOM 3704 C C . VAL B 1 179 ? -0.814 7.516 28.219 1 97.56 179 VAL B C 1
ATOM 3706 O O . VAL B 1 179 ? 0.258 7.32 27.641 1 97.56 179 VAL B O 1
ATOM 3709 N N . THR B 1 180 ? -1.229 6.828 29.25 1 96.94 180 THR B N 1
ATOM 3710 C CA . THR B 1 180 ? -0.489 5.652 29.703 1 96.94 180 THR B CA 1
ATOM 3711 C C . THR B 1 180 ? -1.105 4.379 29.141 1 96.94 180 THR B C 1
ATOM 3713 O O . THR B 1 180 ? -2.244 4.391 28.656 1 96.94 180 THR B O 1
ATOM 3716 N N . GLU B 1 181 ? -0.322 3.338 29.156 1 96.19 181 GLU B N 1
ATOM 3717 C CA . GLU B 1 181 ? -0.87 2.041 28.781 1 96.19 181 GLU B CA 1
ATOM 3718 C C . GLU B 1 181 ? -2.115 1.702 29.594 1 96.19 181 GLU B C 1
ATOM 3720 O O . GLU B 1 181 ? -3.076 1.139 29.062 1 96.19 181 GLU B O 1
ATOM 3725 N N . ALA B 1 182 ? -2.143 2.031 30.859 1 96.31 182 ALA B N 1
ATOM 3726 C CA . ALA B 1 182 ? -3.254 1.734 31.75 1 96.31 182 ALA B CA 1
ATOM 3727 C C . ALA B 1 182 ?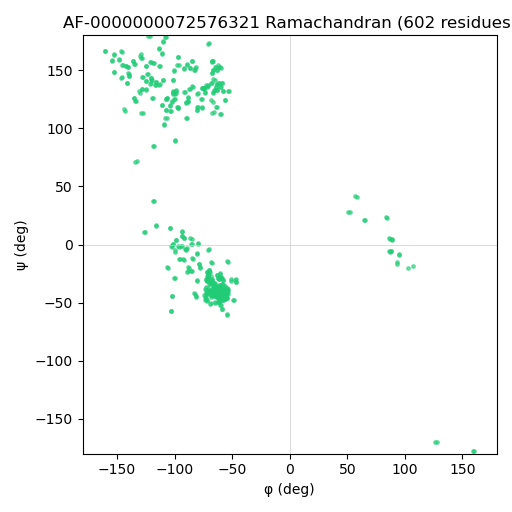 -4.516 2.477 31.328 1 96.31 182 ALA B C 1
ATOM 3729 O O . ALA B 1 182 ? -5.625 1.957 31.469 1 96.31 182 ALA B O 1
ATOM 3730 N N . ASP B 1 183 ? -4.41 3.639 30.859 1 97.19 183 ASP B N 1
ATOM 3731 C CA . ASP B 1 183 ? -5.547 4.426 30.391 1 97.19 183 ASP B CA 1
ATOM 3732 C C . ASP B 1 183 ? -6.266 3.727 29.234 1 97.19 183 ASP B C 1
ATOM 3734 O O . ASP B 1 183 ? -7.461 3.945 29.016 1 97.19 183 ASP B O 1
ATOM 3738 N N . LEU B 1 184 ? -5.5 2.883 28.547 1 97.19 184 LEU B N 1
ATOM 3739 C CA . LEU B 1 184 ? -6.012 2.275 27.312 1 97.19 184 LEU B CA 1
ATOM 3740 C C . LEU B 1 184 ? -6.523 0.864 27.578 1 97.19 184 LEU B C 1
ATOM 3742 O O . LEU B 1 184 ? -6.965 0.175 26.656 1 97.19 184 LEU B O 1
ATOM 3746 N N . ALA B 1 185 ? -6.48 0.507 28.812 1 94.88 185 ALA B N 1
ATOM 3747 C CA . ALA B 1 185 ? -6.84 -0.861 29.172 1 94.88 185 ALA B CA 1
ATOM 3748 C C . ALA B 1 185 ? -8.258 -1.194 28.719 1 94.88 185 ALA B C 1
ATOM 3750 O O . ALA B 1 185 ? -9.18 -0.392 28.906 1 94.88 185 ALA B O 1
ATOM 3751 N N . GLY B 1 186 ? -8.398 -2.377 28.062 1 93.88 186 GLY B N 1
ATOM 3752 C CA . GLY B 1 186 ? -9.719 -2.871 27.703 1 93.88 186 GLY B CA 1
ATOM 3753 C C . GLY B 1 186 ? -10.141 -2.465 26.297 1 93.88 186 GLY B C 1
ATOM 3754 O O . GLY B 1 186 ? -11.094 -3.021 25.75 1 93.88 186 GLY B O 1
ATOM 3755 N N . GLU B 1 187 ? -9.469 -1.48 25.734 1 95.44 187 GLU B N 1
ATOM 3756 C CA . GLU B 1 187 ? -9.797 -1.074 24.375 1 95.44 187 GLU B CA 1
ATOM 3757 C C . GLU B 1 187 ? -9.5 -2.191 23.375 1 95.44 187 GLU B C 1
ATOM 3759 O O . GLU B 1 187 ? -8.43 -2.795 23.406 1 95.44 187 GLU B O 1
ATOM 3764 N N . PRO B 1 188 ? -10.445 -2.475 22.469 1 94.06 188 PRO B N 1
ATOM 3765 C CA . PRO B 1 188 ? -10.102 -3.418 21.391 1 94.06 188 PRO B CA 1
ATOM 3766 C C . PRO B 1 188 ? -8.953 -2.928 20.516 1 94.06 188 PRO B C 1
ATOM 3768 O O . PRO B 1 188 ? -8.867 -1.733 20.219 1 94.06 188 PRO B O 1
ATOM 3771 N N . LEU B 1 189 ? -8.125 -3.875 20.203 1 93.94 189 LEU B N 1
ATOM 3772 C CA . LEU B 1 189 ? -6.93 -3.494 19.453 1 93.94 189 LEU B CA 1
ATOM 3773 C C . LEU B 1 189 ? -7.027 -3.959 18.016 1 93.94 189 LEU B C 1
ATOM 3775 O O . LEU B 1 189 ? -7.332 -5.125 17.75 1 93.94 189 LEU B O 1
ATOM 3779 N N . ILE B 1 190 ? -6.867 -3.043 17.172 1 91.75 190 ILE B N 1
ATOM 3780 C CA . ILE B 1 190 ? -6.688 -3.324 15.75 1 91.75 190 ILE B CA 1
ATOM 3781 C C . ILE B 1 190 ? -5.199 -3.486 15.438 1 91.75 190 ILE B C 1
ATOM 3783 O O . ILE B 1 190 ? -4.449 -2.508 15.438 1 91.75 190 ILE B O 1
ATOM 3787 N N . TRP B 1 191 ? -4.852 -4.66 15.172 1 82.62 191 TRP B N 1
ATOM 3788 C CA . TRP B 1 191 ? -3.43 -4.953 15.039 1 82.62 191 TRP B CA 1
ATOM 3789 C C . TRP B 1 191 ? -3.174 -5.91 13.883 1 82.62 191 TRP B C 1
ATOM 3791 O O . TRP B 1 191 ? -4.043 -6.711 13.523 1 82.62 191 TRP B O 1
ATOM 3801 N N . HIS B 1 192 ? -2.133 -5.781 13.211 1 73.56 192 HIS B N 1
ATOM 3802 C CA . HIS B 1 192 ? -1.819 -6.523 11.992 1 73.56 192 HIS B CA 1
ATOM 3803 C C . HIS B 1 192 ? -1.286 -7.914 12.32 1 73.56 192 HIS B C 1
ATOM 3805 O O . HIS B 1 192 ? -1.399 -8.828 11.508 1 73.56 192 HIS B O 1
ATOM 3811 N N . ALA B 1 193 ? -0.633 -8.109 13.391 1 66.25 193 ALA B N 1
ATOM 3812 C CA . ALA B 1 193 ? 0.027 -9.367 13.727 1 66.25 193 ALA B CA 1
ATOM 3813 C C . ALA B 1 193 ? -0.708 -10.094 14.852 1 66.25 193 ALA B C 1
ATOM 3815 O O . ALA B 1 193 ? -1.785 -9.664 15.273 1 66.25 193 ALA B O 1
ATOM 3816 N N . ASP B 1 194 ? -0.181 -11.227 15.156 1 65 194 ASP B N 1
ATOM 3817 C CA . ASP B 1 194 ? -0.753 -12.023 16.234 1 65 194 ASP B CA 1
ATOM 3818 C C . ASP B 1 194 ? -0.677 -11.281 17.562 1 65 194 ASP B C 1
ATOM 3820 O O . ASP B 1 194 ? 0.153 -10.391 17.734 1 65 194 ASP B O 1
ATOM 3824 N N . ALA B 1 195 ? -1.567 -11.633 18.406 1 62.53 195 ALA B N 1
ATOM 3825 C CA . ALA B 1 195 ? -1.692 -11 19.719 1 62.53 195 ALA B CA 1
ATOM 3826 C C . ALA B 1 195 ? -0.354 -10.984 20.438 1 62.53 195 ALA B C 1
ATOM 3828 O O . ALA B 1 195 ? -0.067 -10.055 21.203 1 62.53 195 ALA B O 1
ATOM 3829 N N . SER B 1 196 ? 0.427 -11.961 20.172 1 63.47 196 SER B N 1
ATOM 3830 C CA . SER B 1 196 ? 1.715 -12.07 20.859 1 63.47 196 SER B CA 1
ATOM 3831 C C . SER B 1 196 ? 2.68 -10.984 20.391 1 63.47 196 SER B C 1
ATOM 3833 O O . SER B 1 196 ? 3.691 -10.727 21.047 1 63.47 196 SER B O 1
ATOM 3835 N N . ARG B 1 197 ? 2.232 -10.258 19.469 1 76.12 197 ARG B N 1
ATOM 3836 C CA . ARG B 1 197 ? 3.143 -9.273 18.891 1 76.12 197 ARG B CA 1
ATOM 3837 C C . ARG B 1 197 ? 2.639 -7.855 19.141 1 76.12 197 ARG B C 1
ATOM 3839 O O . ARG B 1 197 ? 3.059 -6.922 18.453 1 76.12 197 ARG B O 1
ATOM 3846 N N . GLN B 1 198 ? 1.742 -7.754 20.047 1 83.88 198 GLN B N 1
ATOM 3847 C CA . GLN B 1 198 ? 1.29 -6.418 20.438 1 83.88 198 GLN B CA 1
ATOM 3848 C C . GLN B 1 198 ? 2.395 -5.645 21.141 1 83.88 198 GLN B C 1
ATOM 3850 O O . GLN B 1 198 ? 3.213 -6.234 21.859 1 83.88 198 GLN B O 1
ATOM 3855 N N . PRO B 1 199 ? 2.441 -4.352 20.984 1 86.56 199 PRO B N 1
ATOM 3856 C CA . PRO B 1 199 ? 3.502 -3.562 21.609 1 86.56 199 PRO B CA 1
ATOM 3857 C C . PRO B 1 199 ? 3.244 -3.297 23.094 1 86.56 199 PRO B C 1
ATOM 3859 O O . PRO B 1 199 ? 4.066 -2.672 23.766 1 86.56 199 PRO B O 1
ATOM 3862 N N . THR B 1 200 ? 2.189 -3.775 23.625 1 90.31 200 THR B N 1
ATOM 3863 C CA . THR B 1 200 ? 1.799 -3.484 25 1 90.31 200 THR B CA 1
ATOM 3864 C C . THR B 1 200 ? 2.258 -4.598 25.938 1 90.31 200 THR B C 1
ATOM 3866 O O . THR B 1 200 ? 2.51 -5.723 25.5 1 90.31 200 THR B O 1
ATOM 3869 N N . ARG B 1 201 ? 2.428 -4.207 27.172 1 88.25 201 ARG B N 1
ATOM 3870 C CA . ARG B 1 201 ? 2.779 -5.184 28.203 1 88.25 201 ARG B CA 1
ATOM 3871 C C . ARG B 1 201 ? 1.591 -6.078 28.531 1 88.25 201 ARG B C 1
ATOM 3873 O O . ARG B 1 201 ? 1.746 -7.289 28.703 1 88.25 201 ARG B O 1
ATOM 3880 N N . ARG B 1 202 ? 0.426 -5.406 28.625 1 87.25 202 ARG B N 1
ATOM 3881 C CA . ARG B 1 202 ? -0.822 -6.133 28.844 1 87.25 202 ARG B CA 1
ATOM 3882 C C . ARG B 1 202 ? -1.607 -6.273 27.531 1 87.25 202 ARG B C 1
ATOM 3884 O O . ARG B 1 202 ? -1.854 -5.285 26.844 1 87.25 202 ARG B O 1
ATOM 3891 N N . PRO B 1 203 ? -2.02 -7.465 27.312 1 86.94 203 PRO B N 1
ATOM 3892 C CA . PRO B 1 203 ? -2.729 -7.664 26.047 1 86.94 203 PRO B CA 1
ATOM 3893 C C . PRO B 1 203 ? -4.074 -6.945 26 1 86.94 203 PRO B C 1
ATOM 3895 O O . PRO B 1 203 ? -4.773 -6.871 27.016 1 86.94 203 PRO B O 1
ATOM 3898 N N . HIS B 1 204 ? -4.344 -6.383 24.922 1 91.62 204 HIS B N 1
ATOM 3899 C CA . HIS B 1 204 ? -5.66 -5.832 24.625 1 91.62 204 HIS B CA 1
ATOM 3900 C C . HIS B 1 204 ? -6.562 -6.879 23.969 1 91.62 204 HIS B C 1
ATOM 3902 O O . HIS B 1 204 ? -6.074 -7.832 23.359 1 91.62 204 HIS B O 1
ATOM 3908 N N . PRO B 1 205 ? -7.852 -6.672 24.125 1 90.12 205 PRO B N 1
ATOM 3909 C CA . PRO B 1 205 ? -8.758 -7.531 23.359 1 90.12 205 PRO B CA 1
ATOM 3910 C C . PRO B 1 205 ? -8.547 -7.43 21.859 1 90.12 205 PRO B C 1
ATOM 3912 O O . PRO B 1 205 ? -8.312 -6.336 21.328 1 90.12 205 PRO B O 1
ATOM 3915 N N . ASP B 1 206 ? -8.602 -8.523 21.25 1 85.75 206 ASP B N 1
ATOM 3916 C CA . ASP B 1 206 ? -8.461 -8.578 19.797 1 85.75 206 ASP B CA 1
ATOM 3917 C C . ASP B 1 206 ? -9.742 -8.109 19.109 1 85.75 206 ASP B C 1
ATOM 3919 O O . ASP B 1 206 ? -10.82 -8.656 19.359 1 85.75 206 ASP B O 1
ATOM 3923 N N . SER B 1 207 ? -9.648 -7.137 18.234 1 85.06 207 SER B N 1
ATOM 3924 C CA . SER B 1 207 ? -10.805 -6.613 17.531 1 85.06 207 SER B CA 1
ATOM 3925 C C . SER B 1 207 ? -11.344 -7.629 16.531 1 85.06 207 SER B C 1
ATOM 3927 O O . SER B 1 207 ? -12.477 -7.512 16.062 1 85.06 207 SER B O 1
ATOM 3929 N N . GLY B 1 208 ? -10.398 -8.562 16.109 1 77.81 208 GLY B N 1
ATOM 3930 C CA . GLY B 1 208 ? -10.773 -9.539 15.109 1 77.81 208 GLY B CA 1
ATOM 3931 C C . GLY B 1 208 ? -10.555 -9.055 13.688 1 77.81 208 GLY B C 1
ATOM 3932 O O . GLY B 1 208 ? -10.719 -9.812 12.734 1 77.81 208 GLY B O 1
ATOM 3933 N N . LEU B 1 209 ? -10.188 -7.863 13.609 1 78.88 209 LEU B N 1
ATOM 3934 C CA . LEU B 1 209 ? -9.945 -7.277 12.297 1 78.88 209 LEU B CA 1
ATOM 3935 C C . LEU B 1 209 ? -8.508 -7.523 11.852 1 78.88 209 LEU B C 1
ATOM 3937 O O . LEU B 1 209 ? -7.582 -7.441 12.656 1 78.88 209 LEU B O 1
ATOM 3941 N N . ARG B 1 210 ? -8.406 -7.953 10.594 1 73.5 210 ARG B N 1
ATOM 3942 C CA . ARG B 1 210 ? -7.07 -8.164 10.047 1 73.5 210 ARG B CA 1
ATOM 3943 C C . ARG B 1 210 ? -6.719 -7.086 9.031 1 73.5 210 ARG B C 1
ATOM 3945 O O . ARG B 1 210 ? -7.453 -6.871 8.062 1 73.5 210 ARG B O 1
ATOM 3952 N N . VAL B 1 211 ? -5.715 -6.328 9.398 1 82.25 211 VAL B N 1
ATOM 3953 C CA . VAL B 1 211 ? -5.293 -5.199 8.578 1 82.25 211 VAL B CA 1
ATOM 3954 C C . VAL B 1 211 ? -3.842 -5.387 8.141 1 82.25 211 VAL B C 1
ATOM 3956 O O . VAL B 1 211 ? -3.021 -5.902 8.906 1 82.25 211 VAL B O 1
ATOM 3959 N N . ARG B 1 212 ? -3.578 -4.996 6.914 1 76.19 212 ARG B N 1
ATOM 3960 C CA . ARG B 1 212 ? -2.225 -5.16 6.395 1 76.19 212 ARG B CA 1
ATOM 3961 C C . ARG B 1 212 ? -1.467 -3.838 6.41 1 76.19 212 ARG B C 1
ATOM 3963 O O . ARG B 1 212 ? -0.303 -3.787 6.812 1 76.19 212 ARG B O 1
ATOM 3970 N N . GLY B 1 213 ? -2.104 -2.791 5.992 1 87.5 213 GLY B N 1
ATOM 3971 C CA . GLY B 1 213 ? -1.427 -1.507 5.914 1 87.5 213 GLY B CA 1
ATOM 3972 C C . GLY B 1 213 ? -1.973 -0.483 6.891 1 87.5 213 GLY B C 1
ATOM 3973 O O . GLY B 1 213 ? -3.014 -0.705 7.512 1 87.5 213 GLY B O 1
ATOM 3974 N N . VAL B 1 214 ? -1.25 0.598 7.02 1 90.06 214 VAL B N 1
ATOM 3975 C CA . VAL B 1 214 ? -1.601 1.656 7.961 1 90.06 214 VAL B CA 1
ATOM 3976 C C . VAL B 1 214 ? -2.947 2.266 7.574 1 90.06 214 VAL B C 1
ATOM 3978 O O . VAL B 1 214 ? -3.762 2.584 8.445 1 90.06 214 VAL B O 1
ATOM 3981 N N . GLU B 1 215 ? -3.209 2.42 6.336 1 89.06 215 GLU B N 1
ATOM 3982 C CA . GLU B 1 215 ? -4.465 3.025 5.898 1 89.06 215 GLU B CA 1
ATOM 3983 C C . GLU B 1 215 ? -5.66 2.182 6.328 1 89.06 215 GLU B C 1
ATOM 3985 O O . GLU B 1 215 ? -6.66 2.717 6.82 1 89.06 215 GLU B O 1
ATOM 3990 N N . GLU B 1 216 ? -5.586 0.911 6.129 1 90.06 216 GLU B N 1
ATOM 3991 C CA . GLU B 1 216 ? -6.656 0.013 6.551 1 90.06 216 GLU B CA 1
ATOM 3992 C C . GLU B 1 216 ? -6.867 0.075 8.062 1 90.06 216 GLU B C 1
ATOM 3994 O O . GLU B 1 216 ? -8 0.106 8.531 1 90.06 216 GLU B O 1
ATOM 3999 N N . LYS B 1 217 ? -5.762 0.065 8.711 1 92.19 217 LYS B N 1
ATOM 4000 C CA . LYS B 1 217 ? -5.805 0.188 10.164 1 92.19 217 LYS B CA 1
ATOM 4001 C C . LYS B 1 217 ? -6.547 1.453 10.586 1 92.19 217 LYS B C 1
ATOM 4003 O O . LYS B 1 217 ? -7.449 1.397 11.422 1 92.19 217 LYS B O 1
ATOM 4008 N N . LEU B 1 218 ? -6.262 2.535 10 1 91.88 218 LEU B N 1
ATOM 4009 C CA . LEU B 1 218 ? -6.809 3.83 10.398 1 91.88 218 LEU B CA 1
ATOM 4010 C C . LEU B 1 218 ? -8.281 3.939 10.023 1 91.88 218 LEU B C 1
ATOM 4012 O O . LEU B 1 218 ? -9.062 4.582 10.734 1 91.88 218 LEU B O 1
ATOM 4016 N N . GLU B 1 219 ? -8.633 3.275 8.953 1 88.62 219 GLU B N 1
ATOM 4017 C CA . GLU B 1 219 ? -10.055 3.246 8.602 1 88.62 219 GLU B CA 1
ATOM 4018 C C . GLU B 1 219 ? -10.883 2.602 9.711 1 88.62 219 GLU B C 1
ATOM 4020 O O . GLU B 1 219 ? -11.938 3.111 10.078 1 88.62 219 GLU B O 1
ATOM 4025 N N . HIS B 1 220 ? -10.383 1.536 10.242 1 91.12 220 HIS B N 1
ATOM 4026 C CA . HIS B 1 220 ? -11.094 0.851 11.312 1 91.12 220 HIS B CA 1
ATOM 4027 C C . HIS B 1 220 ? -11.086 1.677 12.594 1 91.12 220 HIS B C 1
ATOM 4029 O O . HIS B 1 220 ? -12.086 1.722 13.312 1 91.12 220 HIS B O 1
ATOM 4035 N N . VAL B 1 221 ? -9.969 2.291 12.852 1 94.25 221 VAL B N 1
ATOM 4036 C CA . VAL B 1 221 ? -9.883 3.156 14.023 1 94.25 221 VAL B CA 1
ATOM 4037 C C . VAL B 1 221 ? -10.898 4.293 13.898 1 94.25 221 VAL B C 1
ATOM 4039 O O . VAL B 1 221 ? -11.664 4.551 14.828 1 94.25 221 VAL B O 1
ATOM 4042 N N . ALA B 1 222 ? -10.953 4.953 12.805 1 88.5 222 ALA B N 1
ATOM 4043 C CA . ALA B 1 222 ? -11.867 6.07 12.562 1 88.5 222 ALA B CA 1
ATOM 4044 C C . ALA B 1 222 ? -13.32 5.641 12.742 1 88.5 222 ALA B C 1
ATOM 4046 O O . ALA B 1 222 ? -14.156 6.43 13.188 1 88.5 222 ALA B O 1
ATOM 4047 N N . ALA B 1 223 ? -13.523 4.387 12.445 1 85.88 223 ALA B N 1
ATOM 4048 C CA . ALA B 1 223 ? -14.875 3.848 12.539 1 85.88 223 ALA B CA 1
ATOM 4049 C C . ALA B 1 223 ? -15.234 3.498 13.977 1 85.88 223 ALA B C 1
ATOM 4051 O O . ALA B 1 223 ? -16.359 3.105 14.273 1 85.88 223 ALA B O 1
ATOM 4052 N N . GLY B 1 224 ? -14.281 3.57 14.844 1 89.19 224 GLY B N 1
ATOM 4053 C CA . GLY B 1 224 ? -14.539 3.322 16.25 1 89.19 224 GLY B CA 1
ATOM 4054 C C . GLY B 1 224 ? -14.508 1.851 16.609 1 89.19 224 GLY B C 1
ATOM 4055 O O . GLY B 1 224 ? -15.07 1.445 17.641 1 89.19 224 GLY B O 1
ATOM 4056 N N . ARG B 1 225 ? -13.844 1.052 15.82 1 89.69 225 ARG B N 1
ATOM 4057 C CA . ARG B 1 225 ? -13.852 -0.391 16.047 1 89.69 225 ARG B CA 1
ATOM 4058 C C . ARG B 1 225 ? -12.719 -0.815 16.969 1 89.69 225 ARG B C 1
ATOM 4060 O O . ARG B 1 225 ? -12.609 -1.99 17.312 1 89.69 225 ARG B O 1
ATOM 4067 N N . GLY B 1 226 ? -11.914 0.095 17.312 1 94.31 226 GLY B N 1
ATOM 4068 C CA . GLY B 1 226 ? -10.781 -0.167 18.172 1 94.31 226 GLY B CA 1
ATOM 4069 C C . GLY B 1 226 ? -9.703 0.893 18.078 1 94.31 226 GLY B C 1
ATOM 4070 O O . GLY B 1 226 ? -9.875 1.907 17.406 1 94.31 226 GLY B O 1
ATOM 4071 N N . ILE B 1 227 ? -8.648 0.634 18.828 1 96.31 227 ILE B N 1
ATOM 4072 C CA . ILE B 1 227 ? -7.488 1.512 18.797 1 96.31 227 ILE B CA 1
ATOM 4073 C C . ILE B 1 227 ? -6.309 0.783 18.141 1 96.31 227 ILE B C 1
ATOM 4075 O O . ILE B 1 227 ? -6.371 -0.428 17.922 1 96.31 227 ILE B O 1
ATOM 4079 N N . SER B 1 228 ? -5.344 1.54 17.781 1 95.75 228 SER B N 1
ATOM 4080 C CA . SER B 1 228 ? -4.121 0.953 17.234 1 95.75 228 SER B CA 1
ATOM 4081 C C . SER B 1 228 ? -2.895 1.772 17.625 1 95.75 228 SER B C 1
ATOM 4083 O O . SER B 1 228 ? -3.023 2.855 18.203 1 95.75 228 SER B O 1
ATOM 4085 N N . PHE B 1 229 ? -1.761 1.224 17.438 1 94.69 229 PHE B N 1
ATOM 4086 C CA . PHE B 1 229 ? -0.5 1.896 17.734 1 94.69 229 PHE B CA 1
ATOM 4087 C C . PHE B 1 229 ? 0.322 2.08 16.469 1 94.69 229 PHE B C 1
ATOM 4089 O O . PHE B 1 229 ? 0.366 1.189 15.617 1 94.69 229 PHE B O 1
ATOM 4096 N N . VAL B 1 230 ? 0.891 3.236 16.359 1 93.69 230 VAL B N 1
ATOM 4097 C CA . VAL B 1 230 ? 1.773 3.547 15.234 1 93.69 230 VAL B CA 1
ATOM 4098 C C . VAL B 1 230 ? 3.012 4.281 15.742 1 93.69 230 VAL B C 1
ATOM 4100 O O . VAL B 1 230 ? 3 4.848 16.844 1 93.69 230 VAL B O 1
ATOM 4103 N N . GLY B 1 231 ? 4.094 4.25 14.992 1 93.44 231 GLY B N 1
ATOM 4104 C CA . GLY B 1 231 ? 5.219 5.121 15.289 1 93.44 231 GLY B CA 1
ATOM 4105 C C . GLY B 1 231 ? 4.91 6.59 15.055 1 93.44 231 GLY B C 1
ATOM 4106 O O . GLY B 1 231 ? 4.027 6.926 14.266 1 93.44 231 GLY B O 1
ATOM 4107 N N . ARG B 1 232 ? 5.609 7.438 15.664 1 91.5 232 ARG B N 1
ATOM 4108 C CA . ARG B 1 232 ? 5.406 8.875 15.555 1 91.5 232 ARG B CA 1
ATOM 4109 C C . ARG B 1 232 ? 5.457 9.328 14.102 1 91.5 232 ARG B C 1
ATOM 4111 O O . ARG B 1 232 ? 4.645 10.156 13.672 1 91.5 232 ARG B O 1
ATOM 4118 N N . SER B 1 233 ? 6.422 8.852 13.383 1 89.44 233 SER B N 1
ATOM 4119 C CA . SER B 1 233 ? 6.562 9.273 11.992 1 89.44 233 SER B CA 1
ATOM 4120 C C . SER B 1 233 ? 5.32 8.914 11.18 1 89.44 233 SER B C 1
ATOM 4122 O O . SER B 1 233 ? 4.914 9.664 10.289 1 89.44 233 SER B O 1
ATOM 4124 N N . GLU B 1 234 ? 4.699 7.762 11.43 1 90.44 234 GLU B N 1
ATOM 4125 C CA . GLU B 1 234 ? 3.445 7.402 10.773 1 90.44 234 GLU B CA 1
ATOM 4126 C C . GLU B 1 234 ? 2.342 8.406 11.102 1 90.44 234 GLU B C 1
ATOM 4128 O O . GLU B 1 234 ? 1.53 8.75 10.242 1 90.44 234 GLU B O 1
ATOM 4133 N N . ALA B 1 235 ? 2.299 8.805 12.352 1 87.81 235 ALA B N 1
ATOM 4134 C CA . ALA B 1 235 ? 1.301 9.789 12.766 1 87.81 235 ALA B CA 1
ATOM 4135 C C . ALA B 1 235 ? 1.457 11.094 11.984 1 87.81 235 ALA B C 1
ATOM 4137 O O . ALA B 1 235 ? 0.467 11.758 11.672 1 87.81 235 ALA B O 1
ATOM 4138 N N . VAL B 1 236 ? 2.67 11.438 11.688 1 83.12 236 VAL B N 1
ATOM 4139 C CA . VAL B 1 236 ? 2.967 12.672 10.977 1 83.12 236 VAL B CA 1
ATOM 4140 C C . VAL B 1 236 ? 2.557 12.531 9.508 1 83.12 236 VAL B C 1
ATOM 4142 O O . VAL B 1 236 ? 1.893 13.414 8.961 1 83.12 236 VAL B O 1
ATOM 4145 N N . PHE B 1 237 ? 2.838 11.406 8.953 1 83.44 237 PHE B N 1
ATOM 4146 C CA . PHE B 1 237 ? 2.674 11.234 7.512 1 83.44 237 PHE B CA 1
ATOM 4147 C C . PHE B 1 237 ? 1.26 10.773 7.184 1 83.44 237 PHE B C 1
ATOM 4149 O O . PHE B 1 237 ? 0.835 10.836 6.027 1 83.44 237 PHE B O 1
ATOM 4156 N N . PHE B 1 238 ? 0.575 10.25 8.102 1 85.81 238 PHE B N 1
ATOM 4157 C CA . PHE B 1 238 ? -0.797 9.805 7.895 1 85.81 238 PHE B CA 1
ATOM 4158 C C . PHE B 1 238 ? -1.758 10.57 8.797 1 85.81 238 PHE B C 1
ATOM 4160 O O . PHE B 1 238 ? -2.695 9.992 9.352 1 85.81 238 PHE B O 1
ATOM 4167 N N . SER B 1 239 ? -1.443 11.797 8.93 1 80.56 239 SER B N 1
ATOM 4168 C CA . SER B 1 239 ? -2.336 12.664 9.695 1 80.56 239 SER B CA 1
ATOM 4169 C C . SER B 1 239 ? -3.67 12.852 8.984 1 80.56 239 SER B C 1
ATOM 4171 O O . SER B 1 239 ? -3.705 13.062 7.766 1 80.56 239 SER B O 1
ATOM 4173 N N . ARG B 1 240 ? -4.73 12.672 9.648 1 78.12 240 ARG B N 1
ATOM 4174 C CA . ARG B 1 240 ? -6.086 12.883 9.141 1 78.12 240 ARG B CA 1
ATOM 4175 C C . ARG B 1 240 ? -7 13.43 10.234 1 78.12 240 ARG B C 1
ATOM 4177 O O . ARG B 1 240 ? -6.785 13.164 11.422 1 78.12 240 ARG B O 1
ATOM 4184 N N . PRO B 1 241 ? -8.016 14.125 9.836 1 74.12 241 PRO B N 1
ATOM 4185 C CA . PRO B 1 241 ? -8.82 14.844 10.82 1 74.12 241 PRO B CA 1
ATOM 4186 C C . PRO B 1 241 ? -9.672 13.914 11.68 1 74.12 241 PRO B C 1
ATOM 4188 O O . PRO B 1 241 ? -10.07 14.289 12.789 1 74.12 241 PRO B O 1
ATOM 4191 N N . ASP B 1 242 ? -9.961 12.781 11.203 1 80.81 242 ASP B N 1
ATOM 4192 C CA . ASP B 1 242 ? -10.867 11.898 11.922 1 80.81 242 ASP B CA 1
ATOM 4193 C C . ASP B 1 242 ? -10.094 10.961 12.859 1 80.81 242 ASP B C 1
ATOM 4195 O O . ASP B 1 242 ? -10.68 10.07 13.477 1 80.81 242 ASP B O 1
ATOM 4199 N N . ILE B 1 243 ? -8.75 11.195 12.938 1 89.69 243 ILE B N 1
ATOM 4200 C CA . ILE B 1 243 ? -7.895 10.398 13.812 1 89.69 243 ILE B CA 1
ATOM 4201 C C . ILE B 1 243 ? -7.121 11.32 14.75 1 89.69 243 ILE B C 1
ATOM 4203 O O . ILE B 1 243 ? -6.625 12.375 14.336 1 89.69 243 ILE B O 1
ATOM 4207 N N . SER B 1 244 ? -7.074 11.008 16.016 1 92.81 244 SER B N 1
ATOM 4208 C CA . SER B 1 244 ? -6.211 11.656 17 1 92.81 244 SER B CA 1
ATOM 4209 C C . SER B 1 244 ? -5.055 10.75 17.406 1 92.81 244 SER B C 1
ATOM 4211 O O . SER B 1 244 ? -5.266 9.586 17.75 1 92.81 244 SER B O 1
ATOM 4213 N N . TYR B 1 245 ? -3.875 11.234 17.297 1 93.88 245 TYR B N 1
ATOM 4214 C CA . TYR B 1 245 ? -2.689 10.516 17.75 1 93.88 245 TYR B CA 1
ATOM 4215 C C . TYR B 1 245 ? -2.205 11.055 19.094 1 93.88 245 TYR B C 1
ATOM 4217 O O . TYR B 1 245 ? -2.051 12.266 19.266 1 93.88 245 TYR B O 1
ATOM 4225 N N . VAL B 1 246 ? -1.972 10.188 20.031 1 95.81 246 VAL B N 1
ATOM 4226 C CA . VAL B 1 246 ? -1.517 10.578 21.359 1 95.81 246 VAL B CA 1
ATOM 4227 C C . VAL B 1 246 ? -0.313 9.727 21.766 1 95.81 246 VAL B C 1
ATOM 4229 O O . VAL B 1 246 ? -0.332 8.5 21.625 1 95.81 246 VAL B O 1
ATOM 4232 N N . PRO B 1 247 ? 0.74 10.344 22.25 1 95.44 247 PRO B N 1
ATOM 4233 C CA . PRO B 1 247 ? 1.916 9.57 22.656 1 95.44 247 PRO B CA 1
ATOM 4234 C C . PRO B 1 247 ? 1.642 8.68 23.875 1 95.44 247 PRO B C 1
ATOM 4236 O O . PRO B 1 247 ? 0.896 9.07 24.766 1 95.44 247 PRO B O 1
ATOM 4239 N N . VAL B 1 248 ? 2.217 7.523 23.844 1 96.75 248 VAL B N 1
ATOM 4240 C CA . VAL B 1 248 ? 2.193 6.602 24.984 1 96.75 248 VAL B CA 1
ATOM 4241 C C . VAL B 1 248 ? 3.615 6.344 25.469 1 96.75 248 VAL B C 1
ATOM 4243 O O . VAL B 1 248 ? 4.176 5.273 25.234 1 96.75 248 VAL B O 1
ATOM 4246 N N . PRO B 1 249 ? 4.113 7.188 26.297 1 94.44 249 PRO B N 1
ATOM 4247 C CA . PRO B 1 249 ? 5.547 7.199 26.609 1 94.44 249 PRO B CA 1
ATOM 4248 C C . PRO B 1 249 ? 5.984 5.98 27.422 1 94.44 249 PRO B C 1
ATOM 4250 O O . PRO B 1 249 ? 7.172 5.66 27.453 1 94.44 249 PRO B O 1
ATOM 4253 N N . ASP B 1 250 ? 5.109 5.355 28.094 1 95.38 250 ASP B N 1
ATOM 4254 C CA . ASP B 1 250 ? 5.52 4.25 28.953 1 95.38 250 ASP B CA 1
ATOM 4255 C C . ASP B 1 250 ? 5.609 2.943 28.172 1 95.38 250 ASP B C 1
ATOM 4257 O O . ASP B 1 250 ? 5.949 1.899 28.719 1 95.38 250 ASP B O 1
ATOM 4261 N N . LEU B 1 251 ? 5.332 2.955 26.922 1 95.19 251 LEU B N 1
ATOM 4262 C CA . LEU B 1 251 ? 5.551 1.799 26.047 1 95.19 251 LEU B CA 1
ATOM 4263 C C . LEU B 1 251 ? 6.934 1.859 25.406 1 95.19 251 LEU B C 1
ATOM 4265 O O . LEU B 1 251 ? 7.492 2.943 25.234 1 95.19 251 LEU B O 1
ATOM 4269 N N . ALA B 1 252 ? 7.469 0.676 25.109 1 93.88 252 ALA B N 1
ATOM 4270 C CA . ALA B 1 252 ? 8.758 0.622 24.422 1 93.88 252 ALA B CA 1
ATOM 4271 C C . ALA B 1 252 ? 8.695 1.335 23.078 1 93.88 252 ALA B C 1
ATOM 4273 O O . ALA B 1 252 ? 7.707 1.216 22.344 1 93.88 252 ALA B O 1
ATOM 4274 N N . PRO B 1 253 ? 9.711 2.129 22.781 1 94.75 253 PRO B N 1
ATOM 4275 C CA . PRO B 1 253 ? 9.703 2.836 21.5 1 94.75 253 PRO B CA 1
ATOM 4276 C C . PRO B 1 253 ? 9.836 1.896 20.297 1 94.75 253 PRO B C 1
ATOM 4278 O O . PRO B 1 253 ? 10.258 0.747 20.469 1 94.75 253 PRO B O 1
ATOM 4281 N N . ASP B 1 254 ? 9.383 2.402 19.172 1 92.94 254 ASP B N 1
ATOM 4282 C CA . ASP B 1 254 ? 9.555 1.71 17.906 1 92.94 254 ASP B CA 1
ATOM 4283 C C . ASP B 1 254 ? 10.992 1.842 17.391 1 92.94 254 ASP B C 1
ATOM 4285 O O . ASP B 1 254 ? 11.586 2.914 17.484 1 92.94 254 ASP B O 1
ATOM 4289 N N . GLN B 1 255 ? 11.57 0.725 16.922 1 95.5 255 GLN B N 1
ATOM 4290 C CA . GLN B 1 255 ? 12.938 0.719 16.422 1 95.5 255 GLN B CA 1
ATOM 4291 C C . GLN B 1 255 ? 12.961 0.675 14.898 1 95.5 255 GLN B C 1
ATOM 4293 O O . GLN B 1 255 ? 12.453 -0.268 14.289 1 95.5 255 GLN B O 1
ATOM 4298 N N . VAL B 1 256 ? 13.562 1.717 14.328 1 97 256 VAL B N 1
ATOM 4299 C CA . VAL B 1 256 ? 13.766 1.762 12.883 1 97 256 VAL B CA 1
ATOM 4300 C C . VAL B 1 256 ? 15.188 1.329 12.547 1 97 256 VAL B C 1
ATOM 4302 O O . VAL B 1 256 ? 16.141 1.781 13.18 1 97 256 VAL B O 1
ATOM 4305 N N . CYS B 1 257 ? 15.297 0.448 11.586 1 98.38 257 CYS B N 1
ATOM 4306 C CA . CYS B 1 257 ? 16.594 -0.047 11.141 1 98.38 257 CYS B CA 1
ATOM 4307 C C . CYS B 1 257 ? 16.734 0.069 9.625 1 98.38 257 CYS B C 1
ATOM 4309 O O . CYS B 1 257 ? 15.75 0.304 8.922 1 98.38 257 CYS B O 1
ATOM 4311 N N . VAL B 1 258 ? 17.906 0.036 9.203 1 98.25 258 VAL B N 1
ATOM 4312 C CA . VAL B 1 258 ? 18.188 -0.254 7.801 1 98.25 258 VAL B CA 1
ATOM 4313 C C . VAL B 1 258 ? 18.641 -1.707 7.656 1 98.25 258 VAL B C 1
ATOM 4315 O O . VAL B 1 258 ? 19.344 -2.236 8.523 1 98.25 258 VAL B O 1
ATOM 4318 N N . ALA B 1 259 ? 18.203 -2.316 6.594 1 97.88 259 ALA B N 1
ATOM 4319 C CA . ALA B 1 259 ? 18.484 -3.742 6.434 1 97.88 259 ALA B CA 1
ATOM 4320 C C . ALA B 1 259 ? 18.781 -4.082 4.977 1 97.88 259 ALA B C 1
ATOM 4322 O O . ALA B 1 259 ? 18.328 -3.383 4.066 1 97.88 259 ALA B O 1
ATOM 4323 N N . MET B 1 260 ? 19.5 -5.082 4.77 1 94.69 260 MET B N 1
ATOM 4324 C CA . MET B 1 260 ? 19.719 -5.707 3.469 1 94.69 260 MET B CA 1
ATOM 4325 C C . MET B 1 260 ? 20.047 -7.188 3.627 1 94.69 260 MET B C 1
ATOM 4327 O O . MET B 1 260 ? 20.344 -7.648 4.734 1 94.69 260 MET B O 1
ATOM 4331 N N . ALA B 1 261 ? 19.953 -7.926 2.609 1 88.69 261 ALA B N 1
ATOM 4332 C CA . ALA B 1 261 ? 20.328 -9.336 2.672 1 88.69 261 ALA B CA 1
ATOM 4333 C C . ALA B 1 261 ? 21.812 -9.5 2.977 1 88.69 261 ALA B C 1
ATOM 4335 O O . ALA B 1 261 ? 22.656 -8.852 2.35 1 88.69 261 ALA B O 1
ATOM 4336 N N . ALA B 1 262 ? 22.109 -10.336 3.875 1 88.44 262 ALA B N 1
ATOM 4337 C CA . ALA B 1 262 ? 23.5 -10.531 4.297 1 88.44 262 ALA B CA 1
ATOM 4338 C C . ALA B 1 262 ? 24.328 -11.164 3.182 1 88.44 262 ALA B C 1
ATOM 4340 O O . ALA B 1 262 ? 25.531 -10.914 3.076 1 88.44 262 ALA B O 1
ATOM 4341 N N . SER B 1 263 ? 23.703 -11.922 2.416 1 77.06 263 SER B N 1
ATOM 4342 C CA . SER B 1 263 ? 24.406 -12.664 1.368 1 77.06 263 SER B CA 1
ATOM 4343 C C . SER B 1 263 ? 24.703 -11.773 0.165 1 77.06 263 SER B C 1
ATOM 4345 O O . SER B 1 263 ? 25.516 -12.125 -0.69 1 77.06 263 SER B O 1
ATOM 4347 N N . ARG B 1 264 ? 24.016 -10.719 0.151 1 68.12 264 ARG B N 1
ATOM 4348 C CA . ARG B 1 264 ? 24.141 -9.867 -1.028 1 68.12 264 ARG B CA 1
ATOM 4349 C C . ARG B 1 264 ? 25.391 -9 -0.95 1 68.12 264 ARG B C 1
ATOM 4351 O O . ARG B 1 264 ? 25.609 -8.297 0.044 1 68.12 264 ARG B O 1
ATOM 4358 N N . THR B 1 265 ? 26.234 -9.242 -1.938 1 70.81 265 THR B N 1
ATOM 4359 C CA . THR B 1 265 ? 27.391 -8.367 -2.096 1 70.81 265 THR B CA 1
ATOM 4360 C C . THR B 1 265 ? 27.141 -7.332 -3.191 1 70.81 265 THR B C 1
ATOM 4362 O O . THR B 1 265 ? 27.172 -7.66 -4.379 1 70.81 265 THR B O 1
ATOM 4365 N N . SER B 1 266 ? 26.625 -6.266 -2.916 1 82.12 266 SER B N 1
ATOM 4366 C CA . SER B 1 266 ? 26.375 -5.172 -3.846 1 82.12 266 SER B CA 1
ATOM 4367 C C . SER B 1 266 ? 26.953 -3.861 -3.332 1 82.12 266 SER B C 1
ATOM 4369 O O . SER B 1 266 ? 26.484 -3.314 -2.334 1 82.12 266 SER B O 1
ATOM 4371 N N . PRO B 1 267 ? 27.953 -3.398 -4.059 1 85.88 267 PRO B N 1
ATOM 4372 C CA . PRO B 1 267 ? 28.531 -2.109 -3.654 1 85.88 267 PRO B CA 1
ATOM 4373 C C . PRO B 1 267 ? 27.484 -0.995 -3.602 1 85.88 267 PRO B C 1
ATOM 4375 O O . PRO B 1 267 ? 27.562 -0.111 -2.744 1 85.88 267 PRO B O 1
ATOM 4378 N N . LEU B 1 268 ? 26.547 -1.025 -4.492 1 88.5 268 LEU B N 1
ATOM 4379 C CA . LEU B 1 268 ? 25.5 -0.016 -4.504 1 88.5 268 LEU B CA 1
ATOM 4380 C C . LEU B 1 268 ? 24.641 -0.121 -3.252 1 88.5 268 LEU B C 1
ATOM 4382 O O . LEU B 1 268 ? 24.312 0.893 -2.633 1 88.5 268 LEU B O 1
ATOM 4386 N N . ALA B 1 269 ? 24.297 -1.342 -2.891 1 91.19 269 ALA B N 1
ATOM 4387 C CA . ALA B 1 26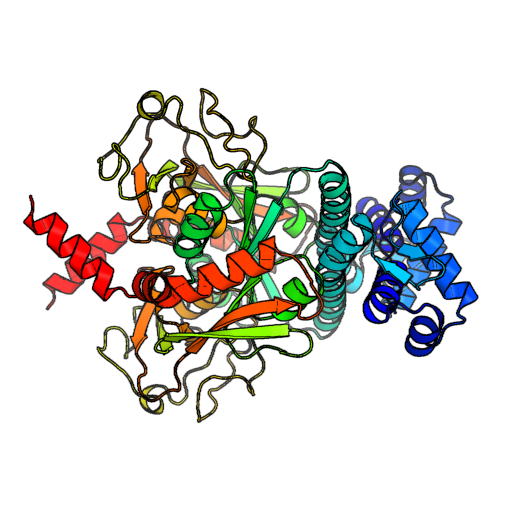9 ? 23.516 -1.553 -1.68 1 91.19 269 ALA B CA 1
ATOM 4388 C C . ALA B 1 269 ? 24.281 -1.114 -0.439 1 91.19 269 ALA B C 1
ATOM 4390 O O . ALA B 1 269 ? 23.719 -0.487 0.461 1 91.19 269 ALA B O 1
ATOM 4391 N N . ASP B 1 270 ? 25.547 -1.417 -0.465 1 94.75 270 ASP B N 1
ATOM 4392 C CA . ASP B 1 270 ? 26.406 -1.012 0.643 1 94.75 270 ASP B CA 1
ATOM 4393 C C . ASP B 1 270 ? 26.484 0.509 0.758 1 94.75 270 ASP B C 1
ATOM 4395 O O . ASP B 1 270 ? 26.453 1.055 1.864 1 94.75 270 ASP B O 1
ATOM 4399 N N . SER B 1 271 ? 26.625 1.071 -0.377 1 95.5 271 SER B N 1
ATOM 4400 C CA . SER B 1 271 ? 26.703 2.529 -0.39 1 95.5 271 SER B CA 1
ATOM 4401 C C . SER B 1 271 ? 25.422 3.156 0.145 1 95.5 271 SER B C 1
ATOM 4403 O O . SER B 1 271 ? 25.469 4.105 0.929 1 95.5 271 SER B O 1
ATOM 4405 N N . PHE B 1 272 ? 24.281 2.666 -0.267 1 96.62 272 PHE B N 1
ATOM 4406 C CA . PHE B 1 272 ? 23.016 3.197 0.24 1 96.62 272 PHE B CA 1
ATOM 4407 C C . PHE B 1 272 ? 22.859 2.895 1.725 1 96.62 272 PHE B C 1
ATOM 4409 O O . PHE B 1 272 ? 22.359 3.723 2.482 1 96.62 272 PHE B O 1
ATOM 4416 N N . PHE B 1 273 ? 23.25 1.731 2.096 1 97.06 273 PHE B N 1
ATOM 4417 C CA . PHE B 1 273 ? 23.234 1.338 3.5 1 97.06 273 PHE B CA 1
ATOM 4418 C C . PHE B 1 273 ? 24 2.336 4.352 1 97.06 273 PHE B C 1
ATOM 4420 O O . PHE B 1 273 ? 23.516 2.781 5.395 1 97.06 273 PHE B O 1
ATOM 4427 N N . ALA B 1 274 ? 25.125 2.68 3.891 1 97.38 274 ALA B N 1
ATOM 4428 C CA . ALA B 1 274 ? 25.953 3.666 4.586 1 97.38 274 ALA B CA 1
ATOM 4429 C C . ALA B 1 274 ? 25.281 5.039 4.574 1 97.38 274 ALA B C 1
ATOM 4431 O O . ALA B 1 274 ? 25.328 5.762 5.574 1 97.38 274 ALA B O 1
ATOM 4432 N N . ALA B 1 275 ? 24.719 5.418 3.496 1 97.31 275 ALA B N 1
ATOM 4433 C CA . ALA B 1 275 ? 24.016 6.688 3.4 1 97.31 275 ALA B CA 1
ATOM 4434 C C . ALA B 1 275 ? 22.859 6.746 4.391 1 97.31 275 ALA B C 1
ATOM 4436 O O . ALA B 1 275 ? 22.609 7.785 5.012 1 97.31 275 ALA B O 1
ATOM 4437 N N . ALA B 1 276 ? 22.141 5.648 4.496 1 97.56 276 ALA B N 1
ATOM 4438 C CA . ALA B 1 276 ? 21.031 5.574 5.445 1 97.56 276 ALA B CA 1
ATOM 4439 C C . ALA B 1 276 ? 21.516 5.789 6.875 1 97.56 276 ALA B C 1
ATOM 4441 O O . ALA B 1 276 ? 20.875 6.496 7.656 1 97.56 276 ALA B O 1
ATOM 4442 N N . GLN B 1 277 ? 22.641 5.207 7.172 1 97.62 277 GLN B N 1
ATOM 4443 C CA . GLN B 1 277 ? 23.203 5.352 8.508 1 97.62 277 GLN B CA 1
ATOM 4444 C C . GLN B 1 277 ? 23.641 6.789 8.766 1 97.62 277 GLN B C 1
ATOM 4446 O O . GLN B 1 277 ? 23.406 7.336 9.836 1 97.62 277 GLN B O 1
ATOM 4451 N N . THR B 1 278 ? 24.219 7.398 7.789 1 96.44 278 THR B N 1
ATOM 4452 C CA . THR B 1 278 ? 24.75 8.742 7.945 1 96.44 278 THR B CA 1
ATOM 4453 C C . THR B 1 278 ? 23.625 9.766 8.062 1 96.44 278 THR B C 1
ATOM 4455 O O . THR B 1 278 ? 23.781 10.805 8.711 1 96.44 278 THR B O 1
ATOM 4458 N N . THR B 1 279 ? 22.484 9.438 7.477 1 94.88 279 THR B N 1
ATOM 4459 C CA . THR B 1 279 ? 21.391 10.398 7.465 1 94.88 279 THR B CA 1
ATOM 4460 C C . THR B 1 279 ? 20.312 10.008 8.484 1 94.88 279 THR B C 1
ATOM 4462 O O . THR B 1 279 ? 19.188 10.508 8.43 1 94.88 279 THR B O 1
ATOM 4465 N N . ALA B 1 280 ? 20.609 9.133 9.367 1 95.94 280 ALA B N 1
ATOM 4466 C CA . ALA B 1 280 ? 19.641 8.586 10.305 1 95.94 280 ALA B CA 1
ATOM 4467 C C . ALA B 1 280 ? 18.953 9.703 11.086 1 95.94 280 ALA B C 1
ATOM 4469 O O . ALA B 1 280 ? 17.734 9.688 11.258 1 95.94 280 ALA B O 1
ATOM 4470 N N . GLU B 1 281 ? 19.719 10.664 11.531 1 91.12 281 GLU B N 1
ATOM 4471 C CA . GLU B 1 281 ? 19.156 11.75 12.336 1 91.12 281 GLU B CA 1
ATOM 4472 C C . GLU B 1 281 ? 18.219 12.617 11.508 1 91.12 281 GLU B C 1
ATOM 4474 O O . GLU B 1 281 ? 17.172 13.047 12 1 91.12 281 GLU B O 1
ATOM 4479 N N . ILE B 1 282 ? 18.609 12.891 10.344 1 89.44 282 ILE B N 1
ATOM 4480 C CA . ILE B 1 282 ? 17.766 13.688 9.453 1 89.44 282 ILE B CA 1
ATOM 4481 C C . ILE B 1 282 ? 16.453 12.945 9.172 1 89.44 282 ILE B C 1
ATOM 4483 O O . ILE B 1 282 ? 15.383 13.539 9.211 1 89.44 282 ILE B O 1
ATOM 4487 N N . THR B 1 283 ? 16.578 11.641 8.914 1 90.75 283 THR B N 1
ATOM 4488 C CA . THR B 1 283 ? 15.398 10.812 8.664 1 90.75 283 THR B CA 1
ATOM 4489 C C . THR B 1 283 ? 14.469 10.82 9.867 1 90.75 283 THR B C 1
ATOM 4491 O O . THR B 1 283 ? 13.25 10.969 9.719 1 90.75 283 THR B O 1
ATOM 4494 N N . ALA B 1 284 ? 15.023 10.688 11.016 1 90.5 284 ALA B N 1
ATOM 4495 C CA . ALA B 1 284 ? 14.242 10.711 12.25 1 90.5 284 ALA B CA 1
ATOM 4496 C C . ALA B 1 284 ? 13.523 12.039 12.414 1 90.5 284 ALA B C 1
ATOM 4498 O O . ALA B 1 284 ? 12.352 12.078 12.805 1 90.5 284 ALA B O 1
ATOM 4499 N N . GLU B 1 285 ? 14.141 13.086 12.078 1 83.75 285 GLU B N 1
ATOM 4500 C CA . GLU B 1 285 ? 13.602 14.43 12.266 1 83.75 285 GLU B CA 1
ATOM 4501 C C . GLU B 1 285 ? 12.469 14.703 11.281 1 83.75 285 GLU B C 1
ATOM 4503 O O . GLU B 1 285 ? 11.531 15.453 11.594 1 83.75 285 GLU B O 1
ATOM 4508 N N . CYS B 1 286 ? 12.547 14.125 10.172 1 80.56 286 CYS B N 1
ATOM 4509 C CA . CYS B 1 286 ? 11.484 14.289 9.18 1 80.56 286 CYS B CA 1
ATOM 4510 C C . CYS B 1 286 ? 10.156 13.758 9.711 1 80.56 286 CYS B C 1
ATOM 4512 O O . CYS B 1 286 ? 9.094 14.227 9.305 1 80.56 286 CYS B O 1
ATOM 4514 N N . GLY B 1 287 ? 10.25 12.82 10.539 1 77.69 287 GLY B N 1
ATOM 4515 C CA . GLY B 1 287 ? 9.047 12.242 11.109 1 77.69 287 GLY B CA 1
ATOM 4516 C C . GLY B 1 287 ? 8.656 12.867 12.438 1 77.69 287 GLY B C 1
ATOM 4517 O O . GLY B 1 287 ? 7.816 12.328 13.156 1 77.69 287 GLY B O 1
ATOM 4518 N N . ASN B 1 288 ? 9.297 13.922 12.719 1 74.56 288 ASN B N 1
ATOM 4519 C CA . ASN B 1 288 ? 9.016 14.625 13.961 1 74.56 288 ASN B CA 1
ATOM 4520 C C . ASN B 1 288 ? 8.25 15.922 13.711 1 74.56 288 ASN B C 1
ATOM 4522 O O . ASN B 1 288 ? 8.734 16.812 13 1 74.56 288 ASN B O 1
ATOM 4526 N N . TYR B 1 289 ? 6.918 15.984 14.086 1 61.47 289 TYR B N 1
ATOM 4527 C CA . TYR B 1 289 ? 6.035 17.125 13.875 1 61.47 289 TYR B CA 1
ATOM 4528 C C . TYR B 1 289 ? 6.699 18.422 14.336 1 61.47 289 TYR B C 1
ATOM 4530 O O . TYR B 1 289 ? 6.527 19.469 13.711 1 61.47 289 TYR B O 1
ATOM 4538 N N . GLU B 1 290 ? 7.223 18.25 15.562 1 52.47 290 GLU B N 1
ATOM 4539 C CA . GLU B 1 290 ? 7.777 19.469 16.141 1 52.47 290 GLU B CA 1
ATOM 4540 C C . GLU B 1 290 ? 8.656 20.203 15.133 1 52.47 290 GLU B C 1
ATOM 4542 O O . GLU B 1 290 ? 8.641 21.438 15.07 1 52.47 290 GLU B O 1
ATOM 4547 N N . MET B 1 291 ? 9.203 19.484 14.406 1 43.72 291 MET B N 1
ATOM 4548 C CA . MET B 1 291 ? 10.047 20.094 13.383 1 43.72 291 MET B CA 1
ATOM 4549 C C . MET B 1 291 ? 9.203 20.875 12.383 1 43.72 291 MET B C 1
ATOM 4551 O O . MET B 1 291 ? 9.578 21.984 11.984 1 43.72 291 MET B O 1
ATOM 4555 N N . TRP B 1 292 ? 8.086 20.344 12.055 1 48.56 292 TRP B N 1
ATOM 4556 C CA . TRP B 1 292 ? 7.285 20.953 11 1 48.56 292 TRP B CA 1
ATOM 4557 C C . TRP B 1 292 ? 6.445 22.109 11.547 1 48.56 292 TRP B C 1
ATOM 4559 O O . TRP B 1 292 ? 6.223 23.109 10.859 1 48.56 292 TRP B O 1
ATOM 4569 N N . ARG B 1 293 ? 5.891 21.844 12.727 1 47.19 293 ARG B N 1
ATOM 4570 C CA . ARG B 1 293 ? 5.207 22.953 13.375 1 47.19 293 ARG B CA 1
ATOM 4571 C C . ARG B 1 293 ? 6.133 24.156 13.508 1 47.19 293 ARG B C 1
ATOM 4573 O O . ARG B 1 293 ? 5.727 25.281 13.234 1 47.19 293 ARG B O 1
ATOM 4580 N N . LEU B 1 294 ? 7.312 23.844 13.867 1 40.81 294 LEU B N 1
ATOM 4581 C CA . LEU B 1 294 ? 8.281 24.922 14.008 1 40.81 294 LEU B CA 1
ATOM 4582 C C . LEU B 1 294 ? 8.562 25.578 12.664 1 40.81 294 LEU B C 1
ATOM 4584 O O . LEU B 1 294 ? 8.672 26.812 12.586 1 40.81 294 LEU B O 1
ATOM 4588 N N . ALA B 1 295 ? 8.57 24.812 11.727 1 42.31 295 ALA B N 1
ATOM 4589 C CA . ALA B 1 295 ? 8.828 25.359 10.398 1 42.31 295 ALA B CA 1
ATOM 4590 C C . ALA B 1 295 ? 7.637 26.172 9.891 1 42.31 295 ALA B C 1
ATOM 4592 O O . ALA B 1 295 ? 7.809 27.234 9.297 1 42.31 295 ALA B O 1
ATOM 4593 N N . SER B 1 296 ? 6.41 25.609 10 1 45.88 296 SER B N 1
ATOM 4594 C CA . SER B 1 296 ? 5.195 26.328 9.633 1 45.88 296 SER B CA 1
ATOM 4595 C C . SER B 1 296 ? 5.059 27.625 10.43 1 45.88 296 SER B C 1
ATOM 4597 O O . SER B 1 296 ? 4.672 28.656 9.883 1 45.88 296 SER B O 1
ATOM 4599 N N . ASP B 1 297 ? 5.258 27.469 11.758 1 44.84 297 ASP B N 1
ATOM 4600 C CA . ASP B 1 297 ? 5.234 28.656 12.594 1 44.84 297 ASP B CA 1
ATOM 4601 C C . ASP B 1 297 ? 6.277 29.672 12.125 1 44.84 297 ASP B C 1
ATOM 4603 O O . ASP B 1 297 ? 6.016 30.875 12.117 1 44.84 297 ASP B O 1
ATOM 4607 N N . ALA B 1 298 ? 7.375 29.297 11.719 1 41.25 298 ALA B N 1
ATOM 4608 C CA . ALA B 1 298 ? 8.438 30.188 11.281 1 41.25 298 ALA B CA 1
ATOM 4609 C C . ALA B 1 298 ? 8.102 30.812 9.93 1 41.25 298 ALA B C 1
ATOM 4611 O O . ALA B 1 298 ? 8.383 32 9.703 1 41.25 298 ALA B O 1
ATOM 4612 N N . ALA B 1 299 ? 7.531 30.156 9.125 1 43.66 299 ALA B N 1
ATOM 4613 C CA . ALA B 1 299 ? 7.102 30.672 7.832 1 43.66 299 ALA B CA 1
ATOM 4614 C C . ALA B 1 299 ? 5.973 31.688 7.996 1 43.66 299 ALA B C 1
ATOM 4616 O O . ALA B 1 299 ? 5.926 32.688 7.281 1 43.66 299 ALA B O 1
ATOM 4617 N N . SER B 1 300 ? 4.973 31.266 8.742 1 42.28 300 SER B N 1
ATOM 4618 C CA . SER B 1 300 ? 3.906 32.219 9.023 1 42.28 300 SER B CA 1
ATOM 4619 C C . SER B 1 300 ? 4.461 33.5 9.625 1 42.28 300 SER B C 1
ATOM 4621 O O . SER B 1 300 ? 3.934 34.594 9.383 1 42.28 300 SER B O 1
ATOM 4623 N N . LYS B 1 301 ? 5.453 33.562 10.492 1 46.47 301 LYS B N 1
ATOM 4624 C CA . LYS B 1 301 ? 6.047 34.781 11.086 1 46.47 301 LYS B CA 1
ATOM 4625 C C . LYS B 1 301 ? 6.855 35.562 10.055 1 46.47 301 LYS B C 1
ATOM 4627 O O . LYS B 1 301 ? 7.184 36.719 10.273 1 46.47 301 LYS B O 1
ATOM 4632 N N . ARG B 1 302 ? 7.297 34.875 9.109 1 38.62 302 ARG B N 1
ATOM 4633 C CA . ARG B 1 302 ? 8.07 35.656 8.133 1 38.62 302 ARG B CA 1
ATOM 4634 C C . ARG B 1 302 ? 7.148 36.438 7.199 1 38.62 302 ARG B C 1
ATOM 4636 O O . ARG B 1 302 ? 7.609 37.25 6.398 1 38.62 302 ARG B O 1
ATOM 4643 N N . ASP B 1 303 ? 5.934 36.094 7.051 1 34.88 303 ASP B N 1
ATOM 4644 C CA . ASP B 1 303 ? 5.078 37.094 6.402 1 34.88 303 ASP B CA 1
ATOM 4645 C C . ASP B 1 303 ? 4.555 38.094 7.406 1 34.88 303 ASP B C 1
ATOM 4647 O O . ASP B 1 303 ? 4.141 37.75 8.508 1 34.88 303 ASP B O 1
#

Solvent-accessible surface area (backbone atoms only — not comparable to full-atom values): 31607 Å² total; per-residue (Å²): 116,59,64,39,36,45,40,47,51,50,44,46,40,23,67,74,57,39,31,61,59,63,22,13,57,74,68,73,46,55,44,70,57,48,52,50,41,45,51,49,45,23,58,55,66,71,40,63,36,63,44,79,54,100,89,45,50,42,70,28,73,38,22,44,33,38,41,13,33,44,49,62,30,52,49,44,47,46,51,26,52,49,48,25,51,48,64,67,71,63,76,56,68,45,35,35,27,26,34,82,42,57,67,62,45,64,23,48,53,57,34,36,74,77,34,75,76,47,47,76,43,64,39,83,41,46,81,86,39,49,49,47,31,27,66,12,47,63,16,49,29,28,42,42,58,63,81,68,72,56,83,66,48,40,75,43,83,50,50,71,38,54,31,19,37,39,29,19,50,83,40,93,71,39,81,41,84,60,47,50,70,74,77,51,61,76,44,28,33,48,47,65,64,60,79,90,67,51,82,54,92,65,85,53,44,75,49,81,51,80,34,73,48,70,67,44,44,48,48,42,16,51,63,63,62,23,31,35,74,41,42,40,23,32,51,44,41,55,34,42,81,53,48,24,71,28,40,26,78,82,42,73,57,39,43,35,26,40,36,28,31,55,82,61,86,44,71,68,45,50,48,41,52,51,26,40,58,74,29,22,66,60,39,54,46,72,24,33,56,68,55,45,53,51,47,52,54,49,52,57,67,70,98,116,59,64,37,36,43,40,47,51,51,45,46,41,24,67,73,58,40,31,60,60,62,22,14,60,74,68,74,45,56,42,70,58,49,52,50,42,45,50,49,46,22,58,54,66,70,41,62,36,60,43,79,54,101,88,43,49,43,70,29,72,39,22,47,35,40,44,8,34,43,43,62,30,52,49,42,48,45,50,24,53,49,49,20,52,51,63,66,72,64,76,56,68,44,35,33,27,23,36,82,43,57,68,61,45,65,22,49,52,57,34,36,74,76,34,75,79,46,47,77,42,64,40,84,40,44,81,88,40,50,48,52,32,27,68,20,48,58,17,47,30,27,44,41,59,63,83,68,72,56,82,66,47,40,73,43,84,50,51,70,37,53,30,20,36,39,30,19,51,84,40,92,70,38,79,40,84,60,48,48,69,74,79,51,62,75,44,28,32,48,47,66,63,59,79,89,65,52,82,56,93,67,85,52,45,74,50,80,53,78,32,74,47,70,67,45,44,48,47,41,17,48,64,65,63,25,32,35,75,42,42,38,22,33,51,45,41,54,35,44,82,54,47,23,71,27,38,25,79,82,43,73,58,39,43,35,26,40,35,27,30,54,84,62,87,43,72,68,42,51,48,41,52,50,26,40,56,74,30,22,67,59,39,55,47,72,24,32,54,69,56,45,55,51,47,53,55,51,52,58,66,70,98

Secondary structure (DSSP, 8-state):
---BHHHHHHHHHHHHHS-HHHHHHHHTS-HHHHHHHHHHHHHHHTS--EEEETTEEEE-HHHHHHHHHHHHHHHHHHHHHHHHHHHHH---EEEEEEETT---HHHHHHHHHH-TTPEEEEEEE-TTTHHHHHHTTS-SEEEEESS---TTEEEEEEEEE-EEEEEETTSTTTT-S---TGGGTT--B--SS-GGG-SSSSPPPB------SHHHHHHHHHTTS-BEEEEHHHHHHT--TTEEEEE-TTSPPEEEEEEEETT---HHHHHHHHHHHHTHHHHHHHT-HHHHHHHHHHHHHH-/---BHHHHHHHHHHHHHS-HHHHHHHHTS-HHHHHHHHHHHHHHHTS--EEEETTEEEE-HHHHHHHHHHHHHHHHHHHHHHHHHHHHH---EEEEEEETT---HHHHHHHHHH-TTPEEEEEEE-TTTHHHHHHTTS-SEEEEESS---TTEEEEEEEEE-EEEEEETTSTTTT-S---TGGGTT--B--SS-GGG-SSSSPPPB------SHHHHHHHHHTTS-BEEEEHHHHHHT--TTEEEEE-TTSPPEEEEEEEETT---HHHHHHHHHHHHTHHHHHHHT-HHHHHHHHHHHHHH-

Radius of gyration: 24.7 Å; Cα contacts (8 Å, |Δi|>4): 1176; chains: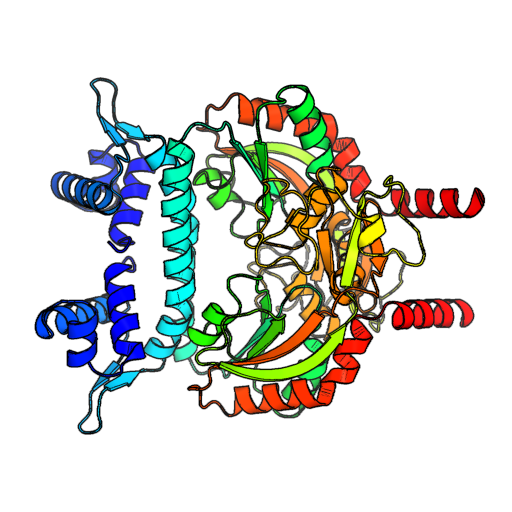 2; bounding box: 62×74×59 Å

Organism: Streptomyces coelicolor (strain ATCC BAA-471 / A3(2) / M145) (NCBI:txid100226)

pLDDT: mean 82.71, std 14.76, range [34.59, 98.38]

InterPro domains:
  IPR000847 LysR, HTH, N-terminal domain [PF00126] (5-64)
  IPR000847 LysR, HTH, N-terminal domain [PR00039] (20-31)
  IPR000847 LysR, HTH, N-terminal domain [PR00039] (31-41)
  IPR000847 LysR, HTH, N-terminal domain [PR00039] (41-52)
  IPR000847 LysR, HTH, N-terminal domain [PS50931] (3-60)
  IPR005119 LysR, substrate-binding [PF03466] (104-278)
  IPR036388 Winged helix-like DNA-binding domain superfamily [G3DSA:1.10.10.10] (1-85)
  IPR036390 Winged helix DNA-binding domain superfamily [SSF46785] (2-83)